Protein AF-A0A1J5WIS2-F1 (afdb_monomer_lite)

pLDDT: mean 81.95, std 16.04, range [29.16, 98.44]

Structure (mmCIF, N/CA/C/O backbone):
data_AF-A0A1J5WIS2-F1
#
_entry.id   AF-A0A1J5WIS2-F1
#
loop_
_atom_site.group_PDB
_atom_site.id
_atom_site.type_symbol
_atom_site.label_atom_id
_atom_site.label_alt_id
_atom_site.label_comp_id
_atom_site.label_asym_id
_atom_site.label_entity_id
_atom_site.label_seq_id
_atom_site.pdbx_PDB_ins_code
_atom_site.Cartn_x
_atom_site.Cartn_y
_atom_site.Cartn_z
_atom_site.occupancy
_atom_site.B_iso_or_equiv
_atom_site.auth_seq_id
_atom_site.auth_comp_id
_atom_site.auth_asym_id
_atom_site.auth_atom_id
_atom_site.pdbx_PDB_model_num
ATOM 1 N N . MET A 1 1 ? 7.721 -0.183 56.022 1.00 29.48 1 MET A N 1
ATOM 2 C CA . MET A 1 1 ? 6.457 0.187 55.360 1.00 29.48 1 MET A CA 1
ATOM 3 C C . MET A 1 1 ? 6.347 -0.665 54.111 1.00 29.48 1 MET A C 1
ATOM 5 O O . MET A 1 1 ? 7.116 -0.440 53.195 1.00 29.48 1 MET A O 1
ATOM 9 N N . ILE A 1 2 ? 5.515 -1.711 54.116 1.00 29.16 2 ILE A N 1
ATOM 10 C CA . ILE A 1 2 ? 5.010 -2.238 52.840 1.00 29.16 2 ILE A CA 1
ATOM 11 C C . ILE A 1 2 ? 3.913 -1.252 52.460 1.00 29.16 2 ILE A C 1
ATOM 13 O O . ILE A 1 2 ? 3.026 -0.987 53.277 1.00 29.16 2 ILE A O 1
ATOM 17 N N . ASP A 1 3 ? 4.124 -0.607 51.326 1.00 42.53 3 ASP A N 1
ATOM 18 C CA . ASP A 1 3 ? 3.413 0.567 50.853 1.00 42.53 3 ASP A CA 1
ATOM 19 C C . ASP A 1 3 ? 2.063 0.120 50.282 1.00 42.53 3 ASP A C 1
ATOM 21 O O . ASP A 1 3 ? 1.996 -0.356 49.159 1.00 42.53 3 ASP A O 1
ATOM 25 N N . LEU A 1 4 ? 0.980 0.179 51.065 1.00 45.56 4 LEU A N 1
ATOM 26 C CA . LEU A 1 4 ? -0.369 -0.177 50.582 1.00 45.56 4 LEU A CA 1
ATOM 27 C C . LEU A 1 4 ? -0.864 0.781 49.480 1.00 45.56 4 LEU A C 1
ATOM 29 O O . LEU A 1 4 ? -1.803 0.446 48.762 1.00 45.56 4 LEU A O 1
ATOM 33 N N . ALA A 1 5 ? -0.180 1.915 49.272 1.00 45.72 5 ALA A N 1
ATOM 34 C CA . ALA A 1 5 ? -0.316 2.719 48.059 1.00 45.72 5 ALA A CA 1
ATOM 35 C C . ALA A 1 5 ? 0.044 1.931 46.778 1.00 45.72 5 ALA A C 1
ATOM 37 O O . ALA A 1 5 ? -0.408 2.298 45.700 1.00 45.72 5 ALA A O 1
ATOM 38 N N . HIS A 1 6 ? 0.811 0.833 46.873 1.00 50.06 6 HIS A N 1
ATOM 39 C CA . HIS A 1 6 ? 1.058 -0.095 45.760 1.00 50.06 6 HIS A CA 1
ATOM 40 C C . HIS A 1 6 ? -0.054 -1.135 45.532 1.00 50.06 6 HIS A C 1
ATOM 42 O O . HIS A 1 6 ? -0.079 -1.727 44.456 1.00 50.06 6 HIS A O 1
ATOM 48 N N . GLU A 1 7 ? -0.961 -1.383 46.487 1.00 63.00 7 GLU A N 1
ATOM 49 C CA . GLU A 1 7 ? -2.067 -2.348 46.303 1.00 63.00 7 GLU A CA 1
ATOM 50 C C . GLU A 1 7 ? -3.343 -1.689 45.752 1.00 63.00 7 GLU A C 1
ATOM 52 O O . GLU A 1 7 ? -4.135 -2.342 45.071 1.00 63.00 7 GLU A O 1
ATOM 57 N N . SER A 1 8 ? -3.542 -0.388 45.988 1.00 77.94 8 SER A N 1
ATOM 58 C CA . SER A 1 8 ? -4.665 0.353 45.407 1.00 77.94 8 SER A CA 1
ATOM 59 C C . SER A 1 8 ? -4.487 0.577 43.910 1.00 77.94 8 SER A C 1
ATOM 61 O O . SER A 1 8 ? -3.434 1.034 43.467 1.00 77.94 8 SER A O 1
ATOM 63 N N . PHE A 1 9 ? -5.540 0.339 43.129 1.00 84.50 9 PHE A N 1
ATOM 64 C CA . PHE A 1 9 ? -5.526 0.624 41.694 1.00 84.50 9 PHE A CA 1
ATOM 65 C C . PHE A 1 9 ? -5.988 2.050 41.368 1.00 84.50 9 PHE A C 1
ATOM 67 O O . PHE A 1 9 ? -5.817 2.489 40.235 1.00 84.50 9 PHE A O 1
ATOM 74 N N . ALA A 1 10 ? -6.613 2.755 42.318 1.00 87.75 10 ALA A N 1
ATOM 75 C CA . ALA A 1 10 ? -6.973 4.163 42.183 1.00 87.75 10 ALA A CA 1
ATOM 76 C C . ALA A 1 10 ? -7.072 4.866 43.544 1.00 87.75 10 ALA A C 1
ATOM 78 O O . ALA A 1 10 ? -7.302 4.226 44.573 1.00 87.75 10 ALA A O 1
ATOM 79 N N . LYS A 1 11 ? -6.926 6.195 43.533 1.00 88.00 11 LYS A N 1
ATOM 80 C CA . LYS A 1 11 ? -6.985 7.065 44.712 1.00 88.00 11 LYS A CA 1
ATOM 81 C C . LYS A 1 11 ? -7.923 8.248 44.458 1.00 88.00 11 LYS A C 1
ATOM 83 O O . LYS A 1 11 ? -8.023 8.724 43.333 1.00 88.00 11 LYS A O 1
ATOM 88 N N . HIS A 1 12 ? -8.629 8.709 45.485 1.00 87.75 12 HIS A N 1
ATOM 89 C CA . HIS A 1 12 ? -9.428 9.938 45.441 1.00 87.75 12 HIS A CA 1
ATOM 90 C C . HIS A 1 12 ? -9.459 10.605 46.818 1.00 87.75 12 HIS A C 1
ATOM 92 O O . HIS A 1 12 ? -10.016 10.040 47.760 1.00 87.75 12 HIS A O 1
ATOM 98 N N . GLY A 1 13 ? -8.835 11.773 46.961 1.00 85.88 13 GLY A N 1
ATOM 99 C CA . GLY A 1 13 ? -8.571 12.401 48.254 1.00 85.88 13 GLY A CA 1
ATOM 100 C C . GLY A 1 13 ? -7.848 11.433 49.196 1.00 85.88 13 GLY A C 1
ATOM 101 O O . GLY A 1 13 ? -6.854 10.805 48.827 1.00 85.88 13 GLY A O 1
ATOM 102 N N . ASP A 1 14 ? -8.404 11.235 50.391 1.00 83.94 14 ASP A N 1
ATOM 103 C CA . ASP A 1 14 ? -7.894 10.282 51.391 1.00 83.94 14 ASP A CA 1
ATOM 104 C C . ASP A 1 14 ? -8.481 8.865 51.222 1.00 83.94 14 ASP A C 1
ATOM 106 O O . ASP A 1 14 ? -8.530 8.084 52.178 1.00 83.94 14 ASP A O 1
ATOM 110 N N . ARG A 1 15 ? -9.011 8.527 50.038 1.00 86.06 15 ARG A N 1
ATOM 111 C CA . ARG A 1 15 ? -9.655 7.235 49.748 1.00 86.06 15 ARG A CA 1
ATOM 112 C C . ARG A 1 15 ? -8.861 6.431 48.738 1.00 86.06 15 ARG A C 1
ATOM 114 O O . ARG A 1 15 ? -8.347 6.970 47.762 1.00 86.06 15 ARG A O 1
ATOM 121 N N . PHE A 1 16 ? -8.844 5.122 48.948 1.00 85.56 16 PHE A N 1
ATOM 122 C CA . PHE A 1 16 ? -8.192 4.157 48.076 1.00 85.56 16 PHE A CA 1
ATOM 123 C C . PHE A 1 16 ? -9.206 3.136 47.568 1.00 85.56 16 PHE A C 1
ATOM 125 O O . PHE A 1 16 ? -10.080 2.689 48.316 1.00 85.56 16 PHE A O 1
ATOM 132 N N . PHE A 1 17 ? -9.066 2.775 46.295 1.00 87.19 17 PHE A N 1
ATOM 133 C CA . PHE A 1 17 ? -9.841 1.737 45.631 1.00 87.19 17 PHE A CA 1
ATOM 134 C C . PHE A 1 17 ? -8.974 0.488 45.478 1.00 87.19 17 PHE A C 1
ATOM 136 O O . PHE A 1 17 ? -7.909 0.530 44.855 1.00 87.19 17 PHE A O 1
ATOM 143 N N . LEU A 1 18 ? -9.444 -0.618 46.045 1.00 86.19 18 LEU A N 1
ATOM 144 C CA . LEU A 1 18 ? -8.786 -1.922 46.029 1.00 86.19 18 LEU A CA 1
ATOM 145 C C . LEU A 1 18 ? -9.623 -2.892 45.194 1.00 86.19 18 LEU A C 1
ATOM 147 O O . LEU A 1 18 ? -10.855 -2.916 45.294 1.00 86.19 18 LEU A O 1
ATOM 151 N N . GLU A 1 19 ? -8.965 -3.664 44.330 1.00 82.19 19 GLU A N 1
ATOM 152 C CA . GLU A 1 19 ? -9.638 -4.682 43.528 1.00 82.19 19 GLU A CA 1
ATOM 153 C C . GLU A 1 19 ? -9.680 -5.991 44.313 1.00 82.19 19 GLU A C 1
ATOM 155 O O . GLU A 1 19 ? -8.651 -6.606 44.572 1.00 82.19 19 GLU A O 1
ATOM 160 N N . GLU A 1 20 ? -10.885 -6.435 44.655 1.00 78.69 20 GLU A N 1
ATOM 161 C CA . GLU A 1 20 ? -11.110 -7.677 45.382 1.00 78.69 20 GLU A CA 1
ATOM 162 C C . GLU A 1 20 ? -11.736 -8.738 44.469 1.00 78.69 20 GLU A C 1
ATOM 164 O O . GLU A 1 20 ? -12.367 -8.455 43.438 1.00 78.69 20 GLU A O 1
ATOM 169 N N . SER A 1 21 ? -11.591 -10.005 44.862 1.00 71.44 21 SER A N 1
ATOM 170 C CA . SER A 1 21 ? -12.146 -11.142 44.108 1.00 71.44 21 SER A CA 1
ATOM 171 C C . SER A 1 21 ? -13.658 -11.005 43.850 1.00 71.44 21 SER A C 1
ATOM 173 O O . SER A 1 21 ? -14.129 -11.361 42.769 1.00 71.44 21 SER A O 1
ATOM 175 N N . GLY A 1 22 ? -14.401 -10.411 44.794 1.00 71.00 22 GLY A N 1
ATOM 176 C CA . GLY A 1 22 ? -15.853 -10.212 44.724 1.00 71.00 22 GLY A CA 1
ATOM 177 C C . GLY A 1 22 ? -16.335 -8.807 44.339 1.00 71.00 22 GLY A C 1
ATOM 178 O O . GLY A 1 22 ? -17.548 -8.606 44.252 1.00 71.00 22 GLY A O 1
ATOM 179 N N . GLY A 1 23 ? -15.446 -7.828 44.126 1.00 83.94 23 GLY A N 1
ATOM 180 C CA . GLY A 1 23 ? -15.881 -6.439 43.965 1.00 83.94 23 GLY A CA 1
ATOM 181 C C . GLY A 1 23 ? -14.774 -5.387 44.001 1.00 83.94 23 GLY A C 1
ATOM 182 O O . GLY A 1 23 ? -13.600 -5.691 43.821 1.00 83.94 23 GLY A O 1
ATOM 183 N N . VAL A 1 24 ? -15.169 -4.139 44.237 1.00 87.00 24 VAL A N 1
ATOM 184 C CA . VAL A 1 24 ? -14.274 -2.997 44.462 1.00 87.00 24 VAL A CA 1
ATOM 185 C C . VAL A 1 24 ? -14.467 -2.508 45.886 1.00 87.00 24 VAL A C 1
ATOM 187 O O . VAL A 1 24 ? -15.575 -2.123 46.259 1.00 87.00 24 VAL A O 1
ATOM 190 N N . LEU A 1 25 ? -13.399 -2.527 46.675 1.00 86.69 25 LEU A N 1
ATOM 191 C CA . LEU A 1 25 ? -13.404 -2.056 48.053 1.00 86.69 25 LEU A CA 1
ATOM 192 C C . LEU A 1 25 ? -12.915 -0.603 48.103 1.00 86.69 25 LEU A C 1
ATOM 194 O O . LEU A 1 25 ? -11.847 -0.282 47.585 1.00 86.69 25 LEU A O 1
ATOM 198 N N . ILE A 1 26 ? -13.701 0.269 48.732 1.00 86.94 26 ILE A N 1
ATOM 199 C CA . ILE A 1 26 ? -13.367 1.675 48.975 1.00 86.94 26 ILE A CA 1
ATOM 200 C C . ILE A 1 26 ? -13.050 1.835 50.458 1.00 86.94 26 ILE A C 1
ATOM 202 O O . ILE A 1 26 ? -13.897 1.540 51.301 1.00 86.94 26 ILE A O 1
ATOM 206 N N . VAL A 1 27 ? -11.854 2.321 50.783 1.00 85.19 27 VAL A N 1
ATOM 207 C CA . VAL A 1 27 ? -11.371 2.481 52.167 1.00 85.19 27 VAL A CA 1
ATOM 208 C C . VAL A 1 27 ? -10.704 3.839 52.373 1.00 85.19 27 VAL A C 1
ATOM 210 O O . VAL A 1 27 ? -10.137 4.406 51.441 1.00 85.19 27 VAL A O 1
ATOM 213 N N . SER A 1 28 ? -10.764 4.382 53.597 1.00 82.19 28 SER A N 1
ATOM 214 C CA . SER A 1 28 ? -9.968 5.568 53.954 1.00 82.19 28 SER A CA 1
ATOM 215 C C . SER A 1 28 ? -8.524 5.217 54.257 1.00 82.19 28 SER A C 1
ATOM 217 O O . SER A 1 28 ? -8.229 4.166 54.826 1.00 82.19 28 SER A O 1
ATOM 219 N N . GLU A 1 29 ? -7.642 6.184 54.022 1.00 76.81 29 GLU A N 1
ATOM 220 C CA . GLU A 1 29 ? -6.270 6.175 54.515 1.00 76.81 29 GLU A CA 1
ATOM 221 C C . GLU A 1 29 ? -6.208 5.959 56.035 1.00 76.81 29 GLU A C 1
ATOM 223 O O . GLU A 1 29 ? -5.346 5.237 56.531 1.00 76.81 29 GLU A O 1
ATOM 228 N N . ALA A 1 30 ? -7.140 6.549 56.791 1.00 71.12 30 ALA A N 1
ATOM 229 C CA . ALA A 1 30 ? -7.210 6.404 58.243 1.00 71.12 30 ALA A CA 1
ATOM 230 C C . ALA A 1 30 ? -7.514 4.958 58.682 1.00 71.12 30 ALA A C 1
ATOM 232 O O . ALA A 1 30 ? -6.881 4.457 59.615 1.00 71.12 30 ALA A O 1
ATOM 233 N N . LEU A 1 31 ? -8.448 4.278 58.003 1.00 67.44 31 LEU A N 1
ATOM 234 C CA . LEU A 1 31 ? -8.755 2.863 58.248 1.00 67.44 31 LEU A CA 1
ATOM 235 C C . LEU A 1 31 ? -7.581 1.961 57.847 1.00 67.44 31 LEU A C 1
ATOM 237 O O . LEU A 1 31 ? -7.176 1.115 58.643 1.00 67.44 31 LEU A O 1
ATOM 241 N N . LEU A 1 32 ? -6.964 2.221 56.690 1.00 64.44 32 LEU A N 1
ATOM 242 C CA . LEU A 1 32 ? -5.770 1.508 56.223 1.00 64.44 32 LEU A CA 1
ATOM 243 C C . LEU A 1 32 ? -4.590 1.640 57.202 1.00 64.44 32 LEU A C 1
ATOM 245 O O . LEU A 1 32 ? -3.933 0.652 57.527 1.00 64.44 32 LEU A O 1
ATOM 249 N N . LYS A 1 33 ? -4.328 2.845 57.730 1.00 60.69 33 LYS A N 1
ATOM 250 C CA . LYS A 1 33 ? -3.269 3.084 58.730 1.00 60.69 33 LYS A CA 1
ATOM 251 C C . LYS A 1 33 ? -3.541 2.357 60.049 1.00 60.69 33 LYS A C 1
ATOM 253 O O . LYS A 1 33 ? -2.600 1.861 60.667 1.00 60.69 33 LYS A O 1
ATOM 258 N N . LYS A 1 34 ? -4.804 2.272 60.483 1.00 57.94 34 LYS A N 1
ATOM 259 C CA . LYS A 1 34 ? -5.200 1.570 61.715 1.00 57.94 34 LYS A CA 1
ATOM 260 C C . LYS A 1 34 ? -4.977 0.058 61.599 1.00 57.94 34 LYS A C 1
ATOM 262 O O . LYS A 1 34 ? -4.377 -0.527 62.499 1.00 57.94 34 LYS A O 1
ATOM 267 N N . GLU A 1 35 ? -5.356 -0.545 60.472 1.00 53.47 35 GLU A N 1
ATOM 268 C CA . GLU A 1 35 ? -5.066 -1.958 60.188 1.00 53.47 35 GLU A CA 1
ATOM 269 C C . GLU A 1 35 ? -3.561 -2.222 60.056 1.00 53.47 35 GLU A C 1
ATOM 271 O O . GLU A 1 35 ? -3.065 -3.221 60.576 1.00 53.47 35 GLU A O 1
ATOM 276 N N . HIS A 1 36 ? -2.792 -1.302 59.456 1.00 47.38 36 HIS A N 1
ATOM 277 C CA . HIS A 1 36 ? -1.331 -1.430 59.352 1.00 47.38 36 HIS A CA 1
ATOM 278 C C . HIS A 1 36 ? -0.647 -1.471 60.722 1.00 47.38 36 HIS A C 1
ATOM 280 O O . HIS A 1 36 ? 0.265 -2.270 60.923 1.00 47.38 36 HIS A O 1
ATOM 286 N N . VAL A 1 37 ? -1.109 -0.670 61.689 1.00 48.62 37 VAL A N 1
ATOM 287 C CA . VAL A 1 37 ? -0.591 -0.677 63.070 1.00 48.62 37 VAL A CA 1
ATOM 288 C C . VAL A 1 37 ? -0.907 -1.995 63.785 1.00 48.62 37 VAL A C 1
ATOM 290 O O . VAL A 1 37 ? -0.034 -2.533 64.472 1.00 48.62 37 VAL A O 1
ATOM 293 N N . ASP A 1 38 ? -2.100 -2.559 63.596 1.00 49.16 38 ASP A N 1
ATOM 294 C CA . ASP A 1 38 ? -2.475 -3.849 64.191 1.00 49.16 38 ASP A CA 1
ATOM 295 C C . ASP A 1 38 ? -1.748 -5.035 63.526 1.00 49.16 38 ASP A C 1
ATOM 297 O O . ASP A 1 38 ? -1.295 -5.959 64.211 1.00 49.16 38 ASP A O 1
ATOM 301 N N . ILE A 1 39 ? -1.522 -4.977 62.209 1.00 48.50 39 ILE A N 1
ATOM 302 C CA . ILE A 1 39 ? -0.749 -5.971 61.447 1.00 48.50 39 ILE A CA 1
ATOM 303 C C . ILE A 1 39 ? 0.751 -5.879 61.774 1.00 48.50 39 ILE A C 1
ATOM 305 O O . ILE A 1 39 ? 1.404 -6.911 61.944 1.00 48.50 39 ILE A O 1
ATOM 309 N N . GLN A 1 40 ? 1.316 -4.674 61.916 1.00 44.59 40 GLN A N 1
ATOM 310 C CA . GLN A 1 40 ? 2.703 -4.457 62.353 1.00 44.59 40 GLN A CA 1
ATOM 311 C C . GLN A 1 40 ? 2.913 -4.930 63.793 1.00 44.59 40 GLN A C 1
ATOM 313 O O . GLN A 1 40 ? 3.919 -5.580 64.058 1.00 44.59 40 GLN A O 1
ATOM 318 N N . LYS A 1 41 ? 1.957 -4.704 64.706 1.00 50.25 41 LYS A N 1
ATOM 319 C CA . LYS A 1 41 ? 1.999 -5.262 66.070 1.00 50.25 41 LYS A CA 1
ATOM 320 C C . LYS A 1 41 ? 1.990 -6.792 66.066 1.00 50.25 41 LYS A C 1
ATOM 322 O O . LYS A 1 41 ? 2.810 -7.396 66.754 1.00 50.25 41 LYS A O 1
ATOM 327 N N . LYS A 1 42 ? 1.134 -7.429 65.253 1.00 47.72 42 LYS A N 1
ATOM 328 C CA . LYS A 1 42 ? 1.113 -8.897 65.085 1.00 47.72 42 LYS A CA 1
ATOM 329 C C . LYS A 1 42 ? 2.403 -9.432 64.442 1.00 47.72 42 LYS A C 1
ATOM 331 O O . LYS A 1 42 ? 2.925 -10.454 64.884 1.00 47.72 42 LYS A O 1
ATOM 336 N N . ARG A 1 43 ? 2.966 -8.734 63.445 1.00 42.69 43 ARG A N 1
ATOM 337 C CA . ARG A 1 43 ? 4.252 -9.084 62.808 1.00 42.69 43 ARG A CA 1
ATOM 338 C C . ARG A 1 43 ? 5.445 -8.898 63.736 1.00 42.69 43 ARG A C 1
ATOM 340 O O . ARG A 1 43 ? 6.317 -9.754 63.738 1.00 42.69 43 ARG A O 1
ATOM 347 N N . TRP A 1 44 ? 5.482 -7.831 64.526 1.00 42.69 44 TRP A N 1
ATOM 348 C CA . TRP A 1 44 ? 6.539 -7.568 65.503 1.00 42.69 44 TRP A CA 1
ATOM 349 C C . TRP A 1 44 ? 6.510 -8.598 66.641 1.00 42.69 44 TRP A C 1
ATOM 351 O O . TRP A 1 44 ? 7.551 -9.113 67.036 1.00 42.69 44 TRP A O 1
ATOM 361 N N . PHE A 1 45 ? 5.312 -9.009 67.073 1.00 49.69 45 PHE A N 1
ATOM 362 C CA . PHE A 1 45 ? 5.120 -10.110 68.022 1.00 49.69 45 PHE A CA 1
ATOM 363 C C . PHE A 1 45 ? 5.617 -11.464 67.478 1.00 49.69 45 PHE A C 1
ATOM 365 O O . PHE A 1 45 ? 6.271 -12.225 68.190 1.00 49.69 45 PHE A O 1
ATOM 372 N N . LEU A 1 46 ? 5.364 -11.755 66.197 1.00 43.28 46 LEU A N 1
ATOM 373 C CA . LEU A 1 46 ? 5.894 -12.940 65.510 1.00 43.28 46 LEU A CA 1
ATOM 374 C C . LEU A 1 46 ? 7.409 -12.853 65.270 1.00 43.28 46 LEU A C 1
ATOM 376 O O . LEU A 1 46 ? 8.096 -13.853 65.433 1.00 43.28 46 LEU A O 1
ATOM 380 N N . PHE A 1 47 ? 7.943 -11.676 64.942 1.00 45.75 47 PHE A N 1
ATOM 381 C CA . PHE A 1 47 ? 9.374 -11.447 64.726 1.00 45.75 47 PHE A CA 1
ATOM 382 C C . PHE A 1 47 ? 10.184 -11.615 66.023 1.00 45.75 47 PHE A C 1
ATOM 384 O O . PHE A 1 47 ? 11.239 -12.244 65.999 1.00 45.75 47 PHE A O 1
ATOM 391 N N . SER A 1 48 ? 9.649 -11.169 67.167 1.00 49.44 48 SER A N 1
ATOM 392 C CA . SER A 1 48 ? 10.231 -11.449 68.489 1.00 49.44 48 SER A CA 1
ATOM 393 C C . SER A 1 48 ? 10.197 -12.937 68.856 1.00 49.44 48 SER A C 1
ATOM 395 O O . SER A 1 48 ? 11.144 -13.418 69.464 1.00 49.44 48 SER A O 1
ATOM 397 N N . ARG A 1 49 ? 9.171 -13.698 68.433 1.00 46.50 49 ARG A N 1
ATOM 398 C CA . ARG A 1 49 ? 9.141 -15.174 68.580 1.00 46.50 49 ARG A CA 1
ATOM 399 C C . ARG A 1 49 ? 10.070 -15.909 67.603 1.00 46.50 49 ARG A C 1
ATOM 401 O O . ARG A 1 49 ? 10.433 -17.049 67.861 1.00 46.50 49 ARG A O 1
ATOM 408 N N . ILE A 1 50 ? 10.443 -15.280 66.487 1.00 46.31 50 ILE A N 1
ATOM 409 C CA . ILE A 1 50 ? 11.334 -15.840 65.453 1.00 46.31 50 ILE A CA 1
ATOM 410 C C . ILE A 1 50 ? 12.819 -15.650 65.812 1.00 46.31 50 ILE A C 1
ATOM 412 O O . ILE A 1 50 ? 13.641 -16.479 65.430 1.00 46.31 50 ILE A O 1
ATOM 416 N N . GLN A 1 51 ? 13.178 -14.618 66.585 1.00 43.38 51 GLN A N 1
ATOM 417 C CA . GLN A 1 51 ? 14.550 -14.422 67.087 1.00 43.38 51 GLN A CA 1
ATOM 418 C C . GLN A 1 51 ? 14.993 -15.481 68.111 1.00 43.38 51 GLN A C 1
ATOM 420 O O . GLN A 1 51 ? 16.184 -15.608 68.375 1.00 43.38 51 GLN A O 1
ATOM 425 N N . GLU A 1 52 ? 14.061 -16.264 68.657 1.00 47.12 52 GLU A N 1
ATOM 426 C CA . GLU A 1 52 ? 14.359 -17.278 69.671 1.00 47.12 52 GLU A CA 1
ATOM 427 C C . GLU A 1 52 ? 14.668 -18.663 69.072 1.00 47.12 52 GLU A C 1
ATOM 429 O O . GLU A 1 52 ? 15.284 -19.495 69.733 1.00 47.12 52 GLU A O 1
ATOM 434 N N . VAL A 1 53 ? 14.304 -18.926 67.808 1.00 49.34 53 VAL A N 1
ATOM 435 C CA . VAL A 1 53 ? 14.558 -20.223 67.156 1.00 49.34 53 VAL A CA 1
ATOM 436 C C . VAL A 1 53 ? 14.809 -20.029 65.661 1.00 49.34 53 VAL A C 1
ATOM 438 O O . VAL A 1 53 ? 13.909 -20.162 64.832 1.00 49.34 53 VAL A O 1
ATOM 441 N N . LEU A 1 54 ? 16.054 -19.727 65.301 1.00 36.75 54 LEU A N 1
ATOM 442 C CA . LEU A 1 54 ? 16.490 -19.694 63.907 1.00 36.75 54 LEU A CA 1
ATOM 443 C C . LEU A 1 54 ? 17.861 -20.355 63.761 1.00 36.75 54 LEU A C 1
ATOM 445 O O . LEU A 1 54 ? 18.871 -19.697 63.567 1.00 36.75 54 LEU A O 1
ATOM 449 N N . GLU A 1 55 ? 17.870 -21.684 63.809 1.00 43.53 55 GLU A N 1
ATOM 450 C CA . GLU A 1 55 ? 18.725 -22.460 62.917 1.00 43.53 55 GLU A CA 1
ATOM 451 C C . GLU A 1 55 ? 17.971 -23.721 62.481 1.00 43.53 55 GLU A C 1
ATOM 453 O O . GLU A 1 55 ? 17.369 -24.415 63.295 1.00 43.53 55 GLU A O 1
ATOM 458 N N . VAL A 1 56 ? 18.015 -24.006 61.179 1.00 49.12 56 VAL A N 1
ATOM 459 C CA . VAL A 1 56 ? 17.382 -25.151 60.493 1.00 49.12 56 VAL A CA 1
ATOM 460 C C . VAL A 1 56 ? 15.851 -25.095 60.288 1.00 49.12 56 VAL A C 1
ATOM 462 O O . VAL A 1 56 ? 15.096 -25.755 60.990 1.00 49.12 56 VAL A O 1
ATOM 465 N N . ALA A 1 57 ? 15.381 -24.418 59.226 1.00 41.41 57 ALA A N 1
ATOM 466 C CA . ALA A 1 57 ? 14.422 -25.002 58.255 1.00 41.41 57 ALA A CA 1
ATOM 467 C C . ALA A 1 57 ? 13.972 -23.990 57.180 1.00 41.41 57 ALA A C 1
ATOM 469 O O . ALA A 1 57 ? 12.913 -23.371 57.270 1.00 41.41 57 ALA A O 1
ATOM 470 N N . LYS A 1 58 ? 14.732 -23.899 56.083 1.00 46.56 58 LYS A N 1
ATOM 471 C CA . LYS A 1 58 ? 14.384 -23.120 54.877 1.00 46.56 58 LYS A CA 1
ATOM 472 C C . LYS A 1 58 ? 13.326 -23.764 53.958 1.00 46.56 58 LYS A C 1
ATOM 474 O O . LYS A 1 58 ? 13.051 -23.210 52.902 1.00 46.56 58 LYS A O 1
ATOM 479 N N . GLN A 1 59 ? 12.683 -24.871 54.349 1.00 45.88 59 GLN A N 1
ATOM 480 C CA . GLN A 1 59 ? 11.734 -25.589 53.476 1.00 45.88 59 GLN A CA 1
ATOM 481 C C . GLN A 1 59 ? 10.251 -25.490 53.892 1.00 45.88 59 GLN A C 1
ATOM 483 O O . GLN A 1 59 ? 9.390 -25.674 53.045 1.00 45.88 59 GLN A O 1
ATOM 488 N N . ARG A 1 60 ? 9.922 -25.136 55.148 1.00 50.00 60 ARG A N 1
ATOM 489 C CA . ARG A 1 60 ? 8.518 -24.948 55.605 1.00 50.00 60 ARG A CA 1
ATOM 490 C C . ARG A 1 60 ? 7.920 -23.578 55.250 1.00 50.00 60 ARG A C 1
ATOM 492 O O . ARG A 1 60 ? 6.726 -23.358 55.397 1.00 50.00 60 ARG A O 1
ATOM 499 N N . VAL A 1 61 ? 8.753 -22.660 54.764 1.00 51.56 61 VAL A N 1
ATOM 500 C CA . VAL A 1 61 ? 8.401 -21.249 54.545 1.00 51.56 61 VAL A CA 1
ATOM 501 C C . VAL A 1 61 ? 7.455 -21.055 53.353 1.00 51.56 61 VAL A C 1
ATOM 503 O O . VAL A 1 61 ? 6.635 -20.147 53.385 1.00 51.56 61 VAL A O 1
ATOM 506 N N . PHE A 1 62 ? 7.515 -21.900 52.320 1.00 43.34 62 PHE A N 1
ATOM 507 C CA . PHE A 1 62 ? 6.654 -21.741 51.139 1.00 43.34 62 PHE A CA 1
ATOM 508 C C . PHE A 1 62 ? 5.220 -22.248 51.349 1.00 43.34 62 PHE A C 1
ATOM 510 O O . PHE A 1 62 ? 4.282 -21.630 50.842 1.00 43.34 62 PHE A O 1
ATOM 517 N N . ASP A 1 63 ? 5.039 -23.309 52.135 1.00 48.00 63 ASP A N 1
ATOM 518 C CA . ASP A 1 63 ? 3.710 -23.856 52.425 1.00 48.00 63 ASP A CA 1
ATOM 519 C C . ASP A 1 63 ? 2.961 -22.994 53.456 1.00 48.00 63 ASP A C 1
ATOM 521 O O . ASP A 1 63 ? 1.781 -22.710 53.266 1.00 48.00 63 ASP A O 1
ATOM 525 N N . ASP A 1 64 ? 3.660 -22.428 54.449 1.00 50.41 64 ASP A N 1
ATOM 526 C CA . ASP A 1 64 ? 3.076 -21.465 55.397 1.00 50.41 64 ASP A CA 1
ATOM 527 C C . ASP A 1 64 ? 2.692 -20.125 54.739 1.00 50.41 64 ASP A C 1
ATOM 529 O O . ASP A 1 64 ? 1.761 -19.466 55.199 1.00 50.41 64 ASP A O 1
ATOM 533 N N . ILE A 1 65 ? 3.373 -19.697 53.664 1.00 50.66 65 ILE A N 1
ATOM 534 C CA . ILE A 1 65 ? 2.997 -18.491 52.898 1.00 50.66 65 ILE A CA 1
ATOM 535 C C . ILE A 1 65 ? 1.702 -18.732 52.112 1.00 50.66 65 ILE A C 1
ATOM 537 O O . ILE A 1 65 ? 0.809 -17.887 52.146 1.00 50.66 65 ILE A O 1
ATOM 541 N N . LYS A 1 66 ? 1.555 -19.900 51.472 1.00 49.53 66 LYS A N 1
ATOM 542 C CA . LYS A 1 66 ? 0.310 -20.291 50.787 1.00 49.53 66 LYS A CA 1
ATOM 543 C C . LYS A 1 66 ? -0.853 -20.484 51.756 1.00 49.53 66 LYS A C 1
ATOM 545 O O . LYS A 1 66 ? -1.971 -20.069 51.464 1.00 49.53 66 LYS A O 1
ATOM 550 N N . GLN A 1 67 ? -0.596 -21.091 52.910 1.00 48.75 67 GLN A N 1
ATOM 551 C CA . GLN A 1 67 ? -1.620 -21.337 53.919 1.00 48.75 67 GLN A CA 1
ATOM 552 C C . GLN A 1 67 ? -2.044 -20.035 54.619 1.00 48.75 67 GLN A C 1
ATOM 554 O O . GLN A 1 67 ? -3.230 -19.844 54.873 1.00 48.75 67 GLN A O 1
ATOM 559 N N . LYS A 1 68 ? -1.127 -19.069 54.788 1.00 52.72 68 LYS A N 1
ATOM 560 C CA . LYS A 1 68 ? -1.449 -17.718 55.278 1.00 52.72 68 LYS A CA 1
ATOM 561 C C . LYS A 1 68 ? -2.111 -16.811 54.245 1.00 52.72 68 LYS A C 1
ATOM 563 O O . LYS A 1 68 ? -2.875 -15.948 54.652 1.00 52.72 68 LYS A O 1
ATOM 568 N N . GLU A 1 69 ? -1.890 -16.981 52.940 1.00 45.94 69 GLU A N 1
ATOM 569 C CA . GLU A 1 69 ? -2.724 -16.322 51.915 1.00 45.94 69 GLU A CA 1
ATOM 570 C C . GLU A 1 69 ? -4.160 -16.860 51.913 1.00 45.94 69 GLU A C 1
ATOM 572 O O . GLU A 1 69 ? -5.107 -16.094 51.724 1.00 45.94 69 GLU A O 1
ATOM 577 N N . LEU A 1 70 ? -4.334 -18.152 52.200 1.00 42.50 70 LEU A N 1
ATOM 578 C CA . LEU A 1 70 ? -5.645 -18.783 52.346 1.00 42.50 70 LEU A CA 1
ATOM 579 C C . LEU A 1 70 ? -6.366 -18.333 53.635 1.00 42.50 70 LEU A C 1
ATOM 581 O O . LEU A 1 70 ? -7.564 -18.057 53.606 1.00 42.50 70 LEU A O 1
ATOM 585 N N . GLU A 1 71 ? -5.636 -18.172 54.746 1.00 44.75 71 GLU A N 1
ATOM 586 C CA . GLU A 1 71 ? -6.152 -17.583 55.995 1.00 44.75 71 GLU A CA 1
ATOM 587 C C . GLU A 1 71 ? -6.409 -16.069 55.869 1.00 44.75 71 GLU A C 1
ATOM 589 O O . GLU A 1 71 ? -7.392 -15.575 56.418 1.00 44.75 71 GLU A O 1
ATOM 594 N N . ARG A 1 72 ? -5.617 -15.336 55.067 1.00 48.00 72 ARG A N 1
ATOM 595 C CA . ARG A 1 72 ? -5.859 -13.921 54.717 1.00 48.00 72 ARG A CA 1
ATOM 596 C C . ARG A 1 72 ? -7.165 -13.760 53.932 1.00 48.00 72 ARG A C 1
ATOM 598 O O . ARG A 1 72 ? -7.929 -12.847 54.221 1.00 48.00 72 ARG A O 1
ATOM 605 N N . HIS A 1 73 ? -7.468 -14.675 53.007 1.00 44.53 73 HIS A N 1
ATOM 606 C CA . HIS A 1 73 ? -8.781 -14.736 52.351 1.00 44.53 73 HIS A CA 1
ATOM 607 C C . HIS A 1 73 ? -9.918 -15.057 53.335 1.00 44.53 73 HIS A C 1
ATOM 609 O O . HIS A 1 73 ? -11.007 -14.510 53.189 1.00 44.53 73 HIS A O 1
ATOM 615 N N . GLY A 1 74 ? -9.676 -15.895 54.349 1.00 39.59 74 GLY A N 1
ATOM 616 C CA . GLY A 1 74 ? -10.656 -16.232 55.388 1.00 39.59 74 GLY A CA 1
ATOM 617 C C . GLY A 1 74 ? -10.981 -15.079 56.349 1.00 39.59 74 GLY A C 1
ATOM 618 O O . GLY A 1 74 ? -12.154 -14.821 56.615 1.00 39.59 74 GLY A O 1
ATOM 619 N N . GLU A 1 75 ? -9.972 -14.345 56.831 1.00 44.38 75 GLU A N 1
ATOM 620 C CA . GLU A 1 75 ? -10.164 -13.188 57.725 1.00 44.38 75 GLU A CA 1
ATOM 621 C C . GLU A 1 75 ? -10.749 -11.973 56.983 1.00 44.38 75 GLU A C 1
ATOM 623 O O . GLU A 1 75 ? -11.663 -11.321 57.495 1.00 44.38 75 GLU A O 1
ATOM 628 N N . VAL A 1 76 ? -10.316 -11.714 55.741 1.00 46.12 76 VAL A N 1
ATOM 629 C CA . VAL A 1 76 ? -10.925 -10.686 54.877 1.00 46.12 76 VAL A CA 1
ATOM 630 C C . VAL A 1 76 ? -12.363 -11.075 54.509 1.00 46.12 76 VAL A C 1
ATOM 632 O O . VAL A 1 76 ? -13.245 -10.226 54.556 1.00 46.12 76 VAL A O 1
ATOM 635 N N . SER A 1 77 ? -12.661 -12.358 54.257 1.00 44.34 77 SER A N 1
ATOM 636 C CA . SER A 1 77 ? -14.036 -12.838 54.029 1.00 44.34 77 SER A CA 1
ATOM 637 C C . SER A 1 77 ? -14.961 -12.637 55.236 1.00 44.34 77 SER A C 1
ATOM 639 O O . SER A 1 77 ? -16.149 -12.389 55.035 1.00 44.34 77 SER A O 1
ATOM 641 N N . ALA A 1 78 ? -14.449 -12.720 56.468 1.00 43.91 78 ALA A N 1
ATOM 642 C CA . ALA A 1 78 ? -15.227 -12.473 57.686 1.00 43.91 78 ALA A CA 1
ATOM 643 C C . ALA A 1 78 ? -15.494 -10.971 57.931 1.00 43.91 78 ALA A C 1
ATOM 645 O O . ALA A 1 78 ? -16.548 -10.601 58.459 1.00 43.91 78 ALA A O 1
ATOM 646 N N . LEU A 1 79 ? -14.582 -10.092 57.502 1.00 48.03 79 LEU A N 1
ATOM 647 C CA . LEU A 1 79 ? -14.781 -8.636 57.501 1.00 48.03 79 LEU A CA 1
ATOM 648 C C . LEU A 1 79 ? -15.691 -8.178 56.348 1.00 48.03 79 LEU A C 1
ATOM 650 O O . LEU A 1 79 ? -16.534 -7.306 56.547 1.00 48.03 79 LEU A O 1
ATOM 654 N N . LEU A 1 80 ? -15.611 -8.822 55.177 1.00 48.72 80 LEU A N 1
ATOM 655 C CA . LEU A 1 80 ? -16.496 -8.583 54.026 1.00 48.72 80 LEU A CA 1
ATOM 656 C C . LEU A 1 80 ? -17.975 -8.821 54.361 1.00 48.72 80 LEU A C 1
ATOM 658 O O . LEU A 1 80 ? -18.829 -8.103 53.850 1.00 48.72 80 LEU A O 1
ATOM 662 N N . THR A 1 81 ? -18.291 -9.750 55.272 1.00 48.53 81 THR A N 1
ATOM 663 C CA . THR A 1 81 ? -19.661 -9.948 55.786 1.00 48.53 81 THR A CA 1
ATOM 664 C C . THR A 1 81 ? -20.186 -8.809 56.670 1.00 48.53 81 THR A C 1
ATOM 666 O O . THR A 1 81 ? -21.391 -8.751 56.904 1.00 48.53 81 THR A O 1
ATOM 669 N N . GLN A 1 82 ? -19.325 -7.904 57.153 1.00 55.22 82 GLN A N 1
ATOM 670 C CA . GLN A 1 82 ? -19.709 -6.727 57.952 1.00 55.22 82 GLN A CA 1
ATOM 671 C C . GLN A 1 82 ? -19.701 -5.415 57.149 1.00 55.22 82 GLN A C 1
ATOM 673 O O . GLN A 1 82 ? -20.156 -4.389 57.653 1.00 55.22 82 GLN A O 1
ATOM 678 N N . LEU A 1 83 ? -19.191 -5.427 55.913 1.00 65.00 83 LEU A N 1
ATOM 679 C CA . LEU A 1 83 ? -19.100 -4.239 55.068 1.00 65.00 83 LEU A CA 1
ATOM 680 C C . LEU A 1 83 ? -20.444 -3.910 54.410 1.00 65.00 83 LEU A C 1
ATOM 682 O O . LEU A 1 83 ? -21.166 -4.789 53.932 1.00 65.00 83 LEU A O 1
ATOM 686 N N . GLN A 1 84 ? -20.770 -2.617 54.341 1.00 70.50 84 GLN A N 1
ATOM 687 C CA . GLN A 1 84 ? -21.950 -2.165 53.614 1.00 70.50 84 GLN A CA 1
ATOM 688 C C . GLN A 1 84 ? -21.773 -2.454 52.118 1.00 70.50 84 GLN A C 1
ATOM 690 O O . GLN A 1 84 ? -20.828 -1.988 51.477 1.00 70.50 84 GLN A O 1
ATOM 695 N N . THR A 1 85 ? -22.715 -3.219 51.566 1.00 78.88 85 THR A N 1
ATOM 696 C CA . THR A 1 85 ? -22.832 -3.519 50.135 1.00 78.88 85 THR A CA 1
ATOM 697 C C . THR A 1 85 ? -24.058 -2.789 49.586 1.00 78.88 85 THR A C 1
ATOM 699 O O . THR A 1 85 ? -25.165 -3.332 49.564 1.00 78.88 85 THR A O 1
ATOM 702 N N . PRO A 1 86 ? -23.919 -1.512 49.196 1.00 84.31 86 PRO A N 1
ATOM 703 C CA . PRO A 1 86 ? -25.063 -0.721 48.779 1.00 84.31 86 PRO A CA 1
ATOM 704 C C . PRO A 1 86 ? -25.658 -1.274 47.480 1.00 84.31 86 PRO A C 1
ATOM 706 O O . PRO A 1 86 ? -24.944 -1.690 46.563 1.00 84.31 86 PRO A O 1
ATOM 709 N N . ALA A 1 87 ? -26.988 -1.227 47.370 1.00 85.06 87 ALA A N 1
ATOM 710 C CA . ALA A 1 87 ? -27.686 -1.573 46.131 1.00 85.06 87 ALA A CA 1
ATOM 711 C C . ALA A 1 87 ? -27.434 -0.536 45.019 1.00 85.06 87 ALA A C 1
ATOM 713 O O . ALA A 1 87 ? -27.408 -0.874 43.834 1.00 85.06 87 ALA A O 1
ATOM 714 N N . ARG A 1 88 ? -27.236 0.732 45.401 1.00 88.56 88 ARG A N 1
ATOM 715 C CA . ARG A 1 88 ? -26.970 1.865 44.507 1.00 88.56 88 ARG A CA 1
ATOM 716 C C . ARG A 1 88 ? -25.800 2.687 45.022 1.00 88.56 88 ARG A C 1
ATOM 718 O O . ARG A 1 88 ? -25.730 2.960 46.215 1.00 88.56 88 ARG A O 1
ATOM 725 N N . PHE A 1 89 ? -24.931 3.107 44.116 1.00 90.00 89 PHE A N 1
ATOM 726 C CA . PHE A 1 89 ? -23.780 3.944 44.418 1.00 90.00 89 PHE A CA 1
ATOM 727 C C . PHE A 1 89 ? -23.612 5.001 43.325 1.00 90.00 89 PHE A C 1
ATOM 729 O O . PHE A 1 89 ? -23.754 4.697 42.142 1.00 90.00 89 PHE A O 1
ATOM 736 N N . SER A 1 90 ? -23.302 6.232 43.707 1.00 87.56 90 SER A N 1
ATOM 737 C CA . SER A 1 90 ? -22.973 7.309 42.773 1.00 87.56 90 SER A CA 1
ATOM 738 C C . SER A 1 90 ? -21.619 7.865 43.195 1.00 87.56 90 SER A C 1
ATOM 740 O O . SER A 1 90 ? -21.522 8.354 44.320 1.00 87.56 90 SER A O 1
ATOM 742 N N . PRO A 1 91 ? -20.568 7.764 42.364 1.00 82.19 91 PRO A N 1
ATOM 743 C CA . PRO A 1 91 ? -19.291 8.376 42.687 1.00 82.19 91 PRO A CA 1
ATOM 744 C C . PRO A 1 91 ? -19.463 9.896 42.657 1.00 82.19 91 PRO A C 1
ATOM 746 O O . PRO A 1 91 ? -19.900 10.452 41.653 1.00 82.19 91 PRO A O 1
ATOM 749 N N . THR A 1 92 ? -19.134 10.553 43.759 1.00 81.44 92 THR A N 1
ATOM 750 C CA . THR A 1 92 ? -19.142 12.013 43.913 1.00 81.44 92 THR A CA 1
ATOM 751 C C . THR A 1 92 ? -17.761 12.489 44.345 1.00 81.44 92 THR A C 1
ATOM 753 O O . THR A 1 92 ? -16.917 11.669 44.712 1.00 81.44 92 THR A O 1
ATOM 756 N N . HIS A 1 93 ? -17.531 13.807 44.327 1.00 70.12 93 HIS A N 1
ATOM 757 C CA . HIS A 1 93 ? -16.324 14.394 44.919 1.00 70.12 93 HIS A CA 1
ATOM 758 C C . HIS A 1 93 ? -16.127 13.897 46.362 1.00 70.12 93 HIS A C 1
ATOM 760 O O . HIS A 1 93 ? -15.030 13.492 46.738 1.00 70.12 93 HIS A O 1
ATOM 766 N N . ASP A 1 94 ? -17.202 13.850 47.147 1.00 77.75 94 ASP A N 1
ATOM 767 C CA . ASP A 1 94 ? -17.147 13.384 48.528 1.00 77.75 94 ASP A CA 1
ATOM 768 C C . ASP A 1 94 ? -17.578 11.920 48.608 1.00 77.75 94 ASP A C 1
ATOM 770 O O . ASP A 1 94 ? -18.742 11.581 48.393 1.00 77.75 94 ASP A O 1
ATOM 774 N N . LEU A 1 95 ? -16.619 11.039 48.884 1.00 82.50 95 LEU A N 1
ATOM 775 C CA . LEU A 1 95 ? -16.854 9.607 49.064 1.00 82.50 95 LEU A CA 1
ATOM 776 C C . LEU A 1 95 ? -17.222 9.277 50.526 1.00 82.50 95 LEU A C 1
ATOM 778 O O . LEU A 1 95 ? -16.813 10.001 51.439 1.00 82.50 95 LEU A O 1
ATOM 782 N N . PRO A 1 96 ? -17.944 8.165 50.781 1.00 77.38 96 PRO A N 1
ATOM 783 C CA . PRO A 1 96 ? -18.351 7.765 52.128 1.00 77.38 96 PRO A CA 1
ATOM 784 C C . PRO A 1 96 ? -17.179 7.638 53.106 1.00 77.38 96 PRO A C 1
ATOM 786 O O . PRO A 1 96 ? -16.082 7.210 52.737 1.00 77.38 96 PRO A O 1
ATOM 789 N N . SER A 1 97 ? -17.424 7.975 54.377 1.00 72.06 97 SER A N 1
ATOM 790 C CA . SER A 1 97 ? -16.418 7.883 55.439 1.00 72.06 97 SER A CA 1
ATOM 791 C C . SER A 1 97 ? -16.107 6.443 55.859 1.00 72.06 97 SER A C 1
ATOM 793 O O . SER A 1 97 ? -14.959 6.146 56.208 1.00 72.06 97 SER A O 1
ATOM 795 N N . GLU A 1 98 ? -17.101 5.565 55.772 1.00 78.88 98 GLU A N 1
ATOM 796 C CA . GLU A 1 98 ? -17.026 4.135 56.069 1.00 78.88 98 GLU A CA 1
ATOM 797 C C . GLU A 1 98 ? -16.473 3.332 54.882 1.00 78.88 98 GLU A C 1
ATOM 799 O O . GLU A 1 98 ? -16.474 3.796 53.741 1.00 78.88 98 GLU A O 1
ATOM 804 N N . ALA A 1 99 ? -15.974 2.125 55.156 1.00 80.75 99 ALA A N 1
ATOM 805 C CA . ALA A 1 99 ? -15.523 1.217 54.111 1.00 80.75 99 ALA A CA 1
ATOM 806 C C . ALA A 1 99 ? -16.726 0.605 53.374 1.00 80.75 99 ALA A C 1
ATOM 808 O O . ALA A 1 99 ? -17.670 0.124 54.003 1.00 80.75 99 ALA A O 1
ATOM 809 N N . VAL A 1 100 ? -16.687 0.618 52.040 1.00 85.31 100 VAL A N 1
ATOM 810 C CA . VAL A 1 100 ? -17.799 0.180 51.181 1.00 85.31 100 VAL A CA 1
ATOM 811 C C . VAL A 1 100 ? -17.304 -0.848 50.177 1.00 85.31 100 VAL A C 1
ATOM 813 O O . VAL A 1 100 ? -16.302 -0.619 49.502 1.00 85.31 100 VAL A O 1
ATOM 816 N N . LEU A 1 101 ? -18.034 -1.956 50.038 1.00 87.06 101 LEU A N 1
ATOM 817 C CA . LEU A 1 101 ? -17.764 -2.970 49.022 1.00 87.06 1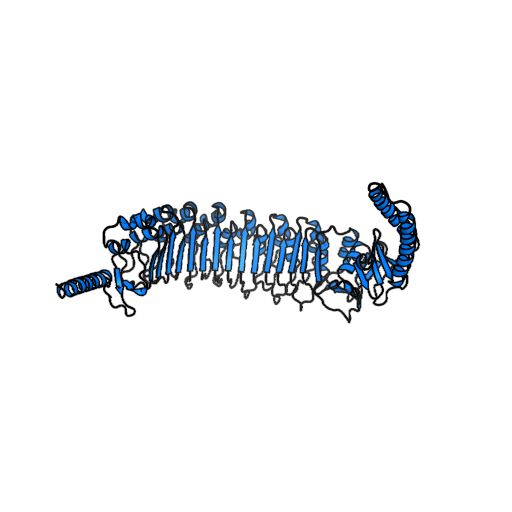01 LEU A CA 1
ATOM 818 C C . LEU A 1 101 ? -18.792 -2.866 47.890 1.00 87.06 101 LEU A C 1
ATOM 820 O O . LEU A 1 101 ? -19.980 -3.129 48.079 1.00 87.06 101 LEU A O 1
ATOM 824 N N . LEU A 1 102 ? -18.332 -2.522 46.691 1.00 89.88 102 LEU A N 1
ATOM 825 C CA . LEU A 1 102 ? -19.151 -2.520 45.482 1.00 89.88 102 LEU A CA 1
ATOM 826 C C . LEU A 1 102 ? -19.060 -3.885 44.805 1.00 89.88 102 LEU A C 1
ATOM 828 O O . LEU A 1 102 ? -17.970 -4.333 44.465 1.00 89.88 102 LEU A O 1
ATOM 832 N N . THR A 1 103 ? -20.195 -4.537 44.579 1.00 89.81 103 THR A N 1
ATOM 833 C CA . THR A 1 103 ? -20.248 -5.898 44.016 1.00 89.81 103 THR A CA 1
ATOM 834 C C . THR A 1 103 ? -20.996 -5.920 42.685 1.00 89.81 103 THR A C 1
ATOM 836 O O . THR A 1 103 ? -21.550 -4.908 42.249 1.00 89.81 103 THR A O 1
ATOM 839 N N . ASN A 1 104 ? -21.113 -7.098 42.067 1.00 87.62 104 ASN A N 1
ATOM 840 C CA . ASN A 1 104 ? -21.909 -7.285 40.850 1.00 87.62 104 ASN A CA 1
ATOM 841 C C . ASN A 1 104 ? -23.420 -7.036 41.043 1.00 87.62 104 ASN A C 1
ATOM 843 O O . ASN A 1 104 ? -24.158 -6.966 40.060 1.00 87.62 104 ASN A O 1
ATOM 847 N N . GLN A 1 105 ? -23.896 -6.899 42.286 1.00 89.44 105 GLN A N 1
ATOM 848 C CA . GLN A 1 105 ? -25.270 -6.492 42.588 1.00 89.44 105 GLN A CA 1
ATOM 849 C C . GLN A 1 105 ? -25.419 -4.981 42.756 1.00 89.44 105 GLN A C 1
ATOM 851 O O . GLN A 1 105 ? -26.525 -4.463 42.589 1.00 89.44 105 GLN A O 1
ATOM 856 N N . THR A 1 106 ? -24.324 -4.274 43.030 1.00 92.12 106 THR A N 1
ATOM 857 C CA . THR A 1 106 ? -24.316 -2.823 43.188 1.00 92.12 106 THR A CA 1
ATOM 858 C C . THR A 1 106 ? -24.470 -2.143 41.833 1.00 92.12 106 THR A C 1
ATOM 860 O O . THR A 1 106 ? -23.722 -2.420 40.895 1.00 92.12 106 THR A O 1
ATOM 863 N N . THR A 1 107 ? -25.439 -1.232 41.731 1.00 94.38 107 THR A N 1
ATOM 864 C CA . THR A 1 107 ? -25.624 -0.377 40.553 1.00 94.38 107 THR A CA 1
ATOM 865 C C . THR A 1 107 ? -24.900 0.947 40.754 1.00 94.38 107 THR A C 1
ATOM 867 O O . THR A 1 107 ? -25.304 1.748 41.597 1.00 94.38 107 THR A O 1
ATOM 870 N N . VAL A 1 108 ? -23.846 1.180 39.978 1.00 94.44 108 VAL A N 1
ATOM 871 C CA . VAL A 1 108 ? -23.077 2.423 39.962 1.00 94.44 108 VAL A CA 1
ATOM 872 C C . VAL A 1 108 ? -23.640 3.364 38.898 1.00 94.44 108 VAL A C 1
ATOM 874 O O . VAL A 1 108 ? -23.699 3.009 37.722 1.00 94.44 108 VAL A O 1
ATOM 877 N N . THR A 1 109 ? -24.055 4.564 39.305 1.00 94.06 109 THR A N 1
ATOM 878 C CA . THR A 1 109 ? -24.572 5.598 38.395 1.00 94.06 109 THR A CA 1
ATOM 879 C C . THR A 1 109 ? -23.487 6.631 38.118 1.00 94.06 109 THR A C 1
ATOM 881 O O . THR A 1 109 ? -23.039 7.315 39.034 1.00 94.06 109 THR A O 1
ATOM 884 N N . LEU A 1 110 ? -23.060 6.737 36.860 1.00 93.69 110 LEU A N 1
ATOM 885 C CA . LEU A 1 110 ? -22.009 7.650 36.410 1.00 93.69 110 LEU A CA 1
ATOM 886 C C . LEU A 1 110 ? -22.653 8.844 35.701 1.00 93.69 110 LEU A C 1
ATOM 888 O O . LEU A 1 110 ? -23.098 8.709 34.564 1.00 93.69 110 LEU A O 1
ATOM 892 N N . SER A 1 111 ? -22.752 9.994 36.369 1.00 92.00 111 SER A N 1
ATOM 893 C CA . SER A 1 111 ? -23.375 11.204 35.814 1.00 92.00 111 SER A CA 1
ATOM 894 C C . SER A 1 111 ? -22.718 12.461 36.373 1.00 92.00 111 SER A C 1
ATOM 896 O O . SER A 1 111 ? -22.457 12.522 37.569 1.00 92.00 111 SER A O 1
ATOM 898 N N . ASN A 1 112 ? -22.494 13.462 35.518 1.00 90.50 112 ASN A N 1
ATOM 899 C CA . ASN A 1 112 ? -21.885 14.755 35.841 1.00 90.50 112 ASN A CA 1
ATOM 900 C C . ASN A 1 112 ? -20.487 14.640 36.473 1.00 90.50 112 ASN A C 1
ATOM 902 O O . ASN A 1 112 ? -20.082 15.486 37.272 1.00 90.50 112 ASN A O 1
ATOM 906 N N . ILE A 1 113 ? -19.739 13.605 36.082 1.00 91.25 113 ILE A N 1
ATOM 907 C CA . ILE A 1 113 ? -18.403 13.301 36.597 1.00 91.25 113 ILE A CA 1
ATOM 908 C C . ILE A 1 113 ? -17.438 12.932 35.468 1.00 91.25 113 ILE A C 1
ATOM 910 O O . ILE A 1 113 ? -17.829 12.329 34.466 1.00 91.25 113 ILE A O 1
ATOM 914 N N . GLU A 1 114 ? -16.165 13.245 35.677 1.00 90.56 114 GLU A N 1
ATOM 915 C CA . GLU A 1 114 ? -15.027 12.679 34.955 1.00 90.56 114 GLU A CA 1
ATOM 916 C C . GLU A 1 114 ? -14.343 11.660 35.875 1.00 90.56 114 GLU A C 1
ATOM 918 O O . GLU A 1 114 ? -14.029 11.989 37.019 1.00 90.56 114 GLU A O 1
ATOM 923 N N . ILE A 1 115 ? -14.102 10.431 35.410 1.00 92.00 115 ILE A N 1
ATOM 924 C CA . ILE A 1 115 ? -13.329 9.439 36.179 1.00 92.00 115 ILE A CA 1
ATOM 925 C C . ILE A 1 115 ? -12.140 8.912 35.382 1.00 92.00 115 ILE A C 1
ATOM 927 O O . ILE A 1 115 ? -12.169 8.899 34.154 1.00 92.00 115 ILE A O 1
ATOM 931 N N . SER A 1 116 ? -11.099 8.425 36.059 1.00 90.69 116 SER A N 1
ATOM 932 C CA . SER A 1 116 ? -10.006 7.743 35.353 1.00 90.69 116 SER A CA 1
ATOM 933 C C . SER A 1 116 ? -10.529 6.498 34.624 1.00 90.69 116 SER A C 1
ATOM 935 O O . SER A 1 116 ? -11.320 5.728 35.179 1.00 90.69 116 SER A O 1
ATOM 937 N N . GLU A 1 117 ? -10.068 6.273 33.401 1.00 88.81 117 GLU A N 1
ATOM 938 C CA . GLU A 1 117 ? -10.262 5.050 32.623 1.00 88.81 117 GLU A CA 1
ATOM 939 C C . GLU A 1 117 ? -9.953 3.780 33.434 1.00 88.81 117 GLU A C 1
ATOM 941 O O . GLU A 1 117 ? -10.722 2.820 33.365 1.00 88.81 117 GLU A O 1
ATOM 946 N N . ARG A 1 118 ? -8.895 3.764 34.263 1.00 89.06 118 ARG A N 1
ATOM 947 C CA . ARG A 1 118 ? -8.576 2.602 35.117 1.00 89.06 118 ARG A CA 1
ATOM 948 C C . ARG A 1 118 ? -9.708 2.292 36.096 1.00 89.06 118 ARG A C 1
ATOM 950 O O . ARG A 1 118 ? -10.147 1.143 36.163 1.00 89.06 118 ARG A O 1
ATOM 957 N N . LEU A 1 119 ? -10.228 3.309 36.790 1.00 91.38 119 LEU A N 1
ATOM 958 C CA . LEU A 1 119 ? -11.386 3.156 37.675 1.00 91.38 119 LEU A CA 1
ATOM 959 C C . LEU A 1 119 ? -12.631 2.712 36.903 1.00 91.38 119 LEU A C 1
ATOM 961 O O . LEU A 1 119 ? -13.312 1.778 37.327 1.00 91.38 119 LEU A O 1
ATOM 965 N N . PHE A 1 120 ? -12.900 3.332 35.752 1.00 92.50 120 PHE A N 1
ATOM 966 C CA . PHE A 1 120 ? -14.040 2.981 34.912 1.00 92.50 120 PHE A CA 1
ATOM 967 C C . PHE A 1 120 ? -14.041 1.499 34.529 1.00 92.50 120 PHE A C 1
ATOM 969 O O . PHE A 1 120 ? -15.053 0.831 34.715 1.00 92.50 120 PHE A O 1
ATOM 976 N N . PHE A 1 121 ? -12.923 0.957 34.037 1.00 89.50 121 PHE A N 1
ATOM 977 C CA . PHE A 1 121 ? -12.881 -0.433 33.574 1.00 89.50 121 PHE A CA 1
ATOM 978 C C . PHE A 1 121 ? -12.968 -1.461 34.706 1.00 89.50 121 PHE A C 1
ATOM 980 O O . PHE A 1 121 ? -13.563 -2.521 34.503 1.00 89.50 121 PHE A O 1
ATOM 987 N N . VAL A 1 122 ? -12.419 -1.169 35.891 1.00 90.06 122 VAL A N 1
ATOM 988 C CA . VAL A 1 122 ? -12.594 -2.059 37.051 1.00 90.06 122 VAL A CA 1
ATOM 989 C C . VAL A 1 122 ? -14.064 -2.073 37.479 1.00 90.06 122 VAL A C 1
ATOM 991 O O . VAL A 1 122 ? -14.642 -3.147 37.647 1.00 90.06 122 VAL A O 1
ATOM 994 N N . LEU A 1 123 ? -14.710 -0.903 37.566 1.00 92.38 123 LEU A N 1
ATOM 995 C CA . LEU A 1 123 ? -16.145 -0.815 37.856 1.00 92.38 123 LEU A CA 1
ATOM 996 C C . LEU A 1 123 ? -16.978 -1.532 36.785 1.00 92.38 123 LEU A C 1
ATOM 998 O O . LEU A 1 123 ? -17.825 -2.353 37.122 1.00 92.38 123 LEU A O 1
ATOM 1002 N N . LEU A 1 124 ? -16.675 -1.310 35.504 1.00 92.38 124 LEU A N 1
ATOM 1003 C CA . LEU A 1 124 ? -17.339 -1.960 34.374 1.00 92.38 124 LEU A CA 1
ATOM 1004 C C . LEU A 1 124 ? -17.325 -3.488 34.501 1.00 92.38 124 LEU A C 1
ATOM 1006 O O . LEU A 1 124 ? -18.317 -4.135 34.175 1.00 92.38 124 LEU A O 1
ATOM 1010 N N . GLY A 1 125 ? -16.216 -4.059 34.980 1.00 90.00 125 GLY A N 1
ATOM 1011 C CA . GLY A 1 125 ? -16.045 -5.500 35.145 1.00 90.00 125 GLY A CA 1
ATOM 1012 C C . GLY A 1 125 ? -16.669 -6.096 36.406 1.00 90.00 125 GLY A C 1
ATOM 1013 O O . GLY A 1 125 ? -16.946 -7.300 36.413 1.00 90.00 125 GLY A O 1
ATOM 1014 N N . LYS A 1 126 ? -16.874 -5.287 37.454 1.00 90.81 126 LYS A N 1
ATOM 1015 C CA . LYS A 1 126 ? -17.193 -5.748 38.817 1.00 90.81 126 LYS A CA 1
ATOM 1016 C C . LYS A 1 126 ? -18.565 -5.302 39.327 1.00 90.81 126 LYS A C 1
ATOM 1018 O O . LYS A 1 126 ? -19.048 -5.899 40.284 1.00 90.81 126 LYS A O 1
ATOM 1023 N N . THR A 1 127 ? -19.200 -4.300 38.719 1.00 93.00 127 THR A N 1
ATOM 1024 C CA . THR A 1 127 ? -20.484 -3.726 39.163 1.00 93.00 127 THR A CA 1
ATOM 1025 C C . THR A 1 127 ? -21.466 -3.570 37.997 1.00 93.00 127 THR A C 1
ATOM 1027 O O . THR A 1 127 ? -21.099 -3.751 36.838 1.00 93.00 127 THR A O 1
ATOM 1030 N N . LYS A 1 128 ? -22.743 -3.276 38.271 1.00 94.44 128 LYS A N 1
ATOM 1031 C CA . LYS A 1 128 ? -23.709 -2.880 37.227 1.00 94.44 128 LYS A CA 1
ATOM 1032 C C . LYS A 1 128 ? -23.543 -1.388 36.952 1.00 94.44 128 LYS A C 1
ATOM 1034 O O . LYS A 1 128 ? -23.572 -0.611 37.900 1.00 94.44 128 LYS A O 1
ATOM 1039 N N . ILE A 1 129 ? -23.418 -0.977 35.692 1.00 94.69 129 ILE A N 1
ATOM 1040 C CA . ILE A 1 129 ? -23.209 0.435 35.331 1.00 94.69 129 ILE A CA 1
ATOM 1041 C C . ILE A 1 129 ? -24.463 1.041 34.702 1.00 94.69 129 ILE A C 1
ATOM 1043 O O . ILE A 1 129 ? -25.041 0.477 33.774 1.00 94.69 129 ILE A O 1
ATOM 1047 N N . THR A 1 130 ? -24.820 2.239 35.164 1.00 93.62 130 THR A N 1
ATOM 1048 C CA . THR A 1 130 ? -25.781 3.136 34.514 1.00 93.62 130 THR A CA 1
ATOM 1049 C C . THR A 1 130 ? -25.065 4.433 34.152 1.00 93.62 130 THR A C 1
ATOM 1051 O O . THR A 1 130 ? -24.508 5.090 35.031 1.00 93.62 130 THR A O 1
ATOM 1054 N N . VAL A 1 131 ? -25.078 4.817 32.874 1.00 92.50 131 VAL A N 1
ATOM 1055 C CA . VAL A 1 131 ? -24.486 6.082 32.407 1.00 92.50 131 VAL A CA 1
ATOM 1056 C C . VAL A 1 131 ? -25.578 7.147 32.318 1.00 92.50 131 VAL A C 1
ATOM 1058 O O . VAL A 1 131 ? -26.584 6.942 31.643 1.00 92.50 131 VAL A O 1
ATOM 1061 N N . GLY A 1 132 ? -25.385 8.254 33.032 1.00 89.31 132 GLY A N 1
ATOM 1062 C CA . GLY A 1 132 ? -26.229 9.446 33.001 1.00 89.31 132 GLY A CA 1
ATOM 1063 C C . GLY A 1 132 ? -25.630 10.562 32.140 1.00 89.31 132 GLY A C 1
ATOM 1064 O O . GLY A 1 132 ? -24.764 10.332 31.297 1.00 89.31 132 GLY A O 1
ATOM 1065 N N . GLU A 1 133 ? -26.094 11.791 32.350 1.00 89.44 133 GLU A N 1
ATOM 1066 C CA . GLU A 1 133 ? -25.629 12.963 31.599 1.00 89.44 133 GLU A CA 1
ATOM 1067 C C . GLU A 1 133 ? -24.191 13.341 31.973 1.00 89.44 133 GLU A C 1
ATOM 1069 O O . GLU A 1 133 ? -23.766 13.111 33.104 1.00 89.44 133 GLU A O 1
ATOM 1074 N N . ASN A 1 134 ? -23.458 13.943 31.029 1.00 88.19 134 ASN A N 1
ATOM 1075 C CA . ASN A 1 134 ? -22.127 14.536 31.232 1.00 88.19 134 ASN A CA 1
ATOM 1076 C C . ASN A 1 134 ? -21.100 13.623 31.925 1.00 88.19 134 ASN A C 1
ATOM 1078 O O . ASN A 1 134 ? -20.314 14.070 32.759 1.00 88.19 134 ASN A O 1
ATOM 1082 N N . PHE A 1 135 ? -21.109 12.334 31.587 1.00 91.88 135 PHE A N 1
ATOM 1083 C CA . PHE A 1 135 ? -20.075 11.399 32.010 1.00 91.88 135 PHE A CA 1
ATOM 1084 C C . PHE A 1 135 ? -18.875 11.445 31.055 1.00 91.88 135 PHE A C 1
ATOM 1086 O O . PHE A 1 135 ? -19.057 11.405 29.835 1.00 91.88 135 PHE A O 1
ATOM 1093 N N . SER A 1 136 ? -17.656 11.490 31.593 1.00 90.69 136 SER A N 1
ATOM 1094 C CA . SER A 1 136 ? -16.424 11.369 30.811 1.00 90.69 136 SER A CA 1
ATOM 1095 C C . SER A 1 136 ? -15.361 10.496 31.477 1.00 90.69 136 SER A C 1
ATOM 1097 O O . SER A 1 136 ? -15.373 10.270 32.688 1.00 90.69 136 SER A O 1
ATOM 1099 N N . ILE A 1 137 ? -14.430 10.000 30.662 1.00 90.38 137 ILE A N 1
ATOM 1100 C CA . ILE A 1 137 ? -13.230 9.296 31.113 1.00 90.38 137 ILE A CA 1
ATOM 1101 C C . ILE A 1 137 ? -11.964 10.065 30.732 1.00 90.38 137 ILE A C 1
ATOM 1103 O O . ILE A 1 137 ? -11.911 10.705 29.680 1.00 90.38 137 ILE A O 1
ATOM 1107 N N . THR A 1 138 ? -10.950 9.968 31.585 1.00 88.75 138 THR A N 1
ATOM 1108 C CA . THR A 1 138 ? -9.643 10.624 31.433 1.00 88.75 138 THR A CA 1
ATOM 1109 C C . THR A 1 138 ? -8.510 9.650 31.746 1.00 88.75 138 THR A C 1
ATOM 1111 O O . THR A 1 138 ? -8.772 8.544 32.213 1.00 88.75 138 THR A O 1
ATOM 1114 N N . GLU A 1 139 ? -7.270 10.040 31.468 1.00 87.44 139 GLU A N 1
ATOM 1115 C CA . GLU A 1 139 ? -6.075 9.250 31.781 1.00 87.44 139 GLU A CA 1
ATOM 1116 C C . GLU A 1 139 ? -5.909 9.028 33.293 1.00 87.44 139 GLU A C 1
ATOM 1118 O O . GLU A 1 139 ? -6.149 9.923 34.112 1.00 87.44 139 GLU A O 1
ATOM 1123 N N . HIS A 1 140 ? -5.469 7.828 33.661 1.00 86.69 140 HIS A N 1
ATOM 1124 C CA . HIS A 1 140 ? -5.142 7.472 35.026 1.00 86.69 140 HIS A CA 1
ATOM 1125 C C . HIS A 1 140 ? -3.736 7.950 35.343 1.00 86.69 140 HIS A C 1
ATOM 1127 O O . HIS A 1 140 ? -2.767 7.531 34.713 1.00 86.69 140 HIS A O 1
ATOM 1133 N N . ILE A 1 141 ? -3.627 8.778 36.375 1.00 84.94 141 ILE A N 1
ATOM 1134 C CA . ILE A 1 141 ? -2.345 9.225 36.901 1.00 84.94 141 ILE A CA 1
ATOM 1135 C C . ILE A 1 141 ? -2.230 8.688 38.320 1.00 84.94 141 ILE A C 1
ATOM 1137 O O . ILE A 1 141 ? -3.078 8.971 39.172 1.00 84.94 141 ILE A O 1
ATOM 1141 N N . ASP A 1 142 ? -1.191 7.891 38.562 1.00 80.88 142 ASP A N 1
ATOM 1142 C CA . ASP A 1 142 ? -0.955 7.298 39.872 1.00 80.88 142 ASP A CA 1
ATOM 1143 C C . ASP A 1 142 ? -0.849 8.395 40.942 1.00 80.88 142 ASP A C 1
ATOM 1145 O O . ASP A 1 142 ? -0.157 9.399 40.770 1.00 80.88 142 ASP A O 1
ATOM 1149 N N . ASN A 1 143 ? -1.502 8.167 42.082 1.00 79.75 143 ASN A N 1
ATOM 1150 C CA . ASN A 1 143 ? -1.571 9.073 43.237 1.00 79.75 143 ASN A CA 1
ATOM 1151 C C . ASN A 1 143 ? -2.372 10.370 43.051 1.00 79.75 143 ASN A C 1
ATOM 1153 O O . ASN A 1 143 ? -2.448 11.153 44.002 1.00 79.75 143 ASN A O 1
ATOM 1157 N N . GLU A 1 144 ? -3.000 10.585 41.897 1.00 85.94 144 GLU A N 1
ATOM 1158 C CA . GLU A 1 144 ? -3.928 11.695 41.691 1.00 85.94 144 GLU A CA 1
ATOM 1159 C C . GLU A 1 144 ? -5.389 11.280 41.874 1.00 8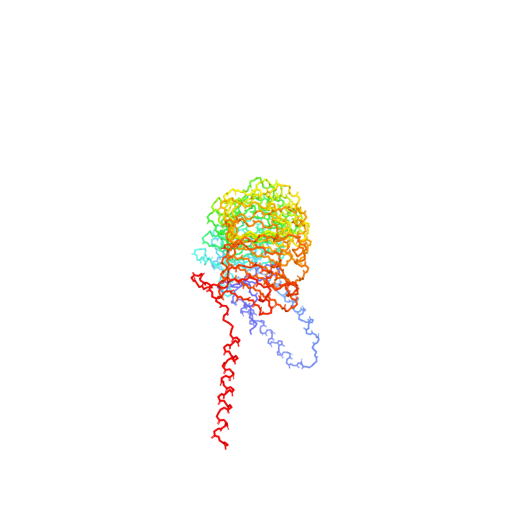5.94 144 GLU A C 1
ATOM 1161 O O . GLU A 1 144 ? -5.738 10.100 41.814 1.00 85.94 144 GLU A O 1
ATOM 1166 N N . ASP A 1 145 ? -6.255 12.277 42.068 1.00 87.12 145 ASP A N 1
ATOM 1167 C CA . ASP A 1 145 ? -7.693 12.063 42.196 1.00 87.12 145 ASP A CA 1
ATOM 1168 C C . ASP A 1 145 ? -8.279 11.449 40.924 1.00 87.12 145 ASP A C 1
ATOM 1170 O O . ASP A 1 145 ? -8.180 11.996 39.819 1.00 87.12 145 ASP A O 1
ATOM 1174 N N . CYS A 1 146 ? -8.901 10.286 41.087 1.00 88.75 146 CYS A N 1
ATOM 1175 C CA . CYS A 1 146 ? -9.496 9.523 40.000 1.00 88.75 146 CYS A CA 1
ATOM 1176 C C . CYS A 1 146 ? -10.953 9.896 39.696 1.00 88.75 146 CYS A C 1
ATOM 1178 O O . CYS A 1 146 ? -11.510 9.319 38.762 1.00 88.75 146 CYS A O 1
ATOM 1180 N N . ILE A 1 147 ? -11.564 10.824 40.447 1.00 90.19 147 ILE A N 1
ATOM 1181 C CA . ILE A 1 147 ? -12.923 11.347 40.233 1.00 90.19 147 ILE A CA 1
ATOM 1182 C C . ILE A 1 147 ? -12.864 12.880 40.242 1.00 90.19 147 ILE A C 1
ATOM 1184 O O . ILE A 1 147 ? -12.242 13.484 41.110 1.00 90.19 147 ILE A O 1
ATOM 1188 N N . ARG A 1 148 ? -13.527 13.530 39.286 1.00 86.88 148 ARG A N 1
ATOM 1189 C CA . ARG A 1 148 ? -13.694 14.989 39.223 1.00 86.88 148 ARG A CA 1
ATOM 1190 C C . ARG A 1 148 ? -15.124 15.335 38.845 1.00 86.88 148 ARG A C 1
ATOM 1192 O O . ARG A 1 148 ? -15.800 14.567 38.163 1.00 86.88 148 ARG A O 1
ATOM 1199 N N . GLU A 1 149 ? -15.575 16.515 39.249 1.00 83.06 149 GLU A N 1
ATOM 1200 C CA . GLU A 1 149 ? -16.799 17.087 38.691 1.00 83.06 149 GLU A CA 1
ATOM 1201 C C . GLU A 1 149 ? -16.600 17.403 37.207 1.00 83.06 149 GLU A C 1
ATOM 1203 O O . GLU A 1 149 ? -15.521 17.833 36.796 1.00 83.06 149 GLU A O 1
ATOM 1208 N N . HIS A 1 150 ? -17.644 17.221 36.395 1.00 75.94 150 HIS A N 1
ATOM 1209 C CA . HIS A 1 150 ? -17.556 17.446 34.949 1.00 75.94 150 HIS A CA 1
ATOM 1210 C C . HIS A 1 150 ? -17.120 18.876 34.574 1.00 75.94 150 HIS A C 1
ATOM 1212 O O . HIS A 1 150 ? -16.403 19.075 33.597 1.00 75.94 150 HIS A O 1
ATOM 1218 N N . SER A 1 151 ? -17.505 19.874 35.373 1.00 72.38 151 SER A N 1
ATOM 1219 C CA . SER A 1 151 ? -17.093 21.278 35.219 1.00 72.38 151 SER A CA 1
ATOM 1220 C C . SER A 1 151 ? -15.576 21.490 35.330 1.00 72.38 151 SER A C 1
ATOM 1222 O O . SER A 1 151 ? -15.069 22.505 34.857 1.00 72.38 151 SER A O 1
ATOM 1224 N N . MET A 1 152 ? -14.855 20.540 35.929 1.00 69.38 152 MET A N 1
ATOM 1225 C CA . MET A 1 152 ? -13.405 20.562 36.138 1.00 69.38 152 MET A CA 1
ATOM 1226 C C . MET A 1 152 ? -12.669 19.513 35.286 1.00 69.38 152 MET A C 1
ATOM 1228 O O . MET A 1 152 ? -11.551 19.118 35.625 1.00 69.38 152 MET A O 1
ATOM 1232 N N . ALA A 1 153 ? -13.297 19.029 34.207 1.00 68.75 153 ALA A N 1
ATOM 1233 C CA . ALA A 1 153 ? -12.733 17.996 33.345 1.00 68.75 153 ALA A CA 1
ATOM 1234 C C . ALA A 1 153 ? -11.400 18.437 32.723 1.00 68.75 153 ALA A C 1
ATOM 1236 O O . ALA A 1 153 ? -11.278 19.529 32.160 1.00 68.75 153 ALA A O 1
ATOM 1237 N N . ARG A 1 154 ? -10.394 17.562 32.802 1.00 67.81 154 ARG A N 1
ATOM 1238 C CA . ARG A 1 154 ? -9.044 17.858 32.296 1.00 67.81 154 ARG A CA 1
ATOM 1239 C C . ARG A 1 154 ? -8.928 17.734 30.788 1.00 67.81 154 ARG A C 1
ATOM 1241 O O . ARG A 1 154 ? -8.033 18.340 30.206 1.00 67.81 154 ARG A O 1
ATOM 1248 N N . ASN A 1 155 ? -9.807 16.945 30.168 1.00 68.31 155 ASN A N 1
ATOM 1249 C CA . ASN A 1 155 ? -9.728 16.613 28.746 1.00 68.31 155 ASN A CA 1
ATOM 1250 C C . ASN A 1 155 ? -8.374 15.973 28.360 1.00 68.31 155 ASN A C 1
ATOM 1252 O O . ASN A 1 155 ? -7.906 16.131 27.231 1.00 68.31 155 ASN A O 1
ATOM 1256 N N . SER A 1 156 ? -7.734 15.252 29.292 1.00 75.12 156 SER A N 1
ATOM 1257 C CA . SER A 1 156 ? -6.486 14.534 29.015 1.00 75.12 156 SER A CA 1
ATOM 1258 C C . SER A 1 156 ? -6.741 13.353 28.066 1.00 75.12 156 SER A C 1
ATOM 1260 O O . SER 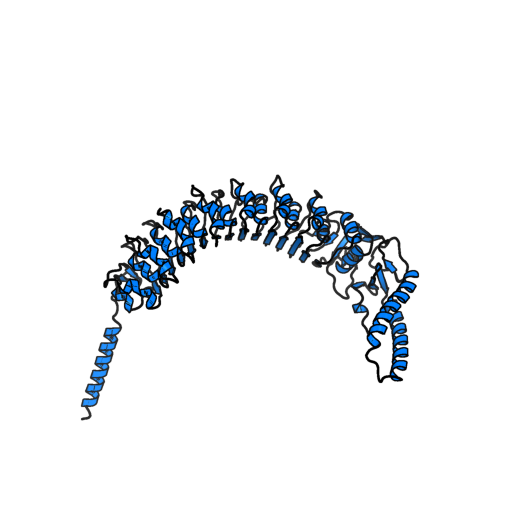A 1 156 ? -7.740 12.645 28.237 1.00 75.12 156 SER A O 1
ATOM 1262 N N . PRO A 1 157 ? -5.864 13.106 27.073 1.00 76.62 157 PRO A N 1
ATOM 1263 C CA . PRO A 1 157 ? -6.034 11.998 26.141 1.00 76.62 157 PRO A CA 1
ATOM 1264 C C . PRO A 1 157 ? -5.982 10.630 26.829 1.00 76.62 157 PRO A C 1
ATOM 1266 O O . PRO A 1 157 ? -5.039 10.320 27.546 1.00 76.62 157 PRO A O 1
ATOM 1269 N N . VAL A 1 158 ? -6.965 9.776 26.550 1.00 76.50 158 VAL A N 1
ATOM 1270 C CA . VAL A 1 158 ? -7.044 8.418 27.100 1.00 76.50 158 VAL A CA 1
ATOM 1271 C C . VAL A 1 158 ? -6.219 7.438 26.265 1.00 76.50 158 VAL A C 1
ATOM 1273 O O . VAL A 1 158 ? -6.330 7.398 25.031 1.00 76.50 158 VAL A O 1
ATOM 1276 N N . TRP A 1 159 ? -5.450 6.593 26.954 1.00 77.62 159 TRP A N 1
ATOM 1277 C CA . TRP A 1 159 ? -4.710 5.472 26.380 1.00 77.62 159 TRP A CA 1
ATOM 1278 C C . TRP A 1 159 ? -5.396 4.161 26.762 1.00 77.62 159 TRP A C 1
ATOM 1280 O O . TRP A 1 159 ? -5.376 3.744 27.916 1.00 77.62 159 TRP A O 1
ATOM 1290 N N . LEU A 1 160 ? -6.004 3.487 25.788 1.00 74.75 160 LEU A N 1
ATOM 1291 C CA . LEU A 1 160 ? -6.651 2.198 25.999 1.00 74.75 160 LEU A CA 1
ATOM 1292 C C . LEU A 1 160 ? -5.912 1.098 25.242 1.00 74.75 160 LEU A C 1
ATOM 1294 O O . LEU A 1 160 ? -6.103 0.927 24.041 1.00 74.75 160 LEU A O 1
ATOM 1298 N N . GLY A 1 161 ? -5.091 0.327 25.952 1.00 71.06 161 GLY A N 1
ATOM 1299 C CA . GLY A 1 161 ? -4.472 -0.898 25.446 1.00 71.06 161 GLY A CA 1
ATOM 1300 C C . GLY A 1 161 ? -4.895 -2.092 26.290 1.00 71.06 161 GLY A C 1
ATOM 1301 O O . GLY A 1 161 ? -4.474 -2.195 27.438 1.00 71.06 161 GLY A O 1
ATOM 1302 N N . ARG A 1 162 ? -5.730 -2.988 25.753 1.00 70.88 162 ARG A N 1
ATOM 1303 C CA . ARG A 1 162 ? -6.145 -4.210 26.462 1.00 70.88 162 ARG A CA 1
ATOM 1304 C C . ARG A 1 162 ? -6.209 -5.405 25.516 1.00 70.88 162 ARG A C 1
ATOM 1306 O O . ARG A 1 162 ? -6.809 -5.323 24.447 1.00 70.88 162 ARG A O 1
ATOM 1313 N N . ASN A 1 163 ? -5.634 -6.516 25.979 1.00 60.09 163 ASN A N 1
ATOM 1314 C CA . ASN A 1 163 ? -5.632 -7.822 25.308 1.00 60.09 163 ASN A CA 1
ATOM 1315 C C . ASN A 1 163 ? -6.319 -8.910 26.163 1.00 60.09 163 ASN A C 1
ATOM 1317 O O . ASN A 1 163 ? -6.206 -10.096 25.867 1.00 60.09 163 ASN A O 1
ATOM 1321 N N . GLU A 1 164 ? -6.971 -8.520 27.261 1.00 65.50 164 GLU A N 1
ATOM 1322 C CA . GLU A 1 164 ? -7.553 -9.438 28.242 1.00 65.50 164 GLU A CA 1
ATOM 1323 C C . GLU A 1 164 ? -9.026 -9.741 27.941 1.00 65.50 164 GLU A C 1
ATOM 1325 O O . GLU A 1 164 ? -9.737 -8.950 27.306 1.00 65.50 164 GLU A O 1
ATOM 1330 N N . ALA A 1 165 ? -9.483 -10.902 28.417 1.00 66.69 165 ALA A N 1
ATOM 1331 C CA . ALA A 1 165 ? -10.880 -11.300 28.337 1.00 66.69 165 ALA A CA 1
ATOM 1332 C C . ALA A 1 165 ? -11.749 -10.355 29.179 1.00 66.69 165 ALA A C 1
ATOM 1334 O O . ALA A 1 165 ? -11.457 -10.081 30.343 1.00 66.69 165 ALA A O 1
ATOM 1335 N N . VAL A 1 166 ? -12.833 -9.865 28.585 1.00 80.31 166 VAL A N 1
ATOM 1336 C CA . VAL A 1 166 ? -13.789 -8.984 29.260 1.00 80.31 166 VAL A CA 1
ATOM 1337 C C . VAL A 1 166 ? -14.747 -9.839 30.088 1.00 80.31 166 VAL A C 1
ATOM 1339 O O . VAL A 1 166 ? -15.214 -10.880 29.624 1.00 80.31 166 VAL A O 1
ATOM 1342 N N . SER A 1 167 ? -15.050 -9.430 31.325 1.00 85.62 167 SER A N 1
ATOM 1343 C CA . SER A 1 167 ? -16.034 -10.155 32.134 1.00 85.62 167 SER A CA 1
ATOM 1344 C C . SER A 1 167 ? -17.415 -10.091 31.470 1.00 85.62 167 SER A C 1
ATOM 1346 O O . SER A 1 167 ? -17.773 -9.096 30.840 1.00 85.62 167 SER A O 1
ATOM 1348 N N . ARG A 1 168 ? -18.237 -11.133 31.645 1.00 88.25 168 ARG A N 1
ATOM 1349 C CA . ARG A 1 168 ? -19.617 -11.142 31.127 1.00 88.25 168 ARG A CA 1
ATOM 1350 C C . ARG A 1 168 ? -20.412 -9.913 31.586 1.00 88.25 168 ARG A C 1
ATOM 1352 O O . ARG A 1 168 ? -21.166 -9.344 30.806 1.00 88.25 168 ARG A O 1
ATOM 1359 N N . LEU A 1 169 ? -20.202 -9.484 32.832 1.00 90.94 169 LEU A N 1
ATOM 1360 C CA . LEU A 1 169 ? -20.842 -8.296 33.395 1.00 90.94 169 LEU A CA 1
ATOM 1361 C C . LEU A 1 169 ? -20.437 -7.016 32.651 1.00 90.94 169 LEU A C 1
ATOM 1363 O O . LEU A 1 169 ? -21.296 -6.188 32.366 1.00 90.94 169 LEU A O 1
ATOM 1367 N N . ALA A 1 170 ? -19.160 -6.877 32.286 1.00 90.88 170 ALA A N 1
ATOM 1368 C CA . ALA A 1 170 ? -18.708 -5.747 31.483 1.00 90.88 170 ALA A CA 1
ATOM 1369 C C . ALA A 1 170 ? -19.371 -5.720 30.103 1.00 90.88 170 ALA A C 1
ATOM 1371 O O . ALA A 1 170 ? -19.776 -4.649 29.664 1.00 90.88 170 ALA A O 1
ATOM 1372 N N . LEU A 1 171 ? -19.561 -6.868 29.450 1.00 89.62 171 LEU A N 1
ATOM 1373 C CA . LEU A 1 171 ? -20.279 -6.927 28.171 1.00 89.62 171 LEU A CA 1
ATOM 1374 C C . LEU A 1 171 ? -21.743 -6.521 28.309 1.00 89.62 171 LEU A C 1
ATOM 1376 O O . LEU A 1 171 ? -22.200 -5.649 27.575 1.00 89.62 171 LEU A O 1
ATOM 1380 N N . GLU A 1 172 ? -22.442 -7.066 29.306 1.00 91.69 172 GLU A N 1
ATOM 1381 C CA . GLU A 1 172 ? -23.827 -6.685 29.602 1.00 91.69 172 GLU A CA 1
ATOM 1382 C C . GLU A 1 172 ? -23.951 -5.184 29.915 1.00 91.69 172 GLU A C 1
ATOM 1384 O O . GLU A 1 172 ? -24.931 -4.543 29.531 1.00 91.69 172 GLU A O 1
ATOM 1389 N N . ASN A 1 173 ? -22.956 -4.601 30.591 1.00 94.62 173 ASN A N 1
ATOM 1390 C CA . ASN A 1 173 ? -22.899 -3.164 30.836 1.00 94.62 173 ASN A CA 1
ATOM 1391 C C . ASN A 1 173 ? -22.701 -2.372 29.534 1.00 94.62 173 ASN A C 1
ATOM 1393 O O . ASN A 1 173 ? -23.452 -1.431 29.293 1.00 94.62 173 ASN A O 1
ATOM 1397 N N . ILE A 1 174 ? -21.739 -2.749 28.682 1.00 92.12 174 ILE A N 1
ATOM 1398 C CA . ILE A 1 174 ? -21.472 -2.076 27.396 1.00 92.12 174 ILE A CA 1
ATOM 1399 C C . ILE A 1 174 ? -22.706 -2.123 26.488 1.00 92.12 174 ILE A C 1
ATOM 1401 O O . ILE A 1 174 ? -23.063 -1.112 25.886 1.00 92.12 174 ILE A O 1
ATOM 1405 N N . GLU A 1 175 ? -23.386 -3.267 26.408 1.00 90.06 175 GLU A N 1
ATOM 1406 C CA . GLU A 1 175 ? -24.599 -3.433 25.599 1.00 90.06 175 GLU A CA 1
ATOM 1407 C C . GLU A 1 175 ? -25.716 -2.469 26.020 1.00 90.06 175 GLU A C 1
ATOM 1409 O O . GLU A 1 175 ? -26.395 -1.902 25.163 1.00 90.06 175 GLU A O 1
ATOM 1414 N N . ARG A 1 176 ? -25.878 -2.236 27.328 1.00 90.81 176 ARG A N 1
ATOM 1415 C CA . ARG A 1 176 ? -26.904 -1.336 27.883 1.00 90.81 176 ARG A CA 1
ATOM 1416 C C . ARG A 1 176 ? -26.569 0.146 27.742 1.00 90.81 176 ARG A C 1
ATOM 1418 O O . ARG A 1 176 ? -27.469 0.975 27.866 1.00 90.81 176 ARG A O 1
ATOM 1425 N N . MET A 1 177 ? -25.302 0.499 27.526 1.00 92.00 177 MET A N 1
ATOM 1426 C CA . MET A 1 177 ? -24.890 1.899 27.424 1.00 92.00 177 MET A CA 1
ATOM 1427 C C . MET A 1 177 ? -25.458 2.549 26.158 1.00 92.00 177 MET A C 1
ATOM 1429 O O . MET A 1 177 ? -25.360 1.963 25.071 1.00 92.00 177 MET A O 1
ATOM 1433 N N . PRO A 1 178 ? -25.992 3.779 26.248 1.00 90.50 178 PRO A N 1
ATOM 1434 C CA . PRO A 1 178 ? -26.339 4.535 25.060 1.00 90.50 178 PRO A CA 1
ATOM 1435 C C . PRO A 1 178 ? -25.088 4.833 24.211 1.00 90.50 178 PRO A C 1
ATOM 1437 O O . PRO A 1 178 ? -23.984 4.983 24.736 1.00 90.50 178 PRO A O 1
ATOM 1440 N N . PRO A 1 179 ? -25.221 4.907 22.885 1.00 89.19 179 PRO A N 1
ATOM 1441 C CA . PRO A 1 179 ? -24.136 5.350 22.017 1.00 89.19 179 PRO A CA 1
ATOM 1442 C C . PRO A 1 179 ? -23.758 6.806 22.313 1.00 89.19 179 PRO A C 1
ATOM 1444 O O . PRO A 1 179 ? -24.603 7.616 22.692 1.00 89.19 179 PRO A O 1
ATOM 1447 N N . SER A 1 180 ? -22.473 7.135 22.155 1.00 87.50 180 SER A N 1
ATOM 1448 C CA . SER A 1 180 ? -21.921 8.466 22.465 1.00 87.50 180 SER A CA 1
ATOM 1449 C C . SER A 1 180 ? -22.268 9.001 23.871 1.00 87.50 180 SER A C 1
ATOM 1451 O O . SER A 1 180 ? -22.398 10.214 24.069 1.00 87.50 180 SER A O 1
ATOM 1453 N N . SER A 1 181 ? -22.405 8.114 24.862 1.00 91.00 181 SER A N 1
ATOM 1454 C CA . SER A 1 181 ? -22.713 8.482 26.249 1.00 91.00 181 SER A CA 1
ATOM 1455 C C . SER A 1 181 ? -21.476 8.791 27.096 1.00 91.00 181 SER A C 1
ATOM 1457 O O . SER A 1 181 ? -21.607 9.397 28.153 1.00 91.00 181 SER A O 1
ATOM 1459 N N . ILE A 1 182 ? -20.286 8.364 26.663 1.00 89.94 182 ILE A N 1
ATOM 1460 C CA . ILE A 1 182 ? -19.036 8.507 27.421 1.00 89.94 182 ILE A CA 1
ATOM 1461 C C . ILE A 1 182 ? -18.150 9.547 26.739 1.00 89.94 182 ILE A C 1
ATOM 1463 O O . ILE A 1 182 ? -17.555 9.261 25.705 1.00 89.94 182 ILE A O 1
ATOM 1467 N N . GLY A 1 183 ? -18.025 10.745 27.302 1.00 87.94 183 GLY A N 1
ATOM 1468 C CA . GLY A 1 183 ? -17.065 11.738 26.817 1.00 87.94 183 GLY A CA 1
ATOM 1469 C C . GLY A 1 183 ? -15.623 11.258 26.983 1.00 87.94 183 GLY A C 1
ATOM 1470 O O . GLY A 1 183 ? -15.253 10.770 28.047 1.00 87.94 183 GLY A O 1
ATOM 1471 N N . CYS A 1 184 ? -14.790 11.406 25.959 1.00 83.00 184 CYS A N 1
ATOM 1472 C CA . CYS A 1 184 ? -13.347 11.228 26.106 1.00 83.00 184 CYS A CA 1
ATOM 1473 C C . CYS A 1 184 ? -12.575 12.049 25.070 1.00 83.00 184 CYS A C 1
ATOM 1475 O O . CYS A 1 184 ? -13.062 12.318 23.967 1.00 83.00 184 CYS A O 1
ATOM 1477 N N . VAL A 1 185 ? -11.346 12.424 25.423 1.00 77.38 185 VAL A N 1
ATOM 1478 C CA . VAL A 1 185 ? -10.337 12.846 24.449 1.00 77.38 185 VAL A CA 1
ATOM 1479 C C . VAL A 1 185 ? -9.524 11.613 24.103 1.00 77.38 185 VAL A C 1
ATOM 1481 O O . VAL A 1 185 ? -9.003 10.940 24.989 1.00 77.38 185 VAL A O 1
ATOM 1484 N N . LEU A 1 186 ? -9.465 11.255 22.824 1.00 68.94 186 LEU A N 1
ATOM 1485 C CA . LEU A 1 186 ? -8.874 9.983 22.428 1.00 68.94 186 LEU A CA 1
ATOM 1486 C C . LEU A 1 186 ? -7.382 10.158 22.124 1.00 68.94 186 LEU A C 1
ATOM 1488 O O . LEU A 1 186 ? -7.019 10.812 21.151 1.00 68.94 186 LEU A O 1
ATOM 1492 N N . GLY A 1 187 ? -6.522 9.549 22.945 1.00 76.56 187 GLY A N 1
ATOM 1493 C CA . GLY A 1 187 ? -5.079 9.487 22.703 1.00 76.56 187 GLY A CA 1
ATOM 1494 C C . GLY A 1 187 ? -4.729 8.327 21.775 1.00 76.56 187 GLY A C 1
ATOM 1495 O O . GLY A 1 187 ? -4.490 8.511 20.581 1.00 76.56 187 GLY A O 1
ATOM 1496 N N . ARG A 1 188 ? -4.748 7.103 22.313 1.00 81.31 188 ARG A N 1
ATOM 1497 C CA . ARG A 1 188 ? -4.451 5.865 21.572 1.00 81.31 188 ARG A CA 1
ATOM 1498 C C . ARG A 1 188 ? -5.335 4.730 22.041 1.00 81.31 188 ARG A C 1
ATOM 1500 O O . ARG A 1 188 ? -5.318 4.370 23.212 1.00 81.31 188 ARG A O 1
ATOM 1507 N N . PHE A 1 189 ? -6.050 4.119 21.113 1.00 85.75 189 PHE A N 1
ATOM 1508 C CA . PHE A 1 189 ? -6.864 2.937 21.343 1.00 85.75 189 PHE A CA 1
ATOM 1509 C C . PHE A 1 189 ? -6.259 1.765 20.581 1.00 85.75 189 PHE A C 1
ATOM 1511 O O . PHE A 1 189 ? -6.037 1.846 19.379 1.00 85.75 189 PHE A O 1
ATOM 1518 N N . SER A 1 190 ? -5.958 0.688 21.294 1.00 88.94 190 SER A N 1
ATOM 1519 C CA . SER A 1 190 ? -5.315 -0.515 20.783 1.00 88.94 190 SER A CA 1
ATOM 1520 C C . SER A 1 190 ? -6.006 -1.735 21.387 1.00 88.94 190 SER A C 1
ATOM 1522 O O . SER A 1 190 ? -5.637 -2.196 22.467 1.00 88.94 190 SER A O 1
ATOM 1524 N N . LEU A 1 191 ? -7.029 -2.241 20.700 1.00 90.94 191 LEU A N 1
ATOM 1525 C CA . LEU A 1 191 ? -7.839 -3.372 21.150 1.00 90.94 191 LEU A CA 1
ATOM 1526 C C . LEU A 1 191 ? -7.581 -4.591 20.258 1.00 90.94 191 LEU A C 1
ATOM 1528 O O . LEU A 1 191 ? -7.849 -4.559 19.055 1.00 90.94 191 LEU A O 1
ATOM 1532 N N . TYR A 1 192 ? -7.061 -5.663 20.860 1.00 91.62 192 TYR A N 1
ATOM 1533 C CA . TYR A 1 192 ? -6.720 -6.908 20.172 1.00 91.62 192 TYR A CA 1
ATOM 1534 C C . TYR A 1 192 ? -7.604 -8.056 20.647 1.00 91.62 192 TYR A C 1
ATOM 1536 O O . TYR A 1 192 ? -7.594 -8.379 21.831 1.00 91.62 192 TYR A O 1
ATOM 1544 N N . ASN A 1 193 ? -8.303 -8.712 19.719 1.00 91.50 193 ASN A N 1
ATOM 1545 C CA . ASN A 1 193 ? -9.058 -9.945 19.953 1.00 91.50 193 ASN A CA 1
ATOM 1546 C C . ASN A 1 193 ? -9.881 -9.903 21.253 1.00 91.50 193 ASN A C 1
ATOM 1548 O O . ASN A 1 193 ? -9.808 -10.815 22.074 1.00 91.50 193 ASN A O 1
ATOM 1552 N N . THR A 1 194 ? -10.664 -8.839 21.432 1.00 90.44 194 THR A N 1
ATOM 1553 C CA . THR A 1 194 ? -11.443 -8.619 22.651 1.00 90.44 194 THR A CA 1
ATOM 1554 C C . THR A 1 194 ? -12.822 -8.051 22.337 1.00 90.44 194 THR A C 1
ATOM 1556 O O . THR A 1 194 ? -12.967 -7.177 21.481 1.00 90.44 194 THR A O 1
ATOM 1559 N N . ASP A 1 195 ? -13.835 -8.499 23.076 1.00 89.12 195 ASP A N 1
ATOM 1560 C CA . ASP A 1 195 ? -15.193 -7.951 23.023 1.00 89.12 195 ASP A CA 1
ATOM 1561 C C . ASP A 1 195 ? -15.270 -6.481 23.467 1.00 89.12 195 ASP A C 1
ATOM 1563 O O . ASP A 1 195 ? -16.256 -5.794 23.180 1.00 89.12 195 ASP A O 1
ATOM 1567 N N . LEU A 1 196 ? -14.213 -5.970 24.118 1.00 89.88 196 LEU A N 1
ATOM 1568 C CA . LEU A 1 196 ? -14.108 -4.567 24.513 1.00 89.88 196 LEU A CA 1
ATOM 1569 C C . LEU A 1 196 ? -14.214 -3.620 23.317 1.00 89.88 196 LEU A C 1
ATOM 1571 O O . LEU A 1 196 ? -14.558 -2.462 23.506 1.00 89.88 196 LEU A O 1
ATOM 1575 N N . ILE A 1 197 ? -13.973 -4.098 22.091 1.00 91.75 197 ILE A N 1
ATOM 1576 C CA . ILE A 1 197 ? -14.164 -3.321 20.860 1.00 91.75 197 ILE A CA 1
ATOM 1577 C C . ILE A 1 197 ? -15.574 -2.700 20.804 1.00 91.75 197 ILE A C 1
ATOM 1579 O O . ILE A 1 197 ? -15.711 -1.558 20.366 1.00 91.75 197 ILE A O 1
ATOM 1583 N N . ASN A 1 198 ? -16.602 -3.363 21.350 1.00 91.00 198 ASN A N 1
ATOM 1584 C CA . ASN A 1 198 ? -17.972 -2.836 21.410 1.00 91.00 198 ASN A CA 1
ATOM 1585 C C . ASN A 1 198 ? -18.136 -1.570 22.280 1.00 91.00 198 ASN A C 1
ATOM 1587 O O . ASN A 1 198 ? -19.196 -0.947 22.233 1.00 91.00 198 ASN A O 1
ATOM 1591 N N . ILE A 1 199 ? -17.116 -1.147 23.042 1.00 90.06 199 ILE A N 1
ATOM 1592 C CA . ILE A 1 199 ? -17.134 0.146 23.743 1.00 90.06 199 ILE A CA 1
ATOM 1593 C C . ILE A 1 199 ? -16.986 1.325 22.781 1.00 90.06 199 ILE A C 1
ATOM 1595 O O . ILE A 1 199 ? -17.453 2.416 23.092 1.00 90.06 199 ILE A O 1
ATOM 1599 N N . VAL A 1 200 ? -16.364 1.127 21.612 1.00 89.56 200 VAL A N 1
ATOM 1600 C CA . VAL A 1 200 ? -15.987 2.219 20.702 1.00 89.56 200 VAL A CA 1
ATOM 1601 C C . VAL A 1 200 ? -17.194 3.089 20.298 1.00 89.56 200 VAL A C 1
ATOM 1603 O O . VAL A 1 200 ? -17.092 4.306 20.447 1.00 89.56 200 VAL A O 1
ATOM 1606 N N . PRO A 1 201 ? -18.366 2.542 19.905 1.00 90.06 201 PRO A N 1
ATOM 1607 C CA . PRO A 1 201 ? -19.542 3.365 19.590 1.00 90.06 201 PRO A CA 1
ATOM 1608 C C . PRO A 1 201 ? -20.154 4.101 20.795 1.00 90.06 201 PRO A C 1
ATOM 1610 O O . PRO A 1 201 ? -20.952 5.024 20.626 1.00 90.06 201 PRO A O 1
ATOM 1613 N N . LYS A 1 202 ? -19.815 3.697 22.025 1.00 90.19 202 LYS A N 1
ATOM 1614 C CA . LYS A 1 202 ? -20.302 4.323 23.268 1.00 90.19 202 LYS A CA 1
ATOM 1615 C C . LYS A 1 202 ? -19.514 5.584 23.621 1.00 90.19 202 LYS A C 1
ATOM 1617 O O . LYS A 1 202 ? -19.966 6.388 24.436 1.00 90.19 202 LYS A O 1
ATOM 1622 N N . LEU A 1 203 ? -18.365 5.784 22.979 1.00 87.19 203 LEU A N 1
ATOM 1623 C CA . LEU A 1 203 ? -17.513 6.943 23.183 1.00 87.19 203 LEU A CA 1
ATOM 1624 C C . LEU A 1 203 ? -18.015 8.144 22.377 1.00 87.19 203 LEU A C 1
ATOM 1626 O O . LEU A 1 203 ? -18.381 8.048 21.205 1.00 87.19 203 LEU A O 1
ATOM 1630 N N . ARG A 1 204 ? -18.006 9.303 23.024 1.00 85.56 204 ARG A N 1
ATOM 1631 C CA . ARG A 1 204 ? -18.194 10.624 22.440 1.00 85.56 204 ARG A CA 1
ATOM 1632 C C . ARG A 1 204 ? -16.828 11.291 22.364 1.00 85.56 204 ARG A C 1
ATOM 1634 O O . ARG A 1 204 ? -16.396 11.957 23.304 1.00 85.56 204 ARG A O 1
ATOM 1641 N N . ILE A 1 205 ? -16.156 11.064 21.240 1.00 76.50 205 ILE A N 1
ATOM 1642 C CA . ILE A 1 205 ? -14.832 11.613 20.946 1.00 76.50 205 ILE A CA 1
ATOM 1643 C C . ILE A 1 205 ? -15.015 13.061 20.492 1.00 76.50 205 ILE A C 1
ATOM 1645 O O . ILE A 1 205 ? -15.705 13.318 19.505 1.00 76.50 205 ILE A O 1
ATOM 1649 N N . HIS A 1 206 ? -14.437 14.009 21.229 1.00 65.81 206 HIS A N 1
ATOM 1650 C CA . HIS A 1 206 ? -14.582 15.430 20.912 1.00 65.81 206 HIS A CA 1
ATOM 1651 C C . HIS A 1 206 ? -13.904 15.777 19.575 1.00 65.81 206 HIS A C 1
ATOM 1653 O O . HIS A 1 206 ? -12.710 15.556 19.405 1.00 65.81 206 HIS A O 1
ATOM 1659 N N . GLU A 1 207 ? -14.660 16.368 18.642 1.00 55.31 207 GLU A N 1
ATOM 1660 C CA . GLU A 1 207 ? -14.228 16.620 17.251 1.00 55.31 207 GLU A CA 1
ATOM 1661 C C . GLU A 1 207 ? -12.994 17.532 17.129 1.00 55.31 207 GLU A C 1
ATOM 1663 O O . GLU A 1 207 ? -12.245 17.428 16.160 1.00 55.31 207 GLU A O 1
ATOM 1668 N N . ALA A 1 208 ? -12.772 18.414 18.110 1.00 54.03 208 ALA A N 1
ATOM 1669 C CA . ALA A 1 208 ? -11.683 19.394 18.113 1.00 54.03 208 ALA A CA 1
ATOM 1670 C C . ALA A 1 208 ? -10.309 18.801 18.475 1.00 54.03 208 ALA A C 1
ATOM 1672 O O . ALA A 1 208 ? -9.287 19.461 18.287 1.00 54.03 208 ALA A O 1
ATOM 1673 N N . HIS A 1 209 ? -10.275 17.574 19.001 1.00 56.06 209 HIS A N 1
ATOM 1674 C CA . HIS A 1 209 ? -9.045 16.911 19.410 1.00 56.06 209 HIS A CA 1
ATOM 1675 C C . HIS A 1 209 ? -8.857 15.670 18.553 1.00 56.06 209 HIS A C 1
ATOM 1677 O O . HIS A 1 209 ? -9.580 14.684 18.687 1.00 56.06 209 HIS A O 1
ATOM 1683 N N . GLY A 1 210 ? -7.907 15.761 17.623 1.00 54.69 210 GLY A N 1
ATOM 1684 C CA . GLY A 1 210 ? -7.604 14.662 16.728 1.00 54.69 210 GLY A CA 1
ATOM 1685 C C . GLY A 1 210 ? -7.201 13.411 17.511 1.00 54.69 210 GLY A C 1
ATOM 1686 O O . GLY A 1 210 ? -6.373 13.479 18.415 1.00 54.69 210 GLY A O 1
ATOM 1687 N N . VAL A 1 211 ? -7.790 12.272 17.166 1.00 61.09 211 VAL A N 1
ATOM 1688 C CA . VAL A 1 211 ? -7.383 10.949 17.632 1.00 61.09 211 VAL A CA 1
ATOM 1689 C C . VAL A 1 211 ? -5.930 10.699 17.229 1.00 61.09 211 VAL A C 1
ATOM 1691 O O . VAL A 1 211 ? -5.605 10.760 16.045 1.00 61.09 211 VAL A O 1
ATOM 1694 N N . GLY A 1 212 ? -5.057 10.342 18.172 1.00 73.75 212 GLY A N 1
ATOM 1695 C CA . GLY A 1 212 ? -3.688 9.940 17.832 1.00 73.75 212 GLY A CA 1
ATOM 1696 C C . GLY A 1 212 ? -3.639 8.580 17.124 1.00 73.75 212 GLY A C 1
ATOM 1697 O O . GLY A 1 212 ? -2.923 8.390 16.147 1.00 73.75 212 GLY A O 1
ATOM 1698 N N . PHE A 1 213 ? -4.418 7.591 17.575 1.00 84.81 213 PHE A N 1
ATOM 1699 C CA . PHE A 1 213 ? -4.331 6.238 17.009 1.00 84.81 213 PHE A CA 1
ATOM 1700 C C . PHE A 1 213 ? -5.554 5.374 17.352 1.00 84.81 213 PHE A C 1
ATOM 1702 O O . PHE A 1 213 ? -5.835 5.158 18.529 1.00 84.81 213 PHE A O 1
ATOM 1709 N N . LEU A 1 214 ? -6.247 4.822 16.353 1.00 89.06 214 LEU A N 1
ATOM 1710 C CA . LEU A 1 214 ? -7.285 3.800 16.519 1.00 89.06 214 LEU A CA 1
ATOM 1711 C C . LEU A 1 214 ? -6.812 2.494 15.881 1.00 89.06 214 LEU A C 1
ATOM 1713 O O . LEU A 1 214 ? -6.722 2.399 14.663 1.00 89.06 214 LEU A O 1
ATOM 1717 N N . TRP A 1 215 ? -6.538 1.483 16.695 1.00 92.88 215 TRP A N 1
ATOM 1718 C CA . TRP A 1 215 ? -6.082 0.168 16.263 1.00 92.88 215 TRP A CA 1
ATOM 1719 C C . TRP A 1 215 ? -7.001 -0.908 16.812 1.00 92.88 215 TRP A C 1
ATOM 1721 O O . TRP A 1 215 ? -7.080 -1.120 18.023 1.00 92.88 215 TRP A O 1
ATOM 1731 N N . LEU A 1 216 ? -7.720 -1.566 15.907 1.00 94.69 216 LEU A N 1
ATOM 1732 C CA . LEU A 1 216 ? -8.662 -2.625 16.234 1.00 94.69 216 LEU A CA 1
ATOM 1733 C C . LEU A 1 216 ? -8.296 -3.871 15.435 1.00 94.69 216 LEU A C 1
ATOM 1735 O O . LEU A 1 216 ? -8.197 -3.832 14.208 1.00 94.69 216 LEU A O 1
ATOM 1739 N N . TYR A 1 217 ? -8.136 -4.992 16.122 1.00 94.94 217 TYR A N 1
ATOM 1740 C CA . TYR A 1 217 ? -7.923 -6.283 15.486 1.00 94.94 217 TYR A CA 1
ATOM 1741 C C . TYR A 1 217 ? -8.831 -7.325 16.106 1.00 94.94 217 TYR A C 1
ATOM 1743 O O . TYR A 1 217 ? -8.869 -7.453 17.329 1.00 94.94 217 TYR A O 1
ATOM 1751 N N . THR A 1 218 ? -9.506 -8.126 15.288 1.00 95.00 218 THR A N 1
ATOM 1752 C CA . THR A 1 218 ? -10.139 -9.343 15.794 1.00 95.00 218 THR A CA 1
ATOM 1753 C C . THR A 1 218 ? -10.328 -10.398 14.711 1.00 95.00 218 THR A C 1
ATOM 1755 O O . THR A 1 218 ? -10.799 -10.094 13.623 1.00 95.00 218 THR A O 1
ATOM 1758 N N . GLU A 1 219 ? -10.023 -11.652 15.029 1.00 95.19 219 GLU A N 1
ATOM 1759 C CA . GLU A 1 219 ? -10.325 -12.834 14.197 1.00 95.19 219 GLU A CA 1
ATOM 1760 C C . GLU A 1 219 ? -11.694 -13.447 14.535 1.00 95.19 219 GLU A C 1
ATOM 1762 O O . GLU A 1 219 ? -12.161 -14.385 13.898 1.00 95.19 219 GLU A O 1
ATOM 1767 N N . ARG A 1 220 ? -12.361 -12.915 15.561 1.00 93.94 220 ARG A N 1
ATOM 1768 C CA . ARG A 1 220 ? -13.654 -13.385 16.055 1.00 93.94 220 ARG A CA 1
ATOM 1769 C C . ARG A 1 220 ? -14.754 -12.399 15.698 1.00 93.94 220 ARG A C 1
ATOM 1771 O O . ARG A 1 220 ? -14.652 -11.210 16.018 1.00 93.94 220 ARG A O 1
ATOM 1778 N N . LYS A 1 221 ? -15.804 -12.895 15.040 1.00 93.81 221 LYS A N 1
ATOM 1779 C CA . LYS A 1 221 ? -16.944 -12.094 14.568 1.00 93.81 221 LYS A CA 1
ATOM 1780 C C . LYS A 1 221 ? -17.741 -11.514 15.733 1.00 93.81 221 LYS A C 1
ATOM 1782 O O . LYS A 1 221 ? -18.219 -10.386 15.651 1.00 93.81 221 LYS A O 1
ATOM 1787 N N . GLU A 1 222 ? -17.878 -12.280 16.809 1.00 91.62 222 GLU A N 1
ATOM 1788 C CA . GLU A 1 222 ? -18.586 -11.916 18.035 1.00 91.62 222 GLU A CA 1
ATOM 1789 C C . GLU A 1 222 ? -18.069 -10.605 18.642 1.00 91.62 222 GLU A C 1
ATOM 1791 O O . GLU A 1 222 ? -18.878 -9.754 19.006 1.00 91.62 222 GLU A O 1
ATOM 1796 N N . HIS A 1 223 ? -16.754 -10.362 18.590 1.00 92.56 223 HIS A N 1
ATOM 1797 C CA . HIS A 1 223 ? -16.129 -9.170 19.170 1.00 92.56 223 HIS A CA 1
ATOM 1798 C C . HIS A 1 223 ? -16.561 -7.849 18.507 1.00 92.56 223 HIS A C 1
ATOM 1800 O O . HIS A 1 223 ? -16.394 -6.786 19.097 1.00 92.56 223 HIS A O 1
ATOM 1806 N N . VAL A 1 224 ? -17.106 -7.887 17.286 1.00 93.81 224 VAL A N 1
ATOM 1807 C CA . VAL A 1 224 ? -17.625 -6.702 16.570 1.00 93.81 224 VAL A CA 1
ATOM 1808 C C . VAL A 1 224 ? -19.109 -6.820 16.233 1.00 93.81 224 VAL A C 1
ATOM 1810 O O . VAL A 1 224 ? -19.681 -5.917 15.624 1.00 93.81 224 VAL A O 1
ATOM 1813 N N . ALA A 1 225 ? -19.761 -7.921 16.611 1.00 91.25 225 ALA A N 1
ATOM 1814 C CA . ALA A 1 225 ? -21.136 -8.197 16.213 1.00 91.25 225 ALA A CA 1
ATOM 1815 C C . ALA A 1 225 ? -22.121 -7.144 16.738 1.00 91.25 225 ALA A C 1
ATOM 1817 O O . ALA A 1 225 ? -23.077 -6.828 16.032 1.00 91.25 225 ALA A O 1
ATOM 1818 N N . GLY A 1 226 ? -21.885 -6.590 17.933 1.00 88.06 226 GLY A N 1
ATOM 1819 C CA . GLY A 1 226 ? -22.692 -5.498 18.481 1.00 88.06 226 GLY A CA 1
ATOM 1820 C C . GLY A 1 226 ? -22.620 -4.245 17.608 1.00 88.06 226 GLY A C 1
ATOM 1821 O O . GLY A 1 226 ? -23.652 -3.702 17.233 1.00 88.06 226 GLY A O 1
ATOM 1822 N N . ILE A 1 227 ? -21.410 -3.860 17.191 1.00 92.00 227 ILE A N 1
ATOM 1823 C CA . ILE A 1 227 ? -21.179 -2.700 16.314 1.00 92.00 227 ILE A CA 1
ATOM 1824 C C . ILE A 1 227 ? -21.839 -2.887 14.947 1.00 92.00 227 ILE A C 1
ATOM 1826 O O . ILE A 1 227 ? -22.464 -1.973 14.424 1.00 92.00 227 ILE A O 1
ATOM 1830 N N . LEU A 1 228 ? -21.685 -4.065 14.340 1.00 90.50 228 LEU A N 1
ATOM 1831 C CA . LEU A 1 228 ? -22.134 -4.293 12.964 1.00 90.50 228 LEU A CA 1
ATOM 1832 C C . LEU A 1 228 ? -23.653 -4.490 12.846 1.00 90.50 228 LEU A C 1
ATOM 1834 O O . LEU A 1 228 ? -24.193 -4.269 11.763 1.00 90.50 228 LEU A O 1
ATOM 1838 N N . LYS A 1 229 ? -24.328 -4.906 13.928 1.00 87.25 229 LYS A N 1
ATOM 1839 C CA . LYS A 1 229 ? -25.795 -5.031 13.998 1.00 87.25 229 LYS A CA 1
ATOM 1840 C C . LYS A 1 229 ? -26.502 -3.694 14.198 1.00 87.25 229 LYS A C 1
ATOM 1842 O O . LYS A 1 229 ? -27.657 -3.578 13.807 1.00 87.25 229 LYS A O 1
ATOM 1847 N N . ASP A 1 230 ? -25.842 -2.740 14.842 1.00 77.81 230 ASP A N 1
ATOM 1848 C CA . ASP A 1 230 ? -26.399 -1.416 15.084 1.00 77.81 230 ASP A CA 1
ATOM 1849 C C . ASP A 1 230 ? -26.333 -0.579 13.795 1.00 77.81 230 ASP A C 1
ATOM 1851 O O . ASP A 1 230 ? -25.323 -0.574 13.084 1.00 77.81 230 ASP A O 1
ATOM 1855 N N . ASP A 1 231 ? -27.413 0.121 13.461 1.00 75.94 231 ASP A N 1
ATOM 1856 C CA . ASP A 1 231 ? -27.443 1.054 12.328 1.00 75.94 231 ASP A CA 1
ATOM 1857 C C . ASP A 1 231 ? -26.872 2.424 12.696 1.00 75.94 231 ASP A C 1
ATOM 1859 O O . ASP A 1 231 ? -26.606 3.254 11.821 1.00 75.94 231 ASP A O 1
ATOM 1863 N N . GLN A 1 232 ? -26.613 2.656 13.982 1.00 81.12 232 GLN A N 1
ATOM 1864 C CA . GLN A 1 232 ? -26.012 3.886 14.440 1.00 81.12 232 GLN A CA 1
ATOM 1865 C C . GLN A 1 232 ? -24.525 3.968 14.080 1.00 81.12 232 GLN A C 1
ATOM 1867 O O . GLN A 1 232 ? -23.690 3.178 14.522 1.00 81.12 232 GLN A O 1
ATOM 1872 N N . MET A 1 233 ? -24.180 4.996 13.306 1.00 84.00 233 MET A N 1
ATOM 1873 C CA . MET A 1 233 ? -22.787 5.352 13.060 1.00 84.00 233 MET A CA 1
ATOM 1874 C C . MET A 1 233 ? -22.195 6.073 14.274 1.00 84.00 233 MET A C 1
ATOM 1876 O O . MET A 1 233 ? -22.873 6.872 14.924 1.00 84.00 233 MET A O 1
ATOM 1880 N N . PHE A 1 234 ? -20.906 5.864 14.529 1.00 82.06 234 PHE A N 1
ATOM 1881 C CA . PHE A 1 234 ? -20.164 6.599 15.554 1.00 82.06 234 PHE A CA 1
ATOM 1882 C C . PHE A 1 234 ? -19.067 7.457 14.930 1.00 82.06 234 PHE A C 1
ATOM 1884 O O . PHE A 1 234 ? -18.508 7.119 13.888 1.00 82.06 234 PHE A O 1
ATOM 1891 N N . CYS A 1 235 ? -18.771 8.592 15.560 1.00 77.81 235 CYS A N 1
ATOM 1892 C CA . CYS A 1 235 ? -17.776 9.525 15.047 1.00 77.81 235 CYS A CA 1
ATOM 1893 C C . CYS A 1 235 ? -16.398 9.197 15.596 1.00 77.81 235 CYS A C 1
ATOM 1895 O O . CYS A 1 235 ? -16.208 9.134 16.808 1.00 77.81 235 CYS A O 1
ATOM 1897 N N . VAL A 1 236 ? -15.439 9.065 14.691 1.00 72.94 236 VAL A N 1
ATOM 1898 C CA . VAL A 1 236 ? -14.016 9.160 15.002 1.00 72.94 236 VAL A CA 1
ATOM 1899 C C . VAL A 1 236 ? -13.621 10.504 14.393 1.00 72.94 236 VAL A C 1
ATOM 1901 O O . VAL A 1 236 ? -13.838 10.693 13.199 1.00 72.94 236 VAL A O 1
ATOM 1904 N N . GLY A 1 237 ? -13.212 11.485 15.205 1.00 68.31 237 GLY A N 1
ATOM 1905 C CA . GLY A 1 237 ? -12.857 12.829 14.718 1.00 68.31 237 GLY A CA 1
ATOM 1906 C C . GLY A 1 237 ? -11.668 12.813 13.741 1.00 68.31 237 GLY A C 1
ATOM 1907 O O . GLY A 1 237 ? -11.301 11.766 13.201 1.00 68.31 237 GLY A O 1
ATOM 1908 N N . GLY A 1 238 ? -11.002 13.956 13.535 1.00 68.38 238 GLY A N 1
ATOM 1909 C CA . GLY A 1 238 ? -9.700 13.952 12.842 1.00 68.38 238 GLY A CA 1
ATOM 1910 C C . GLY A 1 238 ? -8.780 12.904 13.477 1.00 68.38 238 GLY A C 1
ATOM 1911 O O . GLY A 1 238 ? -8.806 12.752 14.691 1.00 68.38 238 GLY A O 1
ATOM 1912 N N . THR A 1 239 ? -8.055 12.104 12.697 1.00 73.38 239 THR A N 1
ATOM 1913 C CA . THR A 1 239 ? -7.308 10.954 13.242 1.00 73.38 239 THR A CA 1
ATOM 1914 C C . THR A 1 239 ? -5.944 10.821 12.584 1.00 73.38 239 THR A C 1
ATOM 1916 O O . THR A 1 239 ? -5.856 10.755 11.365 1.00 73.38 239 THR A O 1
ATOM 1919 N N . GLU A 1 240 ? -4.861 10.697 13.348 1.00 83.88 240 GLU A N 1
ATOM 1920 C CA . GLU A 1 240 ? -3.553 10.453 12.737 1.00 83.88 240 GLU A CA 1
ATOM 1921 C C . GLU A 1 240 ? -3.503 9.049 12.105 1.00 83.88 240 GLU A C 1
ATOM 1923 O O . GLU A 1 240 ? -3.114 8.895 10.952 1.00 83.88 240 GLU A O 1
ATOM 1928 N N . THR A 1 241 ? -3.910 7.986 12.801 1.00 88.88 241 THR A N 1
ATOM 1929 C CA . THR A 1 241 ? -3.909 6.639 12.198 1.00 88.88 241 THR A CA 1
ATOM 1930 C C . THR A 1 241 ? -5.121 5.807 12.588 1.00 88.88 241 THR A C 1
ATOM 1932 O O . THR A 1 241 ? -5.397 5.619 13.770 1.00 88.88 241 THR A O 1
ATOM 1935 N N . ILE A 1 242 ? -5.791 5.242 11.584 1.00 91.94 242 ILE A N 1
ATOM 1936 C CA . ILE A 1 242 ? -6.792 4.184 11.728 1.00 91.94 242 ILE A CA 1
ATOM 1937 C C . ILE A 1 242 ? -6.182 2.894 11.187 1.00 91.94 242 ILE A C 1
ATOM 1939 O O . ILE A 1 242 ? -5.808 2.817 10.018 1.00 91.94 242 ILE A O 1
ATOM 1943 N N . TRP A 1 243 ? -6.089 1.875 12.030 1.00 95.44 243 TRP A N 1
ATOM 1944 C CA . TRP A 1 243 ? -5.631 0.541 11.682 1.00 95.44 243 TRP A CA 1
ATOM 1945 C C . TRP A 1 243 ? -6.717 -0.467 12.044 1.00 95.44 243 TRP A C 1
ATOM 1947 O O . TRP A 1 243 ? -7.105 -0.569 13.208 1.00 95.44 243 TRP A O 1
ATOM 1957 N N . LEU A 1 244 ? -7.207 -1.219 11.062 1.00 97.19 244 LEU A N 1
ATOM 1958 C CA . LEU A 1 244 ? -8.226 -2.245 11.275 1.00 97.19 244 LEU A CA 1
ATOM 1959 C C . LEU A 1 244 ? -7.767 -3.571 10.676 1.00 97.19 244 LEU A C 1
ATOM 1961 O O . LEU A 1 244 ? -7.320 -3.619 9.526 1.00 97.19 244 LEU A O 1
ATOM 1965 N N . GLY A 1 245 ? -7.925 -4.659 11.429 1.00 97.81 245 GLY A N 1
ATOM 1966 C CA . GLY A 1 245 ? -7.614 -5.989 10.927 1.00 97.81 245 GLY A CA 1
ATOM 1967 C C . GLY A 1 245 ? -8.564 -7.096 11.368 1.00 97.81 245 GLY A C 1
ATOM 1968 O O . GLY A 1 245 ? -9.233 -7.011 12.400 1.00 97.81 245 GLY A O 1
ATOM 1969 N N . GLY A 1 246 ? -8.642 -8.133 10.540 1.00 97.69 246 GLY A N 1
ATOM 1970 C CA . GLY A 1 246 ? -9.636 -9.195 10.690 1.00 97.69 246 GLY A CA 1
ATOM 1971 C C . GLY A 1 246 ? -11.071 -8.662 10.545 1.00 97.69 246 GLY A C 1
ATOM 1972 O O . GLY A 1 246 ? -11.309 -7.720 9.785 1.00 97.69 246 GLY A O 1
ATOM 1973 N N . TYR A 1 247 ? -12.030 -9.189 11.312 1.00 96.88 247 TYR A N 1
ATOM 1974 C CA . TYR A 1 247 ? -13.418 -8.697 11.348 1.00 96.88 247 TYR A CA 1
ATOM 1975 C C . TYR A 1 247 ? -13.538 -7.215 11.746 1.00 96.88 247 TYR A C 1
ATOM 1977 O O . TYR A 1 247 ? -14.548 -6.584 11.426 1.00 96.88 247 TYR A O 1
ATOM 1985 N N . ALA A 1 248 ? -12.519 -6.624 12.386 1.00 96.81 248 ALA A N 1
ATOM 1986 C CA . ALA A 1 248 ? -12.518 -5.195 12.695 1.00 96.81 248 ALA A CA 1
ATOM 1987 C C . ALA A 1 248 ? -12.516 -4.315 11.437 1.00 96.81 248 ALA A C 1
ATOM 1989 O O . ALA A 1 248 ? -12.964 -3.175 11.505 1.00 96.81 248 ALA A O 1
ATOM 1990 N N . VAL A 1 249 ? -12.093 -4.830 10.274 1.00 97.06 249 VAL A N 1
ATOM 1991 C CA . VAL A 1 249 ? -12.207 -4.102 8.998 1.00 97.06 249 VAL A CA 1
ATOM 1992 C C . VAL A 1 249 ? -13.661 -3.722 8.713 1.00 97.06 249 VAL A C 1
ATOM 1994 O O . VAL A 1 249 ? -13.913 -2.614 8.254 1.00 97.06 249 VAL A O 1
ATOM 1997 N N . GLY A 1 250 ? -14.632 -4.574 9.062 1.00 94.88 250 GLY A N 1
ATOM 1998 C CA . GLY A 1 250 ? -16.058 -4.277 8.900 1.00 94.88 250 GLY A CA 1
ATOM 1999 C C . GLY A 1 250 ? -16.531 -3.044 9.677 1.00 94.88 250 GLY A C 1
ATOM 2000 O O . GLY A 1 250 ? -17.467 -2.373 9.239 1.00 94.88 250 GLY A O 1
ATOM 2001 N N . VAL A 1 251 ? -15.865 -2.700 10.787 1.00 93.44 251 VAL A N 1
ATOM 2002 C CA . VAL A 1 251 ? -16.214 -1.548 11.639 1.00 93.44 251 VAL A CA 1
ATOM 2003 C C . VAL A 1 251 ? -16.113 -0.229 10.869 1.00 93.44 251 VAL A C 1
ATOM 2005 O O . VAL A 1 251 ? -16.862 0.697 11.174 1.00 93.44 251 VAL A O 1
ATOM 2008 N N . ILE A 1 252 ? -15.287 -0.160 9.814 1.00 91.38 252 ILE A N 1
ATOM 2009 C CA . ILE A 1 252 ? -15.167 1.040 8.970 1.00 91.38 252 ILE A CA 1
ATOM 2010 C C . ILE A 1 252 ? -16.507 1.462 8.334 1.00 91.38 252 ILE A C 1
ATOM 2012 O O . ILE A 1 252 ? -16.737 2.636 8.062 1.00 91.38 252 ILE A O 1
ATOM 2016 N N . THR A 1 253 ? -17.435 0.521 8.129 1.00 90.56 253 THR A N 1
ATOM 2017 C CA . THR A 1 253 ? -18.776 0.820 7.586 1.00 90.56 253 THR A CA 1
ATOM 2018 C C . THR A 1 253 ? -19.678 1.556 8.576 1.00 90.56 253 THR A C 1
ATOM 2020 O O . THR A 1 253 ? -20.679 2.149 8.182 1.00 90.56 253 THR A O 1
ATOM 2023 N N . LYS A 1 254 ? -19.328 1.523 9.865 1.00 90.00 254 LYS A N 1
ATOM 2024 C CA . LYS A 1 254 ? -20.069 2.143 10.969 1.00 90.00 254 LYS A CA 1
ATOM 2025 C C . LYS A 1 254 ? -19.345 3.368 11.536 1.00 90.00 254 LYS A C 1
ATOM 2027 O O . LYS A 1 254 ? -19.887 4.056 12.399 1.00 90.00 254 LYS A O 1
ATOM 2032 N N . THR A 1 255 ? -18.151 3.684 11.035 1.00 85.19 255 THR A N 1
ATOM 2033 C CA . THR A 1 255 ? -17.434 4.917 11.374 1.00 85.19 255 THR A CA 1
ATOM 2034 C C . THR A 1 255 ? -17.894 6.074 10.494 1.00 85.19 255 THR A C 1
ATOM 2036 O O . THR A 1 255 ? -17.831 5.993 9.269 1.00 85.19 255 THR A O 1
ATOM 2039 N N . ARG A 1 256 ? -18.309 7.182 11.113 1.00 78.62 256 ARG A N 1
ATOM 2040 C CA . ARG A 1 256 ? -18.542 8.468 10.451 1.00 78.62 256 ARG A CA 1
ATOM 2041 C C . ARG A 1 256 ? -17.312 9.352 10.632 1.00 78.62 256 ARG A C 1
ATOM 2043 O O . ARG A 1 256 ? -17.036 9.801 11.741 1.00 78.62 256 ARG A O 1
ATOM 2050 N N . ILE A 1 257 ? -16.615 9.631 9.537 1.00 74.88 257 ILE A N 1
ATOM 2051 C CA . ILE A 1 257 ? -15.546 10.633 9.467 1.00 74.88 257 ILE A CA 1
ATOM 2052 C C . ILE A 1 257 ? -16.102 11.779 8.621 1.00 74.88 257 ILE A C 1
ATOM 2054 O O . ILE A 1 257 ? -16.548 11.540 7.496 1.00 74.88 257 ILE A O 1
ATOM 2058 N N . ARG A 1 258 ? -16.170 13.001 9.167 1.00 69.75 258 ARG A N 1
ATOM 2059 C CA . ARG A 1 258 ? -16.680 14.144 8.394 1.00 69.75 258 ARG A CA 1
ATOM 2060 C C . ARG A 1 258 ? -15.760 14.420 7.201 1.00 69.75 258 ARG A C 1
ATOM 2062 O O . ARG A 1 258 ? -14.567 14.133 7.243 1.00 69.75 258 ARG A O 1
ATOM 2069 N N . GLU A 1 259 ? -16.312 14.995 6.137 1.00 68.38 259 GLU A N 1
ATOM 2070 C CA . GLU A 1 259 ? -15.564 15.287 4.902 1.00 68.38 259 GLU A CA 1
ATOM 2071 C C . GLU A 1 259 ? -14.433 16.316 5.099 1.00 68.38 259 GLU A C 1
ATOM 2073 O O . GLU A 1 259 ? -13.492 16.361 4.308 1.00 68.38 259 GLU A O 1
ATOM 2078 N N . ASP A 1 260 ? -14.508 17.133 6.152 1.00 70.19 260 ASP A N 1
ATOM 2079 C CA . ASP A 1 260 ? -13.489 18.099 6.569 1.00 70.19 260 ASP A CA 1
ATOM 2080 C C . ASP A 1 260 ? -12.449 17.519 7.544 1.00 70.19 260 ASP A C 1
ATOM 2082 O O . ASP A 1 260 ? -11.438 18.168 7.804 1.00 70.19 260 ASP A O 1
ATOM 2086 N N . CYS A 1 261 ? -12.646 16.299 8.055 1.00 75.81 261 CYS A N 1
ATOM 2087 C CA . CYS A 1 261 ? -11.669 15.648 8.922 1.00 75.81 261 CYS A CA 1
ATOM 2088 C C . CYS A 1 261 ? -10.510 15.059 8.110 1.00 75.81 261 CYS A C 1
ATOM 2090 O O . CYS A 1 261 ? -10.709 14.303 7.152 1.00 75.81 261 CYS A O 1
ATOM 2092 N N . GLU A 1 262 ? -9.287 15.362 8.542 1.00 79.25 262 GLU A N 1
ATOM 2093 C CA . GLU A 1 262 ? -8.074 14.754 8.003 1.00 79.25 262 GLU A CA 1
ATOM 2094 C C . GLU A 1 262 ? -7.777 13.417 8.689 1.00 79.25 262 GLU A C 1
ATOM 2096 O O . GLU A 1 262 ? -7.867 13.287 9.916 1.00 79.25 262 GLU A O 1
ATOM 2101 N N . VAL A 1 263 ? -7.394 12.430 7.877 1.00 84.62 263 VAL A N 1
ATOM 2102 C CA . VAL A 1 263 ? -6.851 11.150 8.332 1.00 84.62 263 VAL A CA 1
ATOM 2103 C C . VAL A 1 263 ? -5.446 10.991 7.769 1.00 84.62 263 VAL A C 1
ATOM 2105 O O . VAL A 1 263 ? -5.262 10.903 6.556 1.00 84.62 263 VAL A O 1
ATOM 2108 N N . GLU A 1 264 ? -4.428 10.936 8.621 1.00 89.12 264 GLU A N 1
ATOM 2109 C CA . GLU A 1 264 ? -3.047 10.847 8.126 1.00 89.12 264 GLU A CA 1
ATOM 2110 C C . GLU A 1 264 ? -2.761 9.452 7.531 1.00 89.12 264 GLU A C 1
ATOM 2112 O O . GLU A 1 264 ? -2.195 9.357 6.439 1.00 89.12 264 GLU A O 1
ATOM 2117 N N . LYS A 1 265 ? -3.211 8.363 8.176 1.00 92.12 265 LYS A N 1
ATOM 2118 C CA . LYS A 1 265 ? -3.055 6.977 7.688 1.00 92.12 265 LYS A CA 1
ATOM 2119 C C . LYS A 1 265 ? -4.312 6.126 7.898 1.00 92.12 265 LYS A C 1
ATOM 2121 O O . LYS A 1 265 ? -4.797 6.004 9.019 1.00 92.12 265 LYS A O 1
ATOM 2126 N N . LEU A 1 266 ? -4.762 5.438 6.848 1.00 93.38 266 LEU A N 1
ATOM 2127 C CA . LEU A 1 266 ? -5.760 4.365 6.909 1.00 93.38 266 LEU A CA 1
ATOM 2128 C C . LEU A 1 266 ? -5.116 3.036 6.498 1.00 93.38 266 LEU A C 1
ATOM 2130 O O . LEU A 1 266 ? -4.706 2.860 5.350 1.00 93.38 266 LEU A O 1
ATOM 2134 N N . ILE A 1 267 ? -5.025 2.096 7.434 1.00 96.75 267 ILE A N 1
ATOM 2135 C CA . ILE A 1 267 ? -4.358 0.807 7.255 1.00 96.75 267 ILE A CA 1
ATOM 2136 C C . ILE A 1 267 ? -5.376 -0.309 7.470 1.00 96.75 267 ILE A C 1
ATOM 2138 O O . ILE A 1 267 ? -5.945 -0.427 8.552 1.00 96.75 267 ILE A O 1
ATOM 2142 N N . LEU A 1 268 ? -5.589 -1.145 6.455 1.00 98.06 268 LEU A N 1
ATOM 2143 C CA . LEU A 1 268 ? -6.544 -2.251 6.513 1.00 98.06 268 LEU A CA 1
ATOM 2144 C C . LEU A 1 268 ? -5.854 -3.571 6.163 1.00 98.06 268 LEU A C 1
ATOM 2146 O O . LEU A 1 268 ? -5.143 -3.667 5.160 1.00 98.06 268 LEU A O 1
ATOM 2150 N N . TYR A 1 269 ? -6.082 -4.601 6.977 1.00 97.69 269 TYR A N 1
ATOM 2151 C CA . TYR A 1 269 ? -5.442 -5.901 6.792 1.00 97.69 269 TYR A CA 1
ATOM 2152 C C . TYR A 1 269 ? -6.365 -7.080 7.093 1.00 97.69 269 TYR A C 1
ATOM 2154 O O . TYR A 1 269 ? -6.848 -7.234 8.212 1.00 97.69 269 TYR A O 1
ATOM 2162 N N . THR A 1 270 ? -6.559 -7.979 6.128 1.00 97.38 270 THR A N 1
ATOM 2163 C CA . THR A 1 270 ? -7.275 -9.233 6.398 1.00 97.38 270 THR A CA 1
ATOM 2164 C C . THR A 1 270 ? -6.988 -10.316 5.368 1.00 97.38 270 THR A C 1
ATOM 2166 O O . THR A 1 270 ? -7.067 -10.068 4.169 1.00 97.38 270 THR A O 1
ATOM 2169 N N . LYS A 1 271 ? -6.723 -11.535 5.852 1.00 96.12 271 LYS A N 1
ATOM 2170 C CA . LYS A 1 271 ? -6.482 -12.729 5.029 1.00 96.12 271 LYS A CA 1
ATOM 2171 C C . LYS A 1 271 ? -7.742 -13.502 4.643 1.00 96.12 271 LYS A C 1
ATOM 2173 O O . LYS A 1 271 ? -7.663 -14.308 3.724 1.00 96.12 271 LYS A O 1
ATOM 2178 N N . GLU A 1 272 ? -8.864 -13.260 5.320 1.00 96.69 272 GLU A N 1
ATOM 2179 C CA . GLU A 1 272 ? -10.118 -13.994 5.107 1.00 96.69 272 GLU A CA 1
ATOM 2180 C C . GLU A 1 272 ? -11.174 -13.103 4.449 1.00 96.69 272 GLU A C 1
ATOM 2182 O O . GLU A 1 272 ? -11.279 -11.902 4.742 1.00 96.69 272 GLU A O 1
ATOM 2187 N N . LYS A 1 273 ? -11.969 -13.700 3.556 1.00 95.81 273 LYS A N 1
ATOM 2188 C CA . LYS A 1 273 ? -13.004 -13.011 2.770 1.00 95.81 273 LYS A CA 1
ATOM 2189 C C . LYS A 1 273 ? -14.159 -12.551 3.655 1.00 95.81 273 LYS A C 1
ATOM 2191 O O . LYS A 1 273 ? -14.728 -11.477 3.462 1.00 95.81 273 LYS A O 1
ATOM 2196 N N . GLU A 1 274 ? -14.493 -13.355 4.655 1.00 96.31 274 GLU A N 1
ATOM 2197 C CA . GLU A 1 274 ? -15.599 -13.160 5.586 1.00 96.31 274 GLU A CA 1
ATOM 2198 C C . GLU A 1 274 ? -15.443 -11.857 6.380 1.00 96.31 274 GLU A C 1
ATOM 2200 O O . GLU A 1 274 ? -16.436 -11.211 6.715 1.00 96.31 274 GLU A O 1
ATOM 2205 N N . HIS A 1 275 ? -14.202 -11.431 6.629 1.00 96.81 275 HIS A N 1
ATOM 2206 C CA . HIS A 1 275 ? -13.880 -10.203 7.355 1.00 96.81 275 HIS A CA 1
ATOM 2207 C C . HIS A 1 275 ? -14.296 -8.925 6.616 1.00 96.81 275 HIS A C 1
ATOM 2209 O O . HIS A 1 275 ? -14.594 -7.917 7.256 1.00 96.81 275 HIS A O 1
ATOM 2215 N N . VAL A 1 276 ? -14.350 -8.959 5.280 1.00 96.44 276 VAL A N 1
ATOM 2216 C CA . VAL A 1 276 ? -14.781 -7.820 4.448 1.00 96.44 276 VAL A CA 1
ATOM 2217 C C . VAL A 1 276 ? -16.203 -7.973 3.920 1.00 96.44 276 VAL A C 1
ATOM 2219 O O . VAL A 1 276 ? -16.697 -7.063 3.259 1.00 96.44 276 VAL A O 1
ATOM 2222 N N . ALA A 1 277 ? -16.898 -9.073 4.226 1.00 95.00 277 ALA A N 1
ATOM 2223 C CA . ALA A 1 277 ? -18.229 -9.354 3.686 1.00 95.00 277 ALA A CA 1
ATOM 2224 C C . ALA A 1 277 ? -19.236 -8.220 3.956 1.00 95.00 277 ALA A C 1
ATOM 2226 O O . ALA A 1 277 ? -19.972 -7.823 3.057 1.00 95.00 277 ALA A O 1
ATOM 2227 N N . VAL A 1 278 ? -19.216 -7.640 5.163 1.00 93.88 278 VAL A N 1
ATOM 2228 C CA . VAL A 1 278 ? -20.085 -6.501 5.527 1.00 93.88 278 VAL A CA 1
ATOM 2229 C C . VAL A 1 278 ? -19.740 -5.235 4.739 1.00 93.88 278 VAL A C 1
ATOM 2231 O O . VAL A 1 278 ? -20.633 -4.460 4.404 1.00 93.88 278 VAL A O 1
ATOM 2234 N N . VAL A 1 279 ? -18.459 -5.037 4.413 1.00 94.88 279 VAL A N 1
ATOM 2235 C CA . VAL A 1 279 ? -17.994 -3.903 3.606 1.00 94.88 279 VAL A CA 1
ATOM 2236 C C . VAL A 1 279 ? -18.442 -4.065 2.158 1.00 94.88 279 VAL A C 1
ATOM 2238 O O . VAL A 1 279 ? -19.036 -3.157 1.587 1.00 94.88 279 VAL A O 1
ATOM 2241 N N . LEU A 1 280 ? -18.208 -5.237 1.566 1.00 92.94 280 LEU A N 1
ATOM 2242 C CA . LEU A 1 280 ? -18.564 -5.510 0.173 1.00 92.94 280 LEU A CA 1
ATOM 2243 C C . LEU A 1 280 ? -20.080 -5.569 -0.049 1.00 92.94 280 LEU A C 1
ATOM 2245 O O . LEU A 1 280 ? -20.544 -5.218 -1.133 1.00 92.94 280 LEU A O 1
ATOM 2249 N N . GLY A 1 281 ? -20.842 -5.934 0.985 1.00 92.00 281 GLY A N 1
ATOM 2250 C CA . GLY A 1 281 ? -22.303 -5.887 0.990 1.00 92.00 281 GLY A CA 1
ATOM 2251 C C . GLY A 1 281 ? -22.904 -4.478 1.048 1.00 92.00 281 GLY A C 1
ATOM 2252 O O . GLY A 1 281 ? -24.115 -4.349 0.907 1.00 92.00 281 GLY A O 1
ATOM 2253 N N . GLN A 1 282 ? -22.105 -3.418 1.235 1.00 88.75 282 GLN A N 1
ATOM 2254 C CA . GLN A 1 282 ? -22.618 -2.046 1.187 1.00 88.75 282 GLN A CA 1
ATOM 2255 C C . GLN A 1 282 ? -23.094 -1.693 -0.229 1.00 88.75 282 GLN A C 1
ATOM 2257 O O . GLN A 1 282 ? -22.324 -1.784 -1.191 1.00 88.75 282 GLN A O 1
ATOM 2262 N N . GLU A 1 283 ? -24.345 -1.244 -0.359 1.00 85.69 283 GLU A N 1
ATOM 2263 C CA . GLU A 1 283 ? -24.897 -0.776 -1.640 1.00 85.69 283 GLU A CA 1
ATOM 2264 C C . GLU A 1 283 ? -24.251 0.536 -2.094 1.00 85.69 283 GLU A C 1
ATOM 2266 O O . GLU A 1 283 ? -23.947 0.715 -3.272 1.00 85.69 283 GLU A O 1
ATOM 2271 N N . LYS A 1 284 ? -24.022 1.455 -1.150 1.00 84.50 284 LYS A N 1
ATOM 2272 C CA . LYS A 1 284 ? -23.460 2.782 -1.414 1.00 84.50 284 LYS A CA 1
ATOM 2273 C C . LYS A 1 284 ? -22.030 2.870 -0.880 1.00 84.50 284 LYS A C 1
ATOM 2275 O O . LYS A 1 284 ? -21.778 2.400 0.229 1.00 84.50 284 LYS A O 1
ATOM 2280 N N . PRO A 1 285 ? -21.106 3.507 -1.618 1.00 85.38 285 PRO A N 1
ATOM 2281 C CA . PRO A 1 285 ? -19.788 3.821 -1.090 1.00 85.38 285 PRO A CA 1
ATOM 2282 C C . PRO A 1 285 ? -19.867 4.705 0.164 1.00 85.38 285 PRO A C 1
ATOM 2284 O O . PRO A 1 285 ? -20.702 5.611 0.232 1.00 85.38 285 PRO A O 1
ATOM 2287 N N . PHE A 1 286 ? -18.980 4.479 1.133 1.00 83.25 286 PHE A N 1
ATOM 2288 C CA . PHE A 1 286 ? -18.889 5.263 2.368 1.00 83.25 286 PHE A CA 1
ATOM 2289 C C . PHE A 1 286 ? -17.692 6.223 2.344 1.00 83.25 286 PHE A C 1
ATOM 2291 O O . PHE A 1 286 ? -16.706 6.007 1.638 1.00 83.25 286 PHE A O 1
ATOM 2298 N N . CYS A 1 287 ? -17.791 7.316 3.101 1.00 80.12 287 CYS A N 1
ATOM 2299 C CA . CYS A 1 287 ? -16.745 8.332 3.200 1.00 80.12 287 CYS A CA 1
ATOM 2300 C C . CYS A 1 287 ? -15.766 7.994 4.331 1.00 80.12 287 CYS A C 1
ATOM 2302 O O . CYS A 1 287 ? -16.184 7.612 5.422 1.00 80.12 287 CYS A O 1
ATOM 2304 N N . VAL A 1 288 ? -14.472 8.181 4.077 1.00 80.50 288 VAL A N 1
ATOM 2305 C CA . VAL A 1 288 ? -13.387 8.004 5.059 1.00 80.50 288 VAL A CA 1
ATOM 2306 C C . VAL A 1 288 ? -12.663 9.322 5.380 1.00 80.50 288 VAL A C 1
ATOM 2308 O O . VAL A 1 288 ? -11.554 9.307 5.905 1.00 80.50 288 VAL A O 1
ATOM 2311 N N . GLY A 1 289 ? -13.283 10.465 5.064 1.00 79.19 289 GLY A N 1
ATOM 2312 C CA . GLY A 1 289 ? -12.680 11.795 5.202 1.00 79.19 289 GLY A CA 1
ATOM 2313 C C . GLY A 1 289 ? -11.564 12.064 4.184 1.00 79.19 289 GLY A C 1
ATOM 2314 O O . GLY A 1 289 ? -11.463 11.398 3.149 1.00 79.19 289 GLY A O 1
ATOM 2315 N N . ARG A 1 290 ? -10.709 13.051 4.478 1.00 81.75 290 ARG A N 1
ATOM 2316 C CA . ARG A 1 290 ? -9.522 13.387 3.672 1.00 81.75 290 ARG A CA 1
ATOM 2317 C C . ARG A 1 290 ? -8.333 12.555 4.134 1.00 81.75 290 ARG A C 1
ATOM 2319 O O . ARG A 1 290 ? -7.608 12.948 5.045 1.00 81.75 290 ARG A O 1
ATOM 2326 N N . VAL A 1 291 ? -8.148 11.389 3.521 1.00 86.06 291 VAL A N 1
ATOM 2327 C CA . VAL A 1 291 ? -7.045 10.486 3.874 1.00 86.06 291 VAL A CA 1
ATOM 2328 C C . VAL A 1 291 ? -5.790 10.835 3.083 1.00 86.06 291 VAL A C 1
ATOM 2330 O O . VAL A 1 291 ? -5.821 10.822 1.857 1.00 86.06 291 VAL A O 1
ATOM 2333 N N . LYS A 1 292 ? -4.664 11.068 3.760 1.00 89.06 292 LYS A N 1
ATOM 2334 C CA . LYS A 1 292 ? -3.374 11.298 3.090 1.00 89.06 292 LYS A CA 1
ATOM 2335 C C . LYS A 1 292 ? -2.732 10.001 2.608 1.00 89.06 292 LYS A C 1
ATOM 2337 O O . LYS A 1 292 ? -2.243 9.945 1.480 1.00 89.06 292 LYS A O 1
ATOM 2342 N N . LYS A 1 293 ? -2.718 8.955 3.446 1.00 92.31 293 LYS A N 1
ATOM 2343 C CA . LYS A 1 293 ? -2.048 7.679 3.143 1.00 92.31 293 LYS A CA 1
ATOM 2344 C C . LYS A 1 293 ? -2.959 6.468 3.366 1.00 92.31 293 LYS A C 1
ATOM 2346 O O . LYS A 1 293 ? -3.492 6.289 4.457 1.00 92.31 293 LYS A O 1
ATOM 2351 N N . MET A 1 294 ? -3.087 5.594 2.369 1.00 93.88 294 MET A N 1
ATOM 2352 C CA . MET A 1 294 ? -3.850 4.340 2.452 1.00 93.88 294 MET A CA 1
ATOM 2353 C C . MET A 1 294 ? -2.948 3.120 2.241 1.00 93.88 294 MET A C 1
ATOM 2355 O O . MET A 1 294 ? -2.179 3.084 1.282 1.00 93.88 294 MET A O 1
ATOM 2359 N N . PHE A 1 295 ? -3.070 2.109 3.106 1.00 96.94 295 PHE A N 1
ATOM 2360 C CA . PHE A 1 295 ? -2.307 0.857 3.036 1.00 96.94 295 PHE A CA 1
ATOM 2361 C C . PHE A 1 295 ? -3.230 -0.349 3.213 1.00 96.94 295 PHE A C 1
ATOM 2363 O O . PHE A 1 295 ? -3.585 -0.688 4.345 1.00 96.94 295 PHE A O 1
ATOM 2370 N N . PHE A 1 296 ? -3.627 -1.004 2.120 1.00 97.62 296 PHE A N 1
ATOM 2371 C CA . PHE A 1 296 ? -4.516 -2.169 2.177 1.00 97.62 296 PHE A CA 1
ATOM 2372 C C . PHE A 1 296 ? -3.785 -3.436 1.759 1.00 97.62 296 PHE A C 1
ATOM 2374 O O . PHE A 1 296 ? -3.087 -3.463 0.744 1.00 97.62 296 PHE A O 1
ATOM 2381 N N . ARG A 1 297 ? -3.968 -4.503 2.539 1.00 98.25 297 ARG A N 1
ATOM 2382 C CA . ARG A 1 297 ? -3.330 -5.789 2.270 1.00 98.25 297 ARG A CA 1
ATOM 2383 C C . ARG A 1 297 ? -4.295 -6.966 2.339 1.00 98.25 297 ARG A C 1
ATOM 2385 O O . ARG A 1 297 ? -5.128 -7.052 3.242 1.00 98.25 297 ARG A O 1
ATOM 2392 N N . ASP A 1 298 ? -4.105 -7.890 1.404 1.00 98.00 298 ASP A N 1
ATOM 2393 C CA . ASP A 1 298 ? -4.918 -9.083 1.183 1.00 98.00 298 ASP A CA 1
ATOM 2394 C C . ASP A 1 298 ? -6.381 -8.711 0.863 1.00 98.00 298 ASP A C 1
ATOM 2396 O O . ASP A 1 298 ? -6.589 -7.771 0.097 1.00 98.00 298 ASP A O 1
ATOM 2400 N N . TYR A 1 299 ? -7.406 -9.386 1.396 1.00 97.56 299 TYR A N 1
ATOM 2401 C CA . TYR A 1 299 ? -8.816 -9.076 1.082 1.00 97.56 299 TYR A CA 1
ATOM 2402 C C . TYR A 1 299 ? -9.226 -7.637 1.427 1.00 97.56 299 TYR A C 1
ATOM 2404 O O . TYR A 1 299 ? -10.226 -7.140 0.904 1.00 97.56 299 TYR A O 1
ATOM 2412 N N . ALA A 1 300 ? -8.453 -6.934 2.264 1.00 97.38 300 ALA A N 1
ATOM 2413 C CA . ALA A 1 300 ? -8.668 -5.514 2.513 1.00 97.38 300 ALA A CA 1
ATOM 2414 C C . ALA A 1 300 ? -8.536 -4.662 1.240 1.00 97.38 300 ALA A C 1
ATOM 2416 O O . ALA A 1 300 ? -9.135 -3.592 1.173 1.00 97.38 300 ALA A O 1
ATOM 2417 N N . VAL A 1 301 ? -7.805 -5.124 0.218 1.00 96.06 301 VAL A N 1
ATOM 2418 C CA . VAL A 1 301 ? -7.715 -4.433 -1.076 1.00 96.06 301 VAL A CA 1
ATOM 2419 C C . VAL A 1 301 ? -9.107 -4.224 -1.679 1.00 96.06 301 VAL A C 1
ATOM 2421 O O . VAL A 1 301 ? -9.386 -3.138 -2.173 1.00 96.06 301 VAL A O 1
ATOM 2424 N N . CYS A 1 302 ? -10.029 -5.183 -1.540 1.00 94.31 302 CYS A N 1
ATOM 2425 C CA . CYS A 1 302 ? -11.401 -5.058 -2.042 1.00 94.31 302 CYS A CA 1
ATOM 2426 C C . CYS A 1 302 ? -12.211 -3.926 -1.383 1.00 94.31 302 CYS A C 1
ATOM 2428 O O . CYS A 1 302 ? -13.153 -3.426 -1.998 1.00 94.31 302 CYS A O 1
ATOM 2430 N N . VAL A 1 303 ? -11.849 -3.478 -0.173 1.00 93.81 303 VAL A N 1
ATOM 2431 C CA . VAL A 1 303 ? -12.535 -2.370 0.527 1.00 93.81 303 VAL A CA 1
ATOM 2432 C C . VAL A 1 303 ? -12.489 -1.083 -0.290 1.00 93.81 303 VAL A C 1
ATOM 2434 O O . VAL A 1 303 ? -13.420 -0.281 -0.243 1.00 93.81 303 VAL A O 1
ATOM 2437 N N . ILE A 1 304 ? -11.446 -0.915 -1.100 1.00 90.31 304 ILE A N 1
ATOM 2438 C CA . ILE A 1 304 ? -11.249 0.268 -1.926 1.00 90.31 304 ILE A CA 1
ATOM 2439 C C . ILE A 1 304 ? -12.396 0.508 -2.924 1.00 90.31 304 ILE A C 1
ATOM 2441 O O . ILE A 1 304 ? -12.698 1.649 -3.251 1.00 90.31 304 ILE A O 1
ATOM 2445 N N . THR A 1 305 ? -13.099 -0.554 -3.335 1.00 90.00 305 THR A N 1
ATOM 2446 C CA . THR A 1 305 ? -14.270 -0.485 -4.233 1.00 90.00 305 THR A CA 1
ATOM 2447 C C . THR A 1 305 ? -15.500 0.149 -3.579 1.00 90.00 305 THR A C 1
ATOM 2449 O O . THR A 1 305 ? -16.463 0.495 -4.258 1.00 90.00 305 THR A O 1
ATOM 2452 N N . LYS A 1 306 ? -15.485 0.294 -2.250 1.00 90.50 306 LYS A N 1
ATOM 2453 C CA . LYS A 1 306 ? -16.594 0.812 -1.442 1.00 90.50 306 LYS A CA 1
ATOM 2454 C C . LYS A 1 306 ? -16.260 2.134 -0.762 1.00 90.50 306 LYS A C 1
ATOM 2456 O O . LYS A 1 306 ? -17.088 2.652 -0.019 1.00 90.50 306 LYS A O 1
ATOM 2461 N N . ILE A 1 307 ? -15.087 2.702 -1.025 1.00 85.62 307 ILE A N 1
ATOM 2462 C CA . ILE A 1 307 ? -14.703 4.008 -0.498 1.00 85.62 307 ILE A CA 1
ATOM 2463 C C . ILE A 1 307 ? -15.079 5.093 -1.506 1.00 85.62 307 ILE A C 1
ATOM 2465 O O . ILE A 1 307 ? -14.708 5.036 -2.676 1.00 85.62 307 ILE A O 1
ATOM 2469 N N . ARG A 1 308 ? -15.792 6.121 -1.040 1.00 77.06 308 ARG A N 1
ATOM 2470 C CA . ARG A 1 308 ? -16.030 7.348 -1.801 1.00 77.06 308 ARG A CA 1
ATOM 2471 C C . ARG A 1 308 ? -14.845 8.293 -1.614 1.00 77.06 308 ARG A C 1
ATOM 2473 O O . ARG A 1 308 ? -14.717 8.907 -0.558 1.00 77.06 308 ARG A O 1
ATOM 2480 N N . ALA A 1 309 ? -14.011 8.443 -2.641 1.00 65.06 309 ALA A N 1
ATOM 2481 C CA . ALA A 1 309 ? -13.040 9.534 -2.696 1.00 65.06 309 ALA A CA 1
ATOM 2482 C C . ALA A 1 309 ? -13.751 10.850 -3.067 1.00 65.06 309 ALA A C 1
ATOM 2484 O O . ALA A 1 309 ? -14.605 10.875 -3.958 1.00 65.06 309 ALA A O 1
ATOM 2485 N N . HIS A 1 310 ? -13.425 11.945 -2.376 1.00 62.75 310 HIS A N 1
ATOM 2486 C CA . HIS A 1 310 ? -13.869 13.280 -2.781 1.00 62.75 310 HIS A CA 1
ATOM 2487 C C . HIS A 1 310 ? -13.153 13.676 -4.082 1.00 62.75 310 HIS A C 1
ATOM 2489 O O . HIS A 1 310 ? -12.002 13.300 -4.282 1.00 62.75 310 HIS A O 1
ATOM 2495 N N . LYS A 1 311 ? -13.801 14.449 -4.964 1.00 61.00 311 LYS A N 1
ATOM 2496 C CA . LYS A 1 311 ? -13.192 14.874 -6.246 1.00 61.00 311 LYS A CA 1
ATOM 2497 C C . LYS A 1 311 ? -11.919 15.711 -6.057 1.00 61.00 311 LYS A C 1
ATOM 2499 O O . LYS A 1 311 ? -11.048 15.695 -6.917 1.00 61.00 311 LYS A O 1
ATOM 2504 N N . ASP A 1 312 ? -11.821 16.377 -4.910 1.00 62.59 312 ASP A N 1
ATOM 2505 C CA . ASP A 1 312 ? -10.665 17.183 -4.498 1.00 62.59 312 ASP A CA 1
ATOM 2506 C C . ASP A 1 312 ? -9.729 16.427 -3.533 1.00 62.59 312 ASP A C 1
ATOM 2508 O O . ASP A 1 312 ? -8.922 17.043 -2.840 1.00 62.59 312 ASP A O 1
ATOM 2512 N N . CYS A 1 313 ? -9.858 15.098 -3.413 1.00 66.00 313 CYS A N 1
ATOM 2513 C CA . CYS A 1 313 ? -8.920 14.315 -2.611 1.00 66.00 313 CYS A CA 1
ATOM 2514 C C . CYS A 1 313 ? -7.557 14.257 -3.309 1.00 66.00 313 CYS A C 1
ATOM 2516 O O . CYS A 1 313 ? -7.403 13.640 -4.367 1.00 66.00 313 CYS A O 1
ATOM 2518 N N . GLU A 1 314 ? -6.557 14.851 -2.666 1.00 75.44 314 GLU A N 1
ATOM 2519 C CA . GLU A 1 314 ? -5.150 14.636 -2.980 1.00 75.44 314 GLU A CA 1
ATOM 2520 C C . GLU A 1 314 ? -4.574 13.606 -2.003 1.00 75.44 314 GLU A C 1
ATOM 2522 O O . GLU A 1 314 ? -4.482 13.850 -0.800 1.00 75.44 314 GLU A O 1
ATOM 2527 N N . PHE A 1 315 ? -4.204 12.433 -2.516 1.00 82.94 315 PHE A N 1
ATOM 2528 C CA . PHE A 1 315 ? -3.557 11.389 -1.727 1.00 82.94 315 PHE A CA 1
ATOM 2529 C C . PHE A 1 315 ? -2.046 11.566 -1.791 1.00 82.94 315 PHE A C 1
ATOM 2531 O O . PHE A 1 315 ? -1.475 11.636 -2.876 1.00 82.94 315 PHE A O 1
ATOM 2538 N N . GLU A 1 316 ? -1.362 11.540 -0.654 1.00 91.00 316 GLU A N 1
ATOM 2539 C CA . GLU A 1 316 ? 0.097 11.440 -0.641 1.00 91.00 316 GLU A CA 1
ATOM 2540 C C . GLU A 1 316 ? 0.549 10.041 -1.078 1.00 91.00 316 GLU A C 1
ATOM 2542 O O . GLU A 1 316 ? 1.498 9.907 -1.852 1.00 91.00 316 GLU A O 1
ATOM 2547 N N . SER A 1 317 ? -0.125 8.988 -0.592 1.00 92.88 317 SER A N 1
ATOM 2548 C CA . SER A 1 317 ? 0.263 7.601 -0.870 1.00 92.88 317 SER A CA 1
ATOM 2549 C C . SER A 1 317 ? -0.913 6.622 -0.873 1.00 92.88 317 SER A C 1
ATOM 2551 O O . SER A 1 317 ? -1.714 6.596 0.056 1.00 92.88 317 SER A O 1
ATOM 2553 N N . LEU A 1 318 ? -0.942 5.726 -1.856 1.00 93.38 318 LEU A N 1
ATOM 2554 C CA . LEU A 1 318 ? -1.839 4.576 -1.944 1.00 93.38 318 LEU A CA 1
ATOM 2555 C C . LEU A 1 318 ? -1.010 3.310 -2.164 1.00 93.38 318 LEU A C 1
ATOM 2557 O O . LEU A 1 318 ? -0.336 3.182 -3.182 1.00 93.38 318 LEU A O 1
ATOM 2561 N N . TRP A 1 319 ? -1.061 2.377 -1.218 1.00 96.88 319 TRP A N 1
ATOM 2562 C CA . TRP A 1 319 ? -0.336 1.111 -1.274 1.00 96.88 319 TRP A CA 1
ATOM 2563 C C . TRP A 1 319 ? -1.312 -0.061 -1.164 1.00 96.88 319 TRP A C 1
ATOM 2565 O O . TRP A 1 319 ? -2.027 -0.185 -0.166 1.00 96.88 319 TRP A O 1
ATOM 2575 N N . LEU A 1 320 ? -1.341 -0.914 -2.188 1.00 97.19 320 LEU A N 1
ATOM 2576 C CA . LEU A 1 320 ? -2.186 -2.104 -2.256 1.00 97.19 320 LEU A CA 1
ATOM 2577 C C . LEU A 1 320 ? -1.313 -3.343 -2.473 1.00 97.19 320 LEU A C 1
ATOM 2579 O O . LEU A 1 320 ? -0.512 -3.381 -3.407 1.00 97.19 320 LEU A O 1
ATOM 2583 N N . ALA A 1 321 ? -1.493 -4.374 -1.649 1.00 98.12 321 ALA A N 1
ATOM 2584 C CA . ALA A 1 321 ? -0.788 -5.647 -1.796 1.00 98.12 321 ALA A CA 1
ATOM 2585 C C . ALA A 1 321 ? -1.742 -6.829 -1.642 1.00 98.12 321 ALA A C 1
ATOM 2587 O O . ALA A 1 321 ? -2.485 -6.902 -0.667 1.00 98.12 321 ALA A O 1
ATOM 2588 N N . ALA A 1 322 ? -1.708 -7.774 -2.576 1.00 97.62 322 ALA A N 1
ATOM 2589 C CA . ALA A 1 322 ? -2.613 -8.918 -2.568 1.00 97.62 322 ALA A CA 1
ATOM 2590 C C . ALA A 1 322 ? -1.872 -10.224 -2.859 1.00 97.62 322 ALA A C 1
ATOM 2592 O O . ALA A 1 322 ? -1.482 -10.487 -3.994 1.00 97.62 322 ALA A O 1
ATOM 2593 N N . SER A 1 323 ? -1.744 -11.073 -1.838 1.00 96.56 323 SER A N 1
ATOM 2594 C CA . SER A 1 323 ? -0.988 -12.327 -1.954 1.00 96.56 323 SER A CA 1
ATOM 2595 C C . SER A 1 323 ? -1.693 -13.450 -2.721 1.00 96.56 323 SER A C 1
ATOM 2597 O O . SER A 1 323 ? -1.052 -14.437 -3.074 1.00 96.56 323 SER A O 1
ATOM 2599 N N . LYS A 1 324 ? -2.997 -13.315 -2.997 1.00 95.50 324 LYS A N 1
ATOM 2600 C CA . LYS A 1 324 ? -3.807 -14.262 -3.777 1.00 95.50 324 LYS A CA 1
ATOM 2601 C C . LYS A 1 324 ? -4.693 -13.513 -4.767 1.00 95.50 324 LYS A C 1
ATOM 2603 O O . LYS A 1 324 ? -5.067 -12.372 -4.509 1.00 95.50 324 LYS A O 1
ATOM 2608 N N . GLU A 1 325 ? -5.070 -14.171 -5.857 1.00 93.06 325 GLU A N 1
ATOM 2609 C CA . GLU A 1 325 ? -5.970 -13.612 -6.873 1.00 93.06 325 GLU A CA 1
ATOM 2610 C C . GLU A 1 325 ? -7.342 -13.239 -6.289 1.00 93.06 325 GLU A C 1
ATOM 2612 O O . GLU A 1 325 ? -7.840 -12.138 -6.522 1.00 93.06 325 GLU A O 1
ATOM 2617 N N . ASP A 1 326 ? -7.898 -14.085 -5.417 1.00 94.75 326 ASP A N 1
ATOM 2618 C CA . ASP A 1 326 ? -9.187 -13.835 -4.758 1.00 94.75 326 ASP A CA 1
ATOM 2619 C C . ASP A 1 326 ? -9.222 -12.517 -3.963 1.00 94.75 326 ASP A C 1
ATOM 2621 O O . ASP A 1 326 ? -10.280 -11.903 -3.810 1.00 94.75 326 ASP A O 1
ATOM 2625 N N . HIS A 1 327 ? -8.066 -12.038 -3.483 1.00 96.38 327 HIS A N 1
ATOM 2626 C CA . HIS A 1 327 ? -7.953 -10.792 -2.717 1.00 96.38 327 HIS A CA 1
ATOM 2627 C C . HIS A 1 327 ? -8.238 -9.537 -3.556 1.00 96.38 327 HIS A C 1
ATOM 2629 O O . HIS A 1 327 ? -8.418 -8.463 -2.985 1.00 96.38 327 HIS A O 1
ATOM 2635 N N . VAL A 1 328 ? -8.263 -9.650 -4.889 1.00 94.12 328 VAL A N 1
ATOM 2636 C CA . VAL A 1 328 ? -8.571 -8.543 -5.810 1.00 94.12 328 VAL A CA 1
ATOM 2637 C C . VAL A 1 328 ? -9.833 -8.781 -6.633 1.00 94.12 328 VAL A C 1
ATOM 2639 O O . VAL A 1 328 ? -10.180 -7.924 -7.441 1.00 94.12 328 VAL A O 1
ATOM 2642 N N . ALA A 1 329 ? -10.551 -9.889 -6.421 1.00 92.88 329 ALA A N 1
ATOM 2643 C CA . ALA A 1 329 ? -11.705 -10.270 -7.238 1.00 92.88 329 ALA A CA 1
ATOM 2644 C C . ALA A 1 329 ? -12.735 -9.131 -7.377 1.00 92.88 329 ALA A C 1
ATOM 2646 O O . ALA A 1 329 ? -13.078 -8.745 -8.490 1.00 92.88 329 ALA A O 1
ATOM 2647 N N . ALA A 1 330 ? -13.124 -8.491 -6.266 1.00 91.56 330 ALA A N 1
ATOM 2648 C CA . ALA A 1 330 ? -14.099 -7.395 -6.298 1.00 91.56 330 ALA A CA 1
ATOM 2649 C C . ALA A 1 330 ? -13.578 -6.142 -7.028 1.00 91.56 330 ALA A C 1
ATOM 2651 O O . ALA A 1 330 ? -14.361 -5.399 -7.616 1.00 91.56 330 ALA A O 1
ATOM 2652 N N . VAL A 1 331 ? -12.261 -5.893 -7.005 1.00 90.81 331 VAL A N 1
ATOM 2653 C CA . VAL A 1 331 ? -11.633 -4.807 -7.780 1.00 90.81 331 VAL A CA 1
ATOM 2654 C C . VAL A 1 331 ? -11.675 -5.138 -9.268 1.00 90.81 331 VAL A C 1
ATOM 2656 O O . VAL A 1 331 ? -11.950 -4.267 -10.090 1.00 90.81 331 VAL A O 1
ATOM 2659 N N . LEU A 1 332 ? -11.439 -6.403 -9.621 1.00 88.81 332 LEU A N 1
ATOM 2660 C CA . LEU A 1 332 ? -11.483 -6.882 -10.998 1.00 88.81 332 LEU A CA 1
ATOM 2661 C C . LEU A 1 332 ? -12.903 -6.948 -11.580 1.00 88.81 332 LEU A C 1
ATOM 2663 O O . LEU A 1 332 ? -13.047 -6.952 -12.799 1.00 88.81 332 LEU A O 1
ATOM 2667 N N . GLU A 1 333 ? -13.940 -6.921 -10.751 1.00 88.94 333 GLU A N 1
ATOM 2668 C CA . GLU A 1 333 ? -15.336 -6.799 -11.190 1.00 88.94 333 GLU A CA 1
ATOM 2669 C C . GLU A 1 333 ? -15.736 -5.355 -11.544 1.00 88.94 333 GLU A C 1
ATOM 2671 O O . GLU A 1 333 ? -16.716 -5.153 -12.257 1.00 88.94 333 GLU A O 1
ATOM 2676 N N . GLN A 1 334 ? -14.984 -4.341 -11.096 1.00 82.12 334 GLN A N 1
ATOM 2677 C CA . GLN A 1 334 ? -15.274 -2.941 -11.430 1.00 82.12 334 GLN A CA 1
ATOM 2678 C C . GLN A 1 334 ? -14.886 -2.612 -12.881 1.00 82.12 334 GLN A C 1
ATOM 2680 O O . GLN A 1 334 ? -13.890 -3.125 -13.403 1.00 82.12 334 GLN A O 1
ATOM 2685 N N . GLU A 1 335 ? -15.640 -1.724 -13.535 1.00 77.56 335 GLU A N 1
ATOM 2686 C CA . GLU A 1 335 ? -15.284 -1.188 -14.861 1.00 77.56 335 GLU A CA 1
ATOM 2687 C C . GLU A 1 335 ? -14.259 -0.050 -14.759 1.00 77.56 335 GLU A C 1
ATOM 2689 O O . GLU A 1 335 ? -13.265 -0.010 -15.492 1.00 77.56 335 GLU A O 1
ATOM 2694 N N . GLU A 1 336 ? -14.492 0.867 -13.823 1.00 74.06 336 GLU A N 1
ATOM 2695 C CA . GLU A 1 336 ? -13.661 2.041 -13.601 1.00 74.06 336 GLU A CA 1
ATOM 2696 C C . GLU A 1 336 ? -12.762 1.872 -12.384 1.00 74.06 336 GLU A C 1
ATOM 2698 O O . GLU A 1 336 ? -13.016 1.108 -11.450 1.00 74.06 336 GLU A O 1
ATOM 2703 N N . MET A 1 337 ? -11.674 2.620 -12.409 1.00 68.88 337 MET A N 1
ATOM 2704 C CA . MET A 1 337 ? -10.762 2.725 -11.293 1.00 68.88 337 MET A CA 1
ATOM 2705 C C . MET A 1 337 ? -11.370 3.601 -10.195 1.00 68.88 337 MET A C 1
ATOM 2707 O O . MET A 1 337 ? -11.931 4.659 -10.464 1.00 68.88 337 MET A O 1
ATOM 2711 N N . PHE A 1 338 ? -11.223 3.187 -8.940 1.00 66.19 338 PHE A N 1
ATOM 2712 C CA . PHE A 1 338 ? -11.863 3.826 -7.782 1.00 66.19 338 PHE A CA 1
ATOM 2713 C C . PHE A 1 338 ? -11.325 5.230 -7.435 1.00 66.19 338 PHE A C 1
ATOM 2715 O O . PHE A 1 338 ? -11.843 5.873 -6.523 1.00 66.19 338 PHE A O 1
ATOM 2722 N N . PHE A 1 339 ? -10.277 5.716 -8.109 1.00 66.69 339 PHE A N 1
ATOM 2723 C CA . PHE A 1 339 ? -9.647 7.001 -7.805 1.00 66.69 339 PHE A CA 1
ATOM 2724 C C . PHE A 1 339 ? -9.977 8.095 -8.821 1.00 66.69 339 PHE A C 1
ATOM 2726 O O . PHE A 1 339 ? -9.691 7.993 -10.013 1.00 66.69 339 PHE A O 1
ATOM 2733 N N . VAL A 1 340 ? -10.499 9.202 -8.292 1.00 55.38 340 VAL A N 1
ATOM 2734 C CA . VAL A 1 340 ? -10.795 10.441 -9.014 1.00 55.38 340 VAL A CA 1
ATOM 2735 C C . VAL A 1 340 ? -10.027 11.556 -8.305 1.00 55.38 340 VAL A C 1
ATOM 2737 O O . VAL A 1 340 ? -10.498 12.072 -7.299 1.00 55.38 340 VAL A O 1
ATOM 2740 N N . GLY A 1 341 ? -8.806 11.859 -8.755 1.00 74.50 341 GLY A N 1
ATOM 2741 C CA . GLY A 1 341 ? -7.980 12.902 -8.138 1.00 74.50 341 GLY A CA 1
ATOM 2742 C C . GLY A 1 341 ? -6.482 12.787 -8.425 1.00 74.50 341 GLY A C 1
ATOM 2743 O O . GLY A 1 341 ? -6.054 12.158 -9.402 1.00 74.50 341 GLY A O 1
ATOM 2744 N N . ARG A 1 342 ? -5.690 13.414 -7.547 1.00 83.38 342 ARG A N 1
ATOM 2745 C CA . ARG A 1 342 ? -4.222 13.454 -7.586 1.00 83.38 342 ARG A CA 1
ATOM 2746 C C . ARG A 1 342 ? -3.646 12.488 -6.553 1.00 83.38 342 ARG A C 1
ATOM 2748 O O . ARG A 1 342 ? -4.055 12.503 -5.398 1.00 83.38 342 ARG A O 1
ATOM 2755 N N . VAL A 1 343 ? -2.684 11.665 -6.957 1.00 88.38 343 VAL A N 1
ATOM 2756 C CA . VAL A 1 343 ? -1.966 10.738 -6.075 1.00 88.38 343 VAL A CA 1
ATOM 2757 C C . VAL A 1 343 ? -0.472 11.027 -6.172 1.00 88.38 343 VAL A C 1
ATOM 2759 O O . VAL A 1 343 ? 0.091 11.003 -7.262 1.00 88.38 343 VAL A O 1
ATOM 2762 N N . GLY A 1 344 ? 0.190 11.274 -5.044 1.00 92.81 344 GLY A N 1
ATOM 2763 C CA . GLY A 1 344 ? 1.645 11.374 -4.964 1.00 92.81 344 GLY A CA 1
ATOM 2764 C C . GLY A 1 344 ? 2.282 10.048 -5.370 1.00 92.81 344 GLY A C 1
ATOM 2765 O O . GLY A 1 344 ? 2.821 9.909 -6.464 1.00 92.81 344 GLY A O 1
ATOM 2766 N N . ARG A 1 345 ? 2.168 9.024 -4.521 1.00 94.69 345 ARG A N 1
ATOM 2767 C CA . ARG A 1 345 ? 2.697 7.680 -4.796 1.00 94.69 345 ARG A CA 1
ATOM 2768 C C . ARG A 1 345 ? 1.596 6.625 -4.822 1.00 94.69 345 ARG A C 1
ATOM 2770 O O . ARG A 1 345 ? 0.880 6.456 -3.845 1.00 94.69 345 ARG A O 1
ATOM 2777 N N . MET A 1 346 ? 1.514 5.862 -5.902 1.00 94.75 346 MET A N 1
ATOM 2778 C CA . MET A 1 346 ? 0.670 4.679 -6.026 1.00 94.75 346 MET A CA 1
ATOM 2779 C C . MET A 1 346 ? 1.551 3.445 -6.175 1.00 94.75 346 MET A C 1
ATOM 2781 O O . MET A 1 346 ? 2.348 3.363 -7.105 1.00 94.75 346 MET A O 1
ATOM 2785 N N . GLU A 1 347 ? 1.417 2.487 -5.267 1.00 96.69 347 GLU A N 1
ATOM 2786 C CA . GLU A 1 347 ? 2.208 1.262 -5.262 1.00 96.69 347 GLU A CA 1
ATOM 2787 C C . GLU A 1 347 ? 1.298 0.034 -5.215 1.00 96.69 347 GLU A C 1
ATOM 2789 O O . GLU A 1 347 ? 0.535 -0.159 -4.268 1.00 96.69 347 GLU A O 1
ATOM 2794 N N . LEU A 1 348 ? 1.388 -0.791 -6.257 1.00 96.81 348 LEU A N 1
ATOM 2795 C CA . LEU A 1 348 ? 0.637 -2.033 -6.401 1.00 96.81 348 LEU A CA 1
ATOM 2796 C C . LEU A 1 348 ? 1.612 -3.211 -6.357 1.00 96.81 348 LEU A C 1
ATOM 2798 O O . LEU A 1 348 ? 2.519 -3.315 -7.188 1.00 96.81 348 LEU A O 1
ATOM 2802 N N . GLN A 1 349 ? 1.429 -4.099 -5.383 1.00 97.75 349 GLN A N 1
ATOM 2803 C CA . GLN A 1 349 ? 2.270 -5.275 -5.186 1.00 97.75 349 GLN A CA 1
ATOM 2804 C C . GLN A 1 349 ? 1.485 -6.575 -5.362 1.00 97.75 349 GLN A C 1
ATOM 2806 O O . GLN A 1 349 ? 0.323 -6.691 -4.966 1.00 97.75 349 GLN A O 1
ATOM 2811 N N . GLU A 1 350 ? 2.163 -7.592 -5.888 1.00 97.12 350 GLU A N 1
ATOM 2812 C CA . GLU A 1 350 ? 1.602 -8.937 -6.048 1.00 97.12 350 GLU A CA 1
ATOM 2813 C C . GLU A 1 350 ? 0.348 -8.917 -6.947 1.00 97.12 350 GLU A C 1
ATOM 2815 O O . GLU A 1 350 ? 0.349 -8.202 -7.951 1.00 97.12 350 GLU A O 1
ATOM 2820 N N . HIS A 1 351 ? -0.725 -9.658 -6.638 1.00 96.00 351 HIS A N 1
ATOM 2821 C CA . HIS A 1 351 ? -1.947 -9.643 -7.459 1.00 96.00 351 HIS A CA 1
ATOM 2822 C C . HIS A 1 351 ? -2.618 -8.260 -7.531 1.00 96.00 351 HIS A C 1
ATOM 2824 O O . HIS A 1 351 ? -3.404 -8.019 -8.448 1.00 96.00 351 HIS A O 1
ATOM 2830 N N . ALA A 1 352 ? -2.283 -7.314 -6.640 1.00 95.69 352 ALA A N 1
ATOM 2831 C CA . ALA A 1 352 ? -2.813 -5.951 -6.702 1.00 95.69 352 ALA A CA 1
ATOM 2832 C C . ALA A 1 352 ? -2.352 -5.206 -7.959 1.00 95.69 352 ALA A C 1
ATOM 2834 O O . ALA A 1 352 ? -3.029 -4.275 -8.387 1.00 95.69 352 ALA A O 1
ATOM 2835 N N . VAL A 1 353 ? -1.264 -5.650 -8.605 1.00 94.56 353 VAL A N 1
ATOM 2836 C CA . VAL A 1 353 ? -0.845 -5.147 -9.922 1.00 94.56 353 VAL A CA 1
ATOM 2837 C C . VAL A 1 353 ? -1.984 -5.252 -10.939 1.00 94.56 353 VAL A C 1
ATOM 2839 O O . VAL A 1 353 ? -2.134 -4.359 -11.763 1.00 94.56 353 VAL A O 1
ATOM 2842 N N . CYS A 1 354 ? -2.853 -6.261 -10.840 1.00 90.81 354 CYS A N 1
ATOM 2843 C CA . CYS A 1 354 ? -3.975 -6.451 -11.762 1.00 90.81 354 CYS A CA 1
ATOM 2844 C C . CYS A 1 354 ? -5.037 -5.341 -11.677 1.00 90.81 354 CYS A C 1
ATOM 2846 O O . CYS A 1 354 ? -5.761 -5.120 -12.649 1.00 90.81 354 CYS A O 1
ATOM 2848 N N . ALA A 1 355 ? -5.091 -4.586 -10.572 1.00 89.25 355 ALA A N 1
ATOM 2849 C CA . ALA A 1 355 ? -5.984 -3.435 -10.437 1.00 89.25 355 ALA A CA 1
ATOM 2850 C C . ALA A 1 355 ? -5.682 -2.328 -11.463 1.00 89.25 355 ALA A C 1
ATOM 2852 O O . ALA A 1 355 ? -6.568 -1.540 -11.784 1.00 89.25 355 ALA A O 1
ATOM 2853 N N . ILE A 1 356 ? -4.464 -2.291 -12.024 1.00 87.62 356 ILE A N 1
ATOM 2854 C CA . ILE A 1 356 ? -4.074 -1.299 -13.033 1.00 87.62 356 ILE A CA 1
ATOM 2855 C C . ILE A 1 356 ? -4.827 -1.455 -14.363 1.00 87.62 356 ILE A C 1
ATOM 2857 O O . ILE A 1 356 ? -4.922 -0.497 -15.120 1.00 87.62 356 ILE A O 1
ATOM 2861 N N . THR A 1 357 ? -5.399 -2.634 -14.634 1.00 85.69 357 THR A N 1
ATOM 2862 C CA . THR A 1 357 ? -6.194 -2.899 -15.851 1.00 85.69 357 THR A CA 1
ATOM 2863 C C . THR A 1 357 ? -7.502 -2.109 -15.895 1.00 85.69 357 THR A C 1
ATOM 2865 O O . THR A 1 357 ? -8.158 -2.044 -16.935 1.00 85.69 357 THR A O 1
ATOM 2868 N N . LYS A 1 358 ? -7.903 -1.514 -14.767 1.00 85.25 358 LYS A N 1
ATOM 2869 C CA . LYS A 1 358 ? -9.138 -0.744 -14.653 1.00 85.25 358 LYS A CA 1
ATOM 2870 C C . LYS A 1 358 ? -8.970 0.650 -15.217 1.00 85.25 358 LYS A C 1
ATOM 2872 O O . LYS A 1 358 ? -7.900 1.245 -15.148 1.00 85.25 358 LYS A O 1
ATOM 2877 N N . ARG A 1 359 ? -10.042 1.162 -15.820 1.00 71.69 359 ARG A N 1
ATOM 2878 C CA . ARG A 1 359 ? -9.991 2.413 -16.573 1.00 71.69 359 ARG A CA 1
ATOM 2879 C C . ARG A 1 359 ? -9.774 3.597 -15.629 1.00 71.69 359 ARG A C 1
ATOM 2881 O O . ARG A 1 359 ? -10.681 3.937 -14.871 1.00 71.69 359 ARG A O 1
ATOM 2888 N N . SER A 1 360 ? -8.621 4.260 -15.722 1.00 72.25 360 SER A N 1
ATOM 2889 C CA . SER A 1 360 ? -8.408 5.563 -15.082 1.00 72.25 360 SER A CA 1
ATOM 2890 C C . SER A 1 360 ? -9.263 6.650 -15.738 1.00 72.25 360 SER A C 1
ATOM 2892 O O . SER A 1 360 ? -9.421 6.686 -16.964 1.00 72.25 360 SER A O 1
ATOM 2894 N N . HIS A 1 361 ? -9.748 7.603 -14.938 1.00 70.62 361 HIS A N 1
ATOM 2895 C CA . HIS A 1 361 ? -10.298 8.853 -15.467 1.00 70.62 361 HIS A CA 1
ATOM 2896 C C . HIS A 1 361 ? -9.194 9.674 -16.160 1.00 70.62 361 HIS A C 1
ATOM 2898 O O . HIS A 1 361 ? -8.043 9.658 -15.719 1.00 70.62 361 HIS A O 1
ATOM 2904 N N . LYS A 1 362 ? -9.531 10.439 -17.212 1.00 68.81 362 LYS A N 1
ATOM 2905 C CA . LYS A 1 362 ? -8.557 11.279 -17.949 1.00 68.81 362 LYS A CA 1
ATOM 2906 C C . LYS A 1 362 ? -7.844 12.291 -17.049 1.00 68.81 362 LYS A C 1
ATOM 2908 O O . LYS A 1 362 ? -6.685 12.623 -17.278 1.00 68.81 362 LYS A O 1
ATOM 2913 N N . ASP A 1 363 ? -8.532 12.732 -16.001 1.00 74.31 363 ASP A N 1
ATOM 2914 C CA . ASP A 1 363 ? -8.001 13.709 -15.052 1.00 74.31 363 ASP A CA 1
ATOM 2915 C C . ASP A 1 363 ? -7.123 13.107 -13.955 1.00 74.31 363 ASP A C 1
ATOM 2917 O O . ASP A 1 363 ? -6.527 13.866 -13.193 1.00 74.31 363 ASP A O 1
ATOM 2921 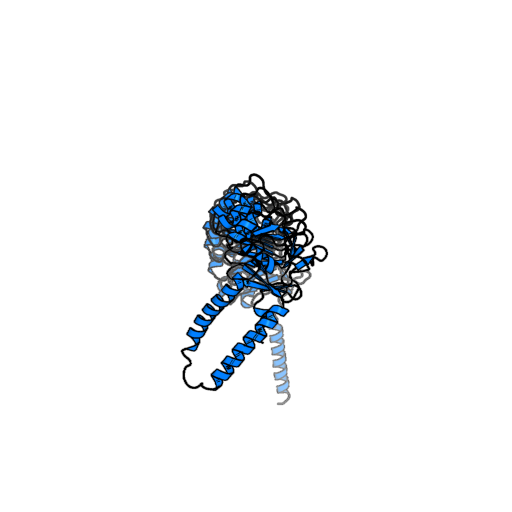N N . CYS A 1 364 ? -6.992 11.778 -13.888 1.00 79.88 364 CYS A N 1
ATOM 2922 C CA . CYS A 1 364 ? -6.138 11.124 -12.905 1.00 79.88 364 CYS A CA 1
ATOM 2923 C C . CYS A 1 364 ? -4.672 11.540 -13.100 1.00 79.88 364 CYS A C 1
ATOM 2925 O O . CYS A 1 364 ? -4.107 11.423 -14.194 1.00 79.88 364 CYS A O 1
ATOM 2927 N N . VAL A 1 365 ? -4.062 12.039 -12.023 1.00 86.88 365 VAL A N 1
ATOM 2928 C CA . VAL A 1 365 ? -2.649 12.430 -11.980 1.00 86.88 365 VAL A CA 1
ATOM 2929 C C . VAL A 1 365 ? -1.951 11.608 -10.911 1.00 86.88 365 VAL A C 1
ATOM 2931 O O . VAL A 1 365 ? -2.314 11.690 -9.741 1.00 86.88 365 VAL A O 1
ATOM 2934 N N . VAL A 1 366 ? -0.919 10.865 -11.301 1.00 90.31 366 VAL A N 1
ATOM 2935 C CA . VAL A 1 366 ? -0.073 10.080 -10.402 1.00 90.31 366 VAL A CA 1
ATOM 2936 C C . VAL A 1 366 ? 1.365 10.589 -10.507 1.00 90.31 366 VAL A C 1
ATOM 2938 O O . VAL A 1 366 ? 1.963 10.569 -11.583 1.00 90.31 366 VAL A O 1
ATOM 2941 N N . GLU A 1 367 ? 1.957 11.071 -9.415 1.00 94.00 367 GLU A N 1
ATOM 2942 C CA . GLU A 1 367 ? 3.356 11.521 -9.464 1.00 94.00 367 GLU A CA 1
ATOM 2943 C C . GLU A 1 367 ? 4.313 10.330 -9.588 1.00 94.00 367 GLU A C 1
ATOM 2945 O O . GLU A 1 367 ? 5.265 10.386 -10.359 1.00 94.00 367 GLU A O 1
ATOM 2950 N N . CYS A 1 368 ? 4.040 9.224 -8.898 1.00 95.62 368 CYS A N 1
ATOM 2951 C CA . CYS A 1 368 ? 4.823 7.998 -8.980 1.00 95.62 368 CYS A CA 1
ATOM 2952 C C . CYS A 1 368 ? 3.924 6.761 -8.971 1.00 95.62 368 CYS A C 1
ATOM 2954 O O . CYS A 1 368 ? 3.263 6.490 -7.971 1.00 95.62 368 CYS A O 1
ATOM 2956 N N . LEU A 1 369 ? 3.922 6.006 -10.071 1.00 95.19 369 LEU A N 1
ATOM 2957 C CA . LEU A 1 369 ? 3.269 4.706 -10.189 1.00 95.19 369 LEU A CA 1
ATOM 2958 C C . LEU A 1 369 ? 4.323 3.598 -10.115 1.00 95.19 369 LEU A C 1
ATOM 2960 O O . LEU A 1 369 ? 5.187 3.503 -10.986 1.00 95.19 369 LEU A O 1
ATOM 2964 N N . ARG A 1 370 ? 4.222 2.742 -9.097 1.00 97.56 370 ARG A N 1
ATOM 2965 C CA . ARG A 1 370 ? 5.092 1.585 -8.888 1.00 97.56 370 ARG A CA 1
ATOM 2966 C C . ARG A 1 370 ? 4.304 0.284 -8.971 1.00 97.56 370 ARG A C 1
ATOM 2968 O O . ARG A 1 370 ? 3.382 0.072 -8.185 1.00 97.56 370 ARG A O 1
ATOM 2975 N N . LEU A 1 371 ? 4.722 -0.616 -9.856 1.00 97.75 371 LEU A N 1
ATOM 2976 C CA . LEU A 1 371 ? 4.178 -1.970 -9.974 1.00 97.75 371 LEU A CA 1
ATOM 2977 C C . LEU A 1 371 ? 5.267 -2.997 -9.636 1.00 97.75 371 LEU A C 1
ATOM 2979 O O . LEU A 1 371 ? 6.356 -2.963 -10.211 1.00 97.75 371 LEU A O 1
ATOM 2983 N N . HIS A 1 372 ? 4.982 -3.927 -8.722 1.00 97.88 372 HIS A N 1
ATOM 2984 C CA . HIS A 1 372 ? 5.943 -4.951 -8.299 1.00 97.88 372 HIS A CA 1
ATOM 2985 C C . HIS A 1 372 ? 5.308 -6.348 -8.253 1.00 97.88 372 HIS A C 1
ATOM 2987 O O . HIS A 1 372 ? 4.485 -6.647 -7.386 1.00 97.88 372 HIS A O 1
ATOM 2993 N N . ALA A 1 373 ? 5.741 -7.232 -9.157 1.00 97.06 373 ALA A N 1
ATOM 2994 C CA . ALA A 1 373 ? 5.249 -8.608 -9.257 1.00 97.06 373 ALA A CA 1
ATOM 2995 C C . ALA A 1 373 ? 6.413 -9.609 -9.315 1.00 97.06 373 ALA A C 1
ATOM 2997 O O . ALA A 1 373 ? 6.987 -9.864 -10.368 1.00 97.06 373 ALA A O 1
ATOM 2998 N N . ASN A 1 374 ? 6.767 -10.226 -8.187 1.00 94.88 374 ASN A N 1
ATOM 2999 C CA . ASN A 1 374 ? 7.893 -11.173 -8.118 1.00 94.88 374 ASN A CA 1
ATOM 3000 C C . ASN A 1 374 ? 7.551 -12.607 -8.590 1.00 94.88 374 ASN A C 1
ATOM 3002 O O . ASN A 1 374 ? 8.441 -13.456 -8.675 1.00 94.88 374 ASN A O 1
ATOM 3006 N N . ARG A 1 375 ? 6.284 -12.890 -8.924 1.00 94.62 375 ARG A N 1
ATOM 3007 C CA . ARG A 1 375 ? 5.804 -14.167 -9.478 1.00 94.62 375 ARG A CA 1
ATOM 3008 C C . ARG A 1 375 ? 4.966 -13.943 -10.731 1.00 94.62 375 ARG A C 1
ATOM 3010 O O . ARG A 1 375 ? 4.326 -12.906 -10.867 1.00 94.62 375 ARG A O 1
ATOM 3017 N N . LYS A 1 376 ? 4.956 -14.933 -11.631 1.00 92.12 376 LYS A N 1
ATOM 3018 C CA . LYS A 1 376 ? 4.249 -14.844 -12.920 1.00 92.12 376 LYS A CA 1
ATOM 3019 C C . LYS A 1 376 ? 2.742 -14.678 -12.717 1.00 92.12 376 LYS A C 1
ATOM 3021 O O . LYS A 1 376 ? 2.122 -13.868 -13.392 1.00 92.12 376 LYS A O 1
ATOM 3026 N N . GLU A 1 377 ? 2.190 -15.412 -11.750 1.00 93.25 377 GLU A N 1
ATOM 3027 C CA . GLU A 1 377 ? 0.769 -15.389 -11.374 1.00 93.25 377 GLU A CA 1
ATOM 3028 C C . GLU A 1 377 ? 0.269 -13.985 -10.996 1.00 93.25 377 GLU A C 1
ATOM 3030 O O . GLU A 1 377 ? -0.832 -13.602 -11.371 1.00 93.25 377 GLU A O 1
ATOM 3035 N N . TYR A 1 378 ? 1.115 -13.167 -10.362 1.00 94.12 378 TYR A N 1
ATOM 3036 C CA . TYR A 1 378 ? 0.768 -11.813 -9.916 1.00 94.12 378 TYR A CA 1
ATOM 3037 C C . TYR A 1 378 ? 0.535 -10.821 -11.058 1.00 94.12 378 TYR A C 1
ATOM 3039 O O . TYR A 1 378 ? -0.224 -9.869 -10.899 1.00 94.12 378 TYR A O 1
ATOM 3047 N N . ALA A 1 379 ? 1.175 -11.040 -12.207 1.00 91.00 379 ALA A N 1
ATOM 3048 C CA . ALA A 1 379 ? 1.000 -10.211 -13.395 1.00 91.00 379 ALA A CA 1
ATOM 3049 C C . ALA A 1 379 ? 0.116 -10.884 -14.455 1.00 91.00 379 ALA A C 1
ATOM 3051 O O . ALA A 1 379 ? -0.154 -10.267 -15.478 1.00 91.00 379 ALA A O 1
ATOM 3052 N N . ALA A 1 380 ? -0.334 -12.127 -14.246 1.00 88.06 380 ALA A N 1
ATOM 3053 C CA . ALA A 1 380 ? -0.959 -12.939 -15.290 1.00 88.06 380 ALA A CA 1
ATOM 3054 C C . ALA A 1 380 ? -2.190 -12.269 -15.920 1.00 88.06 380 ALA A C 1
ATOM 3056 O O . ALA A 1 380 ? -2.289 -12.238 -17.145 1.00 88.06 380 ALA A O 1
ATOM 3057 N N . ALA A 1 381 ? -3.074 -11.673 -15.111 1.00 85.19 381 ALA A N 1
ATOM 3058 C CA . ALA A 1 381 ? -4.261 -10.991 -15.628 1.00 85.19 381 ALA A CA 1
ATOM 3059 C C . ALA A 1 381 ? -3.915 -9.720 -16.419 1.00 85.19 381 ALA A C 1
ATOM 3061 O O . ALA A 1 381 ? -4.579 -9.419 -17.404 1.00 85.19 381 ALA A O 1
ATOM 3062 N N . VAL A 1 382 ? -2.848 -9.005 -16.034 1.00 87.00 382 VAL A N 1
ATOM 3063 C CA . VAL A 1 382 ? -2.329 -7.892 -16.840 1.00 87.00 382 VAL A CA 1
ATOM 3064 C C . VAL A 1 382 ? -1.753 -8.445 -18.135 1.00 87.00 382 VAL A C 1
ATOM 3066 O O . VAL A 1 382 ? -2.208 -8.094 -19.206 1.00 87.00 382 VAL A O 1
ATOM 3069 N N . LEU A 1 383 ? -0.820 -9.393 -18.079 1.00 86.12 383 LEU A N 1
ATOM 3070 C CA . LEU A 1 383 ? -0.151 -9.941 -19.265 1.00 86.12 383 LEU A CA 1
ATOM 3071 C C . LEU A 1 383 ? -1.117 -10.568 -20.285 1.00 86.12 383 LEU A C 1
ATOM 3073 O O . LEU A 1 383 ? -0.848 -10.488 -21.481 1.00 86.12 383 LEU A O 1
ATOM 3077 N N . GLY A 1 384 ? -2.232 -11.144 -19.828 1.00 82.31 384 GLY A N 1
ATOM 3078 C CA . GLY A 1 384 ? -3.302 -11.677 -20.678 1.00 82.31 384 GLY A CA 1
ATOM 3079 C C . GLY A 1 384 ? -4.291 -10.634 -21.212 1.00 82.31 384 GLY A C 1
ATOM 3080 O O . GLY A 1 384 ? -5.209 -10.996 -21.940 1.00 82.31 384 GLY A O 1
ATOM 3081 N N . HIS A 1 385 ? -4.148 -9.357 -20.856 1.00 78.81 385 HIS A N 1
ATOM 3082 C CA . HIS A 1 385 ? -5.037 -8.298 -21.312 1.00 78.81 385 HIS A CA 1
ATOM 3083 C C . HIS A 1 385 ? -4.701 -7.879 -22.756 1.00 78.81 385 HIS A C 1
ATOM 3085 O O . HIS A 1 385 ? -3.633 -7.334 -23.041 1.00 78.81 385 HIS A O 1
ATOM 3091 N N . ASP A 1 386 ? -5.637 -8.107 -23.683 1.00 72.69 386 ASP A N 1
ATOM 3092 C CA . ASP A 1 386 ? -5.400 -7.945 -25.129 1.00 72.69 386 ASP A CA 1
ATOM 3093 C C . ASP A 1 386 ? -5.225 -6.488 -25.584 1.00 72.69 386 ASP A C 1
ATOM 3095 O O . ASP A 1 386 ? -4.578 -6.208 -26.600 1.00 72.69 386 ASP A O 1
ATOM 3099 N N . LYS A 1 387 ? -5.823 -5.539 -24.855 1.00 78.38 387 LYS A N 1
ATOM 3100 C CA . LYS A 1 387 ? -5.853 -4.117 -25.225 1.00 78.38 387 LYS A CA 1
ATOM 3101 C C . LYS A 1 387 ? -4.982 -3.284 -24.286 1.00 78.38 387 LYS A C 1
ATOM 3103 O O . LYS A 1 387 ? -5.045 -3.499 -23.078 1.00 78.38 387 LYS A O 1
ATOM 3108 N N . PRO A 1 388 ? -4.218 -2.305 -24.795 1.00 82.44 388 PRO A N 1
ATOM 3109 C CA . PRO A 1 388 ? -3.601 -1.309 -23.932 1.00 82.44 388 PRO A CA 1
ATOM 3110 C C . PRO A 1 388 ? -4.656 -0.571 -23.096 1.00 82.44 388 PRO A C 1
ATOM 3112 O O . PRO A 1 388 ? -5.773 -0.343 -23.568 1.00 82.44 388 PRO A O 1
ATOM 3115 N N . PHE A 1 389 ? -4.307 -0.187 -21.873 1.00 81.50 389 PHE A N 1
ATOM 3116 C CA . PHE A 1 389 ? -5.172 0.574 -20.972 1.00 81.50 389 PHE A CA 1
ATOM 3117 C C . PHE A 1 389 ? -4.468 1.843 -20.488 1.00 81.50 389 PHE A C 1
ATOM 3119 O O . PHE A 1 389 ? -3.244 1.908 -20.365 1.00 81.50 389 PHE A O 1
ATOM 3126 N N . CYS A 1 390 ? -5.264 2.887 -20.257 1.00 82.44 390 CYS A N 1
ATOM 3127 C CA . CYS A 1 390 ? -4.760 4.195 -19.864 1.00 82.44 390 CYS A CA 1
ATOM 3128 C C . CYS A 1 390 ? -4.583 4.271 -18.347 1.00 82.44 390 CYS A C 1
ATOM 3130 O O . CYS A 1 390 ? -5.553 4.079 -17.618 1.00 82.44 390 CYS A O 1
ATOM 3132 N N . VAL A 1 391 ? -3.377 4.620 -17.894 1.00 83.56 391 VAL A N 1
ATOM 3133 C CA . VAL A 1 391 ? -3.062 4.834 -16.467 1.00 83.56 391 VAL A CA 1
ATOM 3134 C C . VAL A 1 391 ? -3.137 6.307 -16.043 1.00 83.56 391 VAL A C 1
ATOM 3136 O O . VAL A 1 391 ? -2.777 6.654 -14.921 1.00 83.56 391 VAL A O 1
ATOM 3139 N N . GLY A 1 392 ? -3.633 7.186 -16.919 1.00 83.62 392 GLY A N 1
ATOM 3140 C CA . GLY A 1 392 ? -3.726 8.629 -16.679 1.00 83.62 392 GLY A CA 1
ATOM 3141 C C . GLY A 1 392 ? -2.410 9.367 -16.948 1.00 83.62 392 GLY A C 1
ATOM 3142 O O . GLY A 1 392 ? -1.625 8.979 -17.817 1.00 83.62 392 GLY A O 1
ATOM 3143 N N . ARG A 1 393 ? -2.183 10.474 -16.230 1.00 87.12 393 ARG A N 1
ATOM 3144 C CA . ARG A 1 393 ? -0.941 11.264 -16.291 1.00 87.12 393 ARG A CA 1
ATOM 3145 C C . ARG A 1 393 ? 0.033 10.769 -15.223 1.00 87.12 393 ARG A C 1
ATOM 3147 O O . ARG A 1 393 ? -0.248 10.932 -14.039 1.00 87.12 393 ARG A O 1
ATOM 3154 N N . VAL A 1 394 ? 1.174 10.213 -15.633 1.00 89.69 394 VAL A N 1
ATOM 3155 C CA . VAL A 1 394 ? 2.178 9.621 -14.733 1.00 89.69 394 VAL A CA 1
ATOM 3156 C C . VAL A 1 394 ? 3.529 10.317 -14.902 1.00 89.69 394 VAL A C 1
ATOM 3158 O O . VAL A 1 394 ? 4.092 10.290 -15.992 1.00 89.69 394 VAL A O 1
ATOM 3161 N N . LYS A 1 395 ? 4.081 10.915 -13.835 1.00 93.19 395 LYS A N 1
ATOM 3162 C CA . LYS A 1 395 ? 5.423 11.536 -13.907 1.00 93.19 395 LYS A CA 1
ATOM 3163 C C . LYS A 1 395 ? 6.551 10.512 -13.781 1.00 93.19 395 LYS A C 1
ATOM 3165 O O . LYS A 1 395 ? 7.529 10.591 -14.520 1.00 93.19 395 LYS A O 1
ATOM 3170 N N . ILE A 1 396 ? 6.435 9.566 -12.852 1.00 95.56 396 ILE A N 1
ATOM 3171 C CA . ILE A 1 396 ? 7.432 8.520 -12.597 1.00 95.56 396 ILE A CA 1
ATOM 3172 C C . ILE A 1 396 ? 6.758 7.154 -12.727 1.00 95.56 396 ILE A C 1
ATOM 3174 O O . ILE A 1 396 ? 5.791 6.880 -12.019 1.00 95.56 396 ILE A O 1
ATOM 3178 N N . LEU A 1 397 ? 7.282 6.297 -13.602 1.00 95.75 397 LEU A N 1
ATOM 3179 C CA . LEU A 1 397 ? 6.820 4.923 -13.798 1.00 95.75 397 LEU A CA 1
ATOM 3180 C C . LEU A 1 397 ? 7.923 3.940 -13.392 1.00 95.75 397 LEU A C 1
ATOM 3182 O O . LEU A 1 397 ? 8.986 3.923 -14.008 1.00 95.75 397 LEU A O 1
ATOM 3186 N N . GLU A 1 398 ? 7.661 3.118 -12.376 1.00 98.12 398 GLU A N 1
ATOM 3187 C CA . GLU A 1 398 ? 8.599 2.123 -11.847 1.00 98.12 398 GLU A CA 1
ATOM 3188 C C . GLU A 1 398 ? 7.997 0.713 -11.972 1.00 98.12 398 GLU A C 1
ATOM 3190 O O . GLU A 1 398 ? 6.992 0.396 -11.333 1.00 98.12 398 GLU A O 1
ATOM 3195 N N . LEU A 1 399 ? 8.607 -0.147 -12.790 1.00 97.94 399 LEU A N 1
ATOM 3196 C CA . LEU A 1 399 ? 8.160 -1.524 -13.008 1.00 97.94 399 LEU A CA 1
ATOM 3197 C C . LEU A 1 399 ? 9.237 -2.511 -12.557 1.00 97.94 399 LEU A C 1
ATOM 3199 O O . LEU A 1 399 ? 10.367 -2.491 -13.050 1.00 97.94 399 LEU A O 1
ATOM 3203 N N . TYR A 1 400 ? 8.865 -3.409 -11.649 1.00 98.19 400 TYR A N 1
ATOM 3204 C CA . TYR A 1 400 ? 9.779 -4.379 -11.057 1.00 98.19 400 TYR A CA 1
ATOM 3205 C C . TYR A 1 400 ? 9.355 -5.826 -11.332 1.00 98.19 400 TYR A C 1
ATOM 3207 O O . TYR A 1 400 ? 8.201 -6.220 -11.125 1.00 98.19 400 TYR A O 1
ATOM 3215 N N . GLU A 1 401 ? 10.332 -6.639 -11.724 1.00 97.44 401 GLU A N 1
ATOM 3216 C CA . GLU A 1 401 ? 10.206 -8.074 -11.977 1.00 97.44 401 GLU A CA 1
ATOM 3217 C C . GLU A 1 401 ? 9.120 -8.359 -13.046 1.00 97.44 401 GLU A C 1
ATOM 3219 O O . GLU A 1 401 ? 9.142 -7.717 -14.095 1.00 97.44 401 GLU A O 1
ATOM 3224 N N . TYR A 1 402 ? 8.163 -9.281 -12.851 1.00 96.38 402 TYR A N 1
ATOM 3225 C CA . TYR A 1 402 ? 7.127 -9.580 -13.865 1.00 96.38 402 TYR A CA 1
ATOM 3226 C C . TYR A 1 402 ? 6.239 -8.378 -14.223 1.00 96.38 402 TYR A C 1
ATOM 3228 O O . TYR A 1 402 ? 5.592 -8.399 -15.271 1.00 96.38 402 TYR A O 1
ATOM 3236 N N . ALA A 1 403 ? 6.218 -7.316 -13.408 1.00 96.25 403 ALA A N 1
ATOM 3237 C CA . ALA A 1 403 ? 5.488 -6.098 -13.746 1.00 96.25 403 ALA A CA 1
ATOM 3238 C C . ALA A 1 403 ? 6.097 -5.377 -14.959 1.00 96.25 403 ALA A C 1
ATOM 3240 O O . ALA A 1 403 ? 5.382 -4.661 -15.655 1.00 96.25 403 ALA A O 1
ATOM 3241 N N . VAL A 1 404 ? 7.376 -5.608 -15.275 1.00 95.81 404 VAL A N 1
ATOM 3242 C CA . VAL A 1 404 ? 8.005 -5.103 -16.506 1.00 95.81 404 VAL A CA 1
ATOM 3243 C C . VAL A 1 404 ? 7.257 -5.594 -17.751 1.00 95.81 404 VAL A C 1
ATOM 3245 O O . VAL A 1 404 ? 7.094 -4.841 -18.710 1.00 95.81 404 VAL A O 1
ATOM 3248 N N . GLY A 1 405 ? 6.702 -6.809 -17.700 1.00 92.31 405 GLY A N 1
ATOM 3249 C CA . GLY A 1 405 ? 5.853 -7.372 -18.748 1.00 92.31 405 GLY A CA 1
ATOM 3250 C C . GLY A 1 405 ? 4.589 -6.565 -19.062 1.00 92.31 405 GLY A C 1
ATOM 3251 O O . GLY A 1 405 ? 4.041 -6.712 -20.151 1.00 92.31 405 GLY A O 1
ATOM 3252 N N . SER A 1 406 ? 4.142 -5.694 -18.152 1.00 91.06 406 SER A N 1
ATOM 3253 C CA . SER A 1 406 ? 2.978 -4.830 -18.379 1.00 91.06 406 SER A CA 1
ATOM 3254 C C . SER A 1 406 ? 3.275 -3.624 -19.271 1.00 91.06 406 SER A C 1
ATOM 3256 O O . SER A 1 406 ? 2.344 -3.083 -19.861 1.00 91.06 406 SER A O 1
ATOM 3258 N N . LEU A 1 407 ? 4.547 -3.224 -19.425 1.00 91.19 407 LEU A N 1
ATOM 3259 C CA . LEU A 1 407 ? 4.941 -2.008 -20.149 1.00 91.19 407 LEU A CA 1
ATOM 3260 C C . LEU A 1 407 ? 4.290 -1.878 -21.543 1.00 91.19 407 LEU A C 1
ATOM 3262 O O . LEU A 1 407 ? 3.750 -0.812 -21.828 1.00 91.19 407 LEU A O 1
ATOM 3266 N N . PRO A 1 408 ? 4.237 -2.930 -22.388 1.00 88.19 408 PRO A N 1
ATOM 3267 C CA . PRO A 1 408 ? 3.609 -2.858 -23.711 1.00 88.19 408 PRO A CA 1
ATOM 3268 C C . PRO A 1 408 ? 2.087 -2.620 -23.711 1.00 88.19 408 PRO A C 1
ATOM 3270 O O . PRO A 1 408 ? 1.484 -2.512 -24.781 1.00 88.19 408 PRO A O 1
ATOM 3273 N N . GLN A 1 409 ? 1.438 -2.658 -22.549 1.00 86.81 409 GLN A N 1
ATOM 3274 C CA . GLN A 1 409 ? -0.002 -2.459 -22.386 1.00 86.81 409 GLN A CA 1
ATOM 3275 C C . GLN A 1 409 ? -0.334 -1.132 -21.704 1.00 86.81 409 GLN A C 1
ATOM 3277 O O . GLN A 1 409 ? -1.488 -0.711 -21.720 1.00 86.81 409 GLN A O 1
ATOM 3282 N N . LEU A 1 410 ? 0.656 -0.455 -21.122 1.00 86.81 410 LEU A N 1
ATOM 3283 C CA . LEU A 1 410 ? 0.441 0.829 -20.475 1.00 86.81 410 LEU A CA 1
ATOM 3284 C C . LEU A 1 410 ? 0.364 1.920 -21.539 1.00 86.81 410 LEU A C 1
ATOM 3286 O O . LEU A 1 410 ? 1.289 2.114 -22.322 1.00 86.81 410 LEU A O 1
ATOM 3290 N N . THR A 1 411 ? -0.743 2.654 -21.552 1.00 83.38 411 THR A N 1
ATOM 3291 C CA . THR A 1 411 ? -0.859 3.919 -22.280 1.00 83.38 411 THR A CA 1
ATOM 3292 C C . THR A 1 411 ? -0.868 5.056 -21.268 1.00 83.38 411 THR A C 1
ATOM 3294 O O . THR A 1 411 ? -1.623 5.036 -20.296 1.00 83.38 411 THR A O 1
ATOM 3297 N N . ILE A 1 412 ? -0.010 6.047 -21.477 1.00 81.19 412 ILE A N 1
ATOM 3298 C CA . ILE A 1 412 ? 0.020 7.276 -20.681 1.00 81.19 412 ILE A CA 1
ATOM 3299 C C . ILE A 1 412 ? -0.671 8.360 -21.509 1.00 81.19 412 ILE A C 1
ATOM 3301 O O . ILE A 1 412 ? -0.626 8.326 -22.737 1.00 81.19 412 ILE A O 1
ATOM 3305 N N . HIS A 1 413 ? -1.358 9.289 -20.849 1.00 80.12 413 HIS A N 1
ATOM 3306 C CA . HIS A 1 413 ? -2.032 10.396 -21.526 1.00 80.12 413 HIS A CA 1
ATOM 3307 C C . HIS A 1 413 ? -1.065 11.174 -22.449 1.00 80.12 413 HIS A C 1
ATOM 3309 O O . HIS A 1 413 ? 0.043 11.495 -22.026 1.00 80.12 413 HIS A O 1
ATOM 3315 N N . GLU A 1 414 ? -1.497 11.524 -23.667 1.00 75.31 414 GLU A N 1
ATOM 3316 C CA . GLU A 1 414 ? -0.676 12.140 -24.737 1.00 75.31 414 GLU A CA 1
ATOM 3317 C C . GLU A 1 414 ? 0.058 13.430 -24.307 1.00 75.31 414 GLU A C 1
ATOM 3319 O O . GLU A 1 414 ? 1.239 13.652 -24.594 1.00 75.31 414 GLU A O 1
ATOM 3324 N N . ASP A 1 415 ? -0.617 14.256 -23.509 1.00 78.50 415 ASP A N 1
ATOM 3325 C CA . ASP A 1 415 ? -0.054 15.500 -22.976 1.00 78.50 415 ASP A CA 1
ATOM 3326 C C . ASP A 1 415 ? 0.957 15.308 -21.830 1.00 78.50 415 ASP A C 1
ATOM 3328 O O . ASP A 1 415 ? 1.519 16.284 -21.326 1.00 78.50 415 ASP A O 1
ATOM 3332 N N . CYS A 1 416 ? 1.201 14.074 -21.386 1.00 81.94 416 CYS A N 1
ATOM 3333 C CA . CYS A 1 416 ? 2.084 13.788 -20.265 1.00 81.94 416 CYS A CA 1
ATOM 3334 C C . CYS A 1 416 ? 3.548 13.644 -20.709 1.00 81.94 416 CYS A C 1
ATOM 3336 O O . CYS A 1 416 ? 3.869 12.916 -21.645 1.00 81.94 416 CYS A O 1
ATOM 3338 N N . VAL A 1 417 ? 4.453 14.312 -19.989 1.00 84.62 417 VAL A N 1
ATOM 3339 C CA . VAL A 1 417 ? 5.895 14.043 -20.050 1.00 84.62 417 VAL A CA 1
ATOM 3340 C C . VAL A 1 417 ? 6.254 13.185 -18.849 1.00 84.62 417 VAL A C 1
ATOM 3342 O O . VAL A 1 417 ? 6.078 13.614 -17.708 1.00 84.62 417 VAL A O 1
ATOM 3345 N N . VAL A 1 418 ? 6.789 11.999 -19.105 1.00 89.81 418 VAL A N 1
ATOM 3346 C CA . VAL A 1 418 ? 7.282 11.113 -18.054 1.00 89.81 418 VAL A CA 1
ATOM 3347 C C . VAL A 1 418 ? 8.685 11.583 -17.669 1.00 89.81 418 VAL A C 1
ATOM 3349 O O . VAL A 1 418 ? 9.634 11.544 -18.452 1.00 89.81 418 VAL A O 1
ATOM 3352 N N . GLU A 1 419 ? 8.836 12.058 -16.441 1.00 93.69 419 GLU A N 1
ATOM 3353 C CA . GLU A 1 419 ? 10.119 12.503 -15.904 1.00 93.69 419 GLU A CA 1
ATOM 3354 C C . GLU A 1 419 ? 11.088 11.327 -15.735 1.00 93.69 419 GLU A C 1
ATOM 3356 O O . GLU A 1 419 ? 12.284 11.484 -15.987 1.00 93.69 419 GLU A O 1
ATOM 3361 N N . ARG A 1 420 ? 10.592 10.142 -15.349 1.00 95.56 420 ARG A N 1
ATOM 3362 C CA . ARG A 1 420 ? 11.420 8.942 -15.170 1.00 95.56 420 ARG A CA 1
ATOM 3363 C C . ARG A 1 420 ? 10.676 7.648 -15.489 1.00 95.56 420 ARG A C 1
ATOM 3365 O O . ARG A 1 420 ? 9.610 7.395 -14.936 1.00 95.56 420 ARG A O 1
ATOM 3372 N N . LEU A 1 421 ? 11.306 6.809 -16.302 1.00 95.50 421 LEU A N 1
ATOM 3373 C CA . LEU A 1 421 ? 10.978 5.400 -16.479 1.00 95.50 421 LEU A CA 1
ATOM 3374 C C . LEU A 1 421 ? 12.065 4.544 -15.823 1.00 95.50 421 LEU A C 1
ATOM 3376 O O . LEU A 1 421 ? 13.230 4.629 -16.212 1.00 95.50 421 LEU A O 1
ATOM 3380 N N . GLU A 1 422 ? 11.688 3.709 -14.861 1.00 98.12 422 GLU A N 1
ATOM 3381 C CA . GLU A 1 422 ? 12.579 2.750 -14.210 1.00 98.12 422 GLU A CA 1
ATOM 3382 C C . GLU A 1 422 ? 12.060 1.325 -14.399 1.00 98.12 422 GLU A C 1
ATOM 3384 O O . GLU A 1 422 ? 10.944 1.001 -13.997 1.00 98.12 422 GLU A O 1
ATOM 3389 N N . LEU A 1 423 ? 12.885 0.465 -14.997 1.00 98.44 423 LEU A N 1
ATOM 3390 C CA . LEU A 1 423 ? 12.597 -0.955 -15.179 1.00 98.44 423 LEU A CA 1
ATOM 3391 C C . LEU A 1 423 ? 13.689 -1.778 -14.498 1.00 98.44 423 LEU A C 1
ATOM 3393 O O . LEU A 1 423 ? 14.879 -1.544 -14.715 1.00 98.44 423 LEU A O 1
ATOM 3397 N N . SER A 1 424 ? 13.302 -2.774 -13.708 1.00 98.25 424 SER A N 1
ATOM 3398 C CA . SER A 1 424 ? 14.255 -3.651 -13.027 1.00 98.25 424 SER A CA 1
ATOM 3399 C C . SER A 1 424 ? 13.782 -5.093 -13.052 1.00 98.25 424 SER A C 1
ATOM 3401 O O . SER A 1 424 ? 12.657 -5.390 -12.657 1.00 98.25 424 SER A O 1
ATOM 3403 N N . ALA A 1 425 ? 14.639 -5.989 -13.538 1.00 97.81 425 ALA A N 1
ATOM 3404 C CA . ALA A 1 425 ? 14.322 -7.404 -13.670 1.00 97.81 425 ALA A CA 1
ATOM 3405 C C . ALA A 1 425 ? 15.542 -8.265 -13.341 1.00 97.81 425 ALA A C 1
ATOM 3407 O O . ALA A 1 425 ? 16.494 -8.335 -14.114 1.00 97.81 425 ALA A O 1
ATOM 3408 N N . LYS A 1 426 ? 15.507 -8.994 -12.225 1.00 96.38 426 LYS A N 1
ATOM 3409 C CA . LYS A 1 426 ? 16.652 -9.810 -11.774 1.00 96.38 426 LYS A CA 1
ATOM 3410 C C . LYS A 1 426 ? 16.816 -11.139 -12.514 1.00 96.38 426 LYS A C 1
ATOM 3412 O O . LYS A 1 426 ? 17.815 -11.828 -12.324 1.00 96.38 426 LYS A O 1
ATOM 3417 N N . ARG A 1 427 ? 15.824 -11.552 -13.307 1.00 95.06 427 ARG A N 1
ATOM 3418 C CA . ARG A 1 427 ? 15.799 -12.827 -14.043 1.00 95.06 427 ARG A CA 1
ATOM 3419 C C . ARG A 1 427 ? 15.203 -12.634 -15.435 1.00 95.06 427 ARG A C 1
ATOM 3421 O O . ARG A 1 427 ? 14.259 -11.865 -15.585 1.00 95.06 427 ARG A O 1
ATOM 3428 N N . ASN A 1 428 ? 15.670 -13.419 -16.408 1.00 93.38 428 ASN A N 1
ATOM 3429 C CA . ASN A 1 428 ? 15.188 -13.385 -17.796 1.00 93.38 428 ASN A CA 1
ATOM 3430 C C . ASN A 1 428 ? 13.660 -13.553 -17.910 1.00 93.38 428 ASN A C 1
ATOM 3432 O O . ASN A 1 428 ? 12.983 -12.808 -18.611 1.00 93.38 428 ASN A O 1
ATOM 3436 N N . GLN A 1 429 ? 13.088 -14.481 -17.138 1.00 94.19 429 GLN A N 1
ATOM 3437 C CA . GLN A 1 429 ? 11.648 -14.771 -17.153 1.00 94.19 429 GLN A CA 1
ATOM 3438 C C . GLN A 1 429 ? 10.748 -13.538 -16.931 1.00 94.19 429 GLN A C 1
ATOM 3440 O O . GLN A 1 429 ? 9.606 -13.535 -17.374 1.00 94.19 429 GLN A O 1
ATOM 3445 N N . TYR A 1 430 ? 11.248 -12.497 -16.256 1.00 95.44 430 TYR A N 1
ATOM 3446 C CA . TYR A 1 430 ? 10.492 -11.277 -15.967 1.00 95.44 430 TYR A CA 1
ATOM 3447 C C . TYR A 1 430 ? 10.298 -10.374 -17.189 1.00 95.44 430 TYR A C 1
ATOM 3449 O O . TYR A 1 430 ? 9.325 -9.628 -17.245 1.00 95.44 430 TYR A O 1
ATOM 3457 N N . VAL A 1 431 ? 11.200 -10.458 -18.170 1.00 94.19 431 VAL A N 1
ATOM 3458 C CA . VAL A 1 431 ? 11.148 -9.668 -19.410 1.00 94.19 431 VAL A CA 1
ATOM 3459 C C . VAL A 1 431 ? 10.695 -10.487 -20.616 1.00 94.19 431 VAL A C 1
ATOM 3461 O O . VAL A 1 431 ? 10.396 -9.908 -21.656 1.00 94.19 431 VAL A O 1
ATOM 3464 N N . ALA A 1 432 ? 10.589 -11.813 -20.477 1.00 92.25 432 ALA A N 1
ATOM 3465 C CA . ALA A 1 432 ? 10.239 -12.735 -21.557 1.00 92.25 432 ALA A CA 1
ATOM 3466 C C . ALA A 1 432 ? 8.982 -12.306 -22.332 1.00 92.25 432 ALA A C 1
ATOM 3468 O O . ALA A 1 432 ? 9.028 -12.228 -23.552 1.00 92.25 432 ALA A O 1
ATOM 3469 N N . ALA A 1 433 ? 7.908 -11.906 -21.641 1.00 88.75 433 ALA A N 1
ATOM 3470 C CA . ALA A 1 433 ? 6.666 -11.464 -22.288 1.00 88.75 433 ALA A CA 1
ATOM 3471 C C . ALA A 1 433 ? 6.848 -10.223 -23.188 1.00 88.75 433 ALA A C 1
ATOM 3473 O O . ALA A 1 433 ? 6.179 -10.085 -24.211 1.00 88.75 433 ALA A O 1
ATOM 3474 N N . VAL A 1 434 ? 7.758 -9.317 -22.816 1.00 90.56 434 VAL A N 1
ATOM 3475 C CA . VAL A 1 434 ? 8.089 -8.124 -23.610 1.00 90.56 434 VAL A CA 1
ATOM 3476 C C . VAL A 1 434 ? 8.908 -8.532 -24.834 1.00 90.56 434 VAL A C 1
ATOM 3478 O O . VAL A 1 434 ? 8.565 -8.192 -25.966 1.00 90.56 434 VAL A O 1
ATOM 3481 N N . LEU A 1 435 ? 9.937 -9.353 -24.611 1.00 89.12 435 LEU A N 1
ATOM 3482 C CA . LEU A 1 435 ? 10.822 -9.852 -25.661 1.00 89.12 435 LEU A CA 1
ATOM 3483 C C . LEU A 1 435 ? 10.074 -10.682 -26.717 1.00 89.12 435 LEU A C 1
ATOM 3485 O O . LEU A 1 435 ? 10.227 -10.416 -27.906 1.00 89.12 435 LEU A O 1
ATOM 3489 N N . GLU A 1 436 ? 9.208 -11.604 -26.292 1.00 87.25 436 GLU A N 1
ATOM 3490 C CA . GLU A 1 436 ? 8.388 -12.467 -27.156 1.00 87.25 436 GLU A CA 1
ATOM 3491 C C . GLU A 1 436 ? 7.403 -11.680 -28.023 1.00 87.25 436 GLU A C 1
ATOM 3493 O O . GLU A 1 436 ? 7.146 -12.055 -29.167 1.00 87.25 436 GLU A O 1
ATOM 3498 N N . ARG A 1 437 ? 6.855 -10.570 -27.509 1.00 81.56 437 ARG A N 1
ATOM 3499 C CA . ARG A 1 437 ? 5.920 -9.742 -28.281 1.00 81.56 437 ARG A CA 1
ATOM 3500 C C . ARG A 1 437 ? 6.608 -9.105 -29.487 1.00 81.56 437 ARG A C 1
ATOM 3502 O O . ARG A 1 437 ? 5.939 -8.871 -30.491 1.00 81.56 437 ARG A O 1
ATOM 3509 N N . GLY A 1 438 ? 7.903 -8.792 -29.376 1.00 73.25 438 GLY A N 1
ATOM 3510 C CA . GLY A 1 438 ? 8.739 -8.257 -30.458 1.00 73.25 438 GLY A CA 1
ATOM 3511 C C . GLY A 1 438 ? 8.265 -6.926 -31.059 1.00 73.25 438 GLY A C 1
ATOM 3512 O O . GLY A 1 438 ? 8.771 -6.510 -32.097 1.00 73.25 438 GLY A O 1
ATOM 3513 N N . LYS A 1 439 ? 7.274 -6.268 -30.446 1.00 78.56 439 LYS A N 1
ATOM 3514 C CA . LYS A 1 439 ? 6.705 -5.002 -30.919 1.00 78.56 439 LYS A CA 1
ATOM 3515 C C . LYS A 1 439 ? 7.444 -3.835 -30.282 1.00 78.56 439 LYS A C 1
ATOM 3517 O O . LYS A 1 439 ? 7.711 -3.862 -29.084 1.00 78.56 439 LYS A O 1
ATOM 3522 N N . GLU A 1 440 ? 7.704 -2.801 -31.076 1.00 80.25 440 GLU A N 1
ATOM 3523 C CA . GLU A 1 440 ? 8.217 -1.530 -30.565 1.00 80.25 440 GLU A CA 1
ATOM 3524 C C . GLU A 1 440 ? 7.246 -0.939 -29.530 1.00 80.25 440 GLU A C 1
ATOM 3526 O O . GLU A 1 440 ? 6.035 -0.858 -29.752 1.00 80.25 440 GLU A O 1
ATOM 3531 N N . ILE A 1 441 ? 7.799 -0.509 -28.400 1.00 83.12 441 ILE A N 1
ATOM 3532 C CA . ILE A 1 441 ? 7.116 0.203 -27.327 1.00 83.12 441 ILE A CA 1
ATOM 3533 C C . ILE A 1 441 ? 7.447 1.678 -27.512 1.00 83.12 441 ILE A C 1
ATOM 3535 O O . ILE A 1 441 ? 8.584 2.106 -27.301 1.00 83.12 441 ILE A O 1
ATOM 3539 N N . SER A 1 442 ? 6.453 2.457 -27.926 1.00 74.44 442 SER A N 1
ATOM 3540 C CA . SER A 1 442 ? 6.633 3.897 -28.097 1.00 74.44 442 SER A CA 1
ATOM 3541 C C . SER A 1 442 ? 6.617 4.585 -26.740 1.00 74.44 442 SER A C 1
ATOM 3543 O O . SER A 1 442 ? 5.643 4.497 -25.996 1.00 74.44 442 SER A O 1
ATOM 3545 N N . ILE A 1 443 ? 7.716 5.265 -26.423 1.00 71.44 443 ILE A N 1
ATOM 3546 C CA . ILE A 1 443 ? 7.859 6.087 -25.227 1.00 71.44 443 ILE A CA 1
ATOM 3547 C C . ILE A 1 443 ? 8.040 7.519 -25.720 1.00 71.44 443 ILE A C 1
ATOM 3549 O O . ILE A 1 443 ? 9.152 8.020 -25.870 1.00 71.44 443 ILE A O 1
ATOM 3553 N N . GLU A 1 444 ? 6.927 8.162 -26.053 1.00 63.53 444 GLU A N 1
ATOM 3554 C CA . GLU A 1 444 ? 6.942 9.376 -26.873 1.00 63.53 444 GLU A CA 1
ATOM 3555 C C . GLU A 1 444 ? 7.618 10.568 -26.167 1.00 63.53 444 GLU A C 1
ATOM 3557 O O . GLU A 1 444 ? 8.087 11.485 -26.839 1.00 63.53 444 GLU A O 1
ATOM 3562 N N . ARG A 1 445 ? 7.697 10.573 -24.821 1.00 76.38 445 ARG A N 1
ATOM 3563 C CA . ARG A 1 445 ? 8.147 11.732 -24.018 1.00 76.38 445 ARG A CA 1
ATOM 3564 C C . ARG A 1 445 ? 8.745 11.352 -22.648 1.00 76.38 445 ARG A C 1
ATOM 3566 O O . ARG A 1 445 ? 8.237 11.798 -21.618 1.00 76.38 445 ARG A O 1
ATOM 3573 N N . VAL A 1 446 ? 9.811 10.542 -22.603 1.00 87.12 446 VAL A N 1
ATOM 3574 C CA . VAL A 1 446 ? 10.556 10.265 -21.349 1.00 87.12 446 VAL A CA 1
ATOM 3575 C C . VAL A 1 446 ? 11.841 11.084 -21.250 1.00 87.12 446 VAL A C 1
ATOM 3577 O O . VAL A 1 446 ? 12.668 11.058 -22.157 1.00 87.12 446 VAL A O 1
ATOM 3580 N N . ARG A 1 447 ? 12.051 11.749 -20.106 1.00 91.00 447 ARG A N 1
ATOM 3581 C CA . ARG A 1 447 ? 13.303 12.468 -19.805 1.00 91.00 447 ARG A CA 1
ATOM 3582 C C . ARG A 1 447 ? 14.421 11.554 -19.309 1.00 91.00 447 ARG A C 1
ATOM 3584 O O . ARG A 1 447 ? 15.559 11.701 -19.742 1.00 91.00 447 ARG A O 1
ATOM 3591 N N . ASN A 1 448 ? 14.123 10.627 -18.398 1.00 94.38 448 ASN A N 1
ATOM 3592 C CA . ASN A 1 448 ? 15.124 9.757 -17.774 1.00 94.38 448 ASN A CA 1
ATOM 3593 C C . ASN A 1 448 ? 14.729 8.280 -17.898 1.00 94.38 448 ASN A C 1
ATOM 3595 O O . ASN A 1 448 ? 13.634 7.909 -17.483 1.00 94.38 448 ASN A O 1
ATOM 3599 N N . ILE A 1 449 ? 15.622 7.436 -18.421 1.00 95.88 449 ILE A N 1
ATOM 3600 C CA . ILE A 1 449 ? 15.407 5.989 -18.593 1.00 95.88 449 ILE A CA 1
ATOM 3601 C C . ILE A 1 449 ? 16.452 5.226 -17.783 1.00 95.88 449 ILE A C 1
ATOM 3603 O O . ILE A 1 449 ? 17.649 5.324 -18.066 1.00 95.88 449 ILE A O 1
ATOM 3607 N N . TRP A 1 450 ? 16.004 4.455 -16.794 1.00 98.19 450 TRP A N 1
ATOM 3608 C CA . TRP A 1 450 ? 16.849 3.637 -15.924 1.00 98.19 450 TRP A CA 1
ATOM 3609 C C . TRP A 1 450 ? 16.492 2.158 -16.070 1.00 98.19 450 TRP A C 1
ATOM 3611 O O . TRP A 1 450 ? 15.385 1.749 -15.726 1.00 98.19 450 TRP A O 1
ATOM 3621 N N . LEU A 1 451 ? 17.431 1.351 -16.569 1.00 98.31 451 LEU A N 1
ATOM 3622 C CA . LEU A 1 451 ? 17.236 -0.085 -16.776 1.00 98.31 451 LEU A CA 1
ATOM 3623 C C . LEU A 1 451 ? 18.235 -0.888 -15.940 1.00 98.31 451 LEU A C 1
ATOM 3625 O O . LEU A 1 451 ? 19.449 -0.687 -16.042 1.00 98.31 451 LEU A O 1
ATOM 3629 N N . TRP A 1 452 ? 17.717 -1.824 -15.146 1.00 98.38 452 TRP A N 1
ATOM 3630 C CA . TRP A 1 452 ? 18.498 -2.668 -14.246 1.00 98.38 452 TRP A CA 1
ATOM 3631 C C . TRP A 1 452 ? 18.380 -4.153 -14.607 1.00 98.38 452 TRP A C 1
ATOM 3633 O O . TRP A 1 452 ? 17.288 -4.693 -14.801 1.00 98.38 452 TRP A O 1
ATOM 3643 N N . ASP A 1 453 ? 19.529 -4.822 -14.642 1.00 98.06 453 ASP A N 1
ATOM 3644 C CA . ASP A 1 453 ? 19.690 -6.243 -14.929 1.00 98.06 453 ASP A CA 1
ATOM 3645 C C . ASP A 1 453 ? 19.026 -6.653 -16.255 1.00 98.06 453 ASP A C 1
ATOM 3647 O O . ASP A 1 453 ? 19.317 -6.045 -17.284 1.00 98.06 453 ASP A O 1
ATOM 3651 N N . TYR A 1 454 ? 18.167 -7.676 -16.284 1.00 97.38 454 TYR A N 1
ATOM 3652 C CA . TYR A 1 454 ? 17.535 -8.152 -17.522 1.00 97.38 454 TYR A CA 1
ATOM 3653 C C . TYR A 1 454 ? 16.617 -7.113 -18.170 1.00 97.38 454 TYR A C 1
ATOM 3655 O O . TYR A 1 454 ? 16.313 -7.239 -19.352 1.00 97.38 454 TYR A O 1
ATOM 3663 N N . ALA A 1 455 ? 16.214 -6.054 -17.457 1.00 97.50 455 ALA A N 1
ATOM 3664 C CA . ALA A 1 455 ? 15.445 -4.970 -18.061 1.00 97.50 455 ALA A CA 1
ATOM 3665 C C . ALA A 1 455 ? 16.238 -4.238 -19.156 1.00 97.50 455 ALA A C 1
ATOM 3667 O O . ALA A 1 455 ? 15.640 -3.683 -20.074 1.00 97.50 455 ALA A O 1
ATOM 3668 N N . VAL A 1 456 ? 17.577 -4.298 -19.119 1.00 96.94 456 VAL A N 1
ATOM 3669 C CA . VAL A 1 456 ? 18.439 -3.793 -20.198 1.00 96.94 456 VAL A CA 1
ATOM 3670 C C . VAL A 1 456 ? 18.125 -4.477 -21.534 1.00 96.94 456 VAL A C 1
ATOM 3672 O O . VAL A 1 456 ? 18.212 -3.834 -22.577 1.00 96.94 456 VAL A O 1
ATOM 3675 N N . SER A 1 457 ? 17.673 -5.737 -21.512 1.00 94.44 457 SER A N 1
ATOM 3676 C CA . SER A 1 457 ? 17.295 -6.487 -22.718 1.00 94.44 457 SER A CA 1
ATOM 3677 C C . SER A 1 457 ? 16.097 -5.907 -23.471 1.00 94.44 457 SER A C 1
ATOM 3679 O O . SER A 1 457 ? 15.923 -6.206 -24.647 1.00 94.44 457 SER A O 1
ATOM 3681 N N . ILE A 1 458 ? 15.292 -5.054 -22.832 1.00 93.06 458 ILE A N 1
ATOM 3682 C CA . ILE A 1 458 ? 14.124 -4.415 -23.455 1.00 93.06 458 ILE A CA 1
ATOM 3683 C C . ILE A 1 458 ? 14.521 -3.165 -24.246 1.00 93.06 458 ILE A C 1
ATOM 3685 O O . ILE A 1 458 ? 13.757 -2.718 -25.096 1.00 93.06 458 ILE A O 1
ATOM 3689 N N . LEU A 1 459 ? 15.718 -2.612 -24.019 1.00 92.06 459 LEU A N 1
ATOM 3690 C CA . LEU A 1 459 ? 16.148 -1.358 -24.637 1.00 92.06 459 LEU A CA 1
ATOM 3691 C C . LEU A 1 459 ? 15.961 -1.305 -26.169 1.00 92.06 459 LEU A C 1
ATOM 3693 O O . LEU A 1 459 ? 15.449 -0.287 -26.627 1.00 92.06 459 LEU A O 1
ATOM 3697 N N . PRO A 1 460 ? 16.270 -2.357 -26.961 1.00 89.81 460 PRO A N 1
ATOM 3698 C CA . PRO A 1 460 ? 16.048 -2.332 -28.411 1.00 89.81 460 PRO A CA 1
ATOM 3699 C C . PRO A 1 460 ? 14.579 -2.165 -28.823 1.00 89.81 460 PRO A C 1
ATOM 3701 O O . PRO A 1 460 ? 14.298 -1.725 -29.932 1.00 89.81 460 PRO A O 1
ATOM 3704 N N . GLN A 1 461 ? 13.636 -2.515 -27.945 1.00 88.25 461 GLN A N 1
ATOM 3705 C CA . GLN A 1 461 ? 12.204 -2.359 -28.193 1.00 88.25 461 GLN A CA 1
ATOM 3706 C C . GLN A 1 461 ? 11.682 -0.982 -27.781 1.00 88.25 461 GLN A C 1
ATOM 3708 O O . GLN A 1 461 ? 10.556 -0.635 -28.131 1.00 88.25 461 GLN A O 1
ATOM 3713 N N . LEU A 1 462 ? 12.460 -0.194 -27.034 1.00 87.88 462 LEU A N 1
ATOM 3714 C CA . LEU A 1 462 ? 12.058 1.140 -26.607 1.00 87.88 462 LEU A CA 1
ATOM 3715 C C . LEU A 1 462 ? 12.304 2.136 -27.739 1.00 87.88 462 LEU A C 1
ATOM 3717 O O . LEU A 1 462 ? 13.441 2.506 -28.029 1.00 87.88 462 LEU A O 1
ATOM 3721 N N . LYS A 1 463 ? 11.227 2.612 -28.363 1.00 80.06 463 LYS A N 1
ATOM 3722 C CA . LYS A 1 463 ? 11.316 3.640 -29.396 1.00 80.06 463 LYS A CA 1
ATOM 3723 C C . LYS A 1 463 ? 11.351 5.021 -28.752 1.00 80.06 463 LYS A C 1
ATOM 3725 O O . LYS A 1 463 ? 10.325 5.541 -28.312 1.00 80.06 463 LYS A O 1
ATOM 3730 N N . ILE A 1 464 ? 12.540 5.613 -28.740 1.00 72.50 464 ILE A N 1
ATOM 3731 C CA . ILE A 1 464 ? 12.760 7.023 -28.411 1.00 72.50 464 ILE A CA 1
ATOM 3732 C C . ILE A 1 464 ? 12.578 7.805 -29.718 1.00 72.50 464 ILE A C 1
ATOM 3734 O O . ILE A 1 464 ? 13.329 7.599 -30.672 1.00 72.50 464 ILE A O 1
ATOM 3738 N N . HIS A 1 465 ? 11.537 8.638 -29.810 1.00 63.47 465 HIS A N 1
ATOM 3739 C CA . HIS A 1 465 ? 11.240 9.398 -31.032 1.00 63.47 465 HIS A CA 1
ATOM 3740 C C . HIS A 1 465 ? 12.427 10.303 -31.417 1.00 63.47 465 HIS A C 1
ATOM 3742 O O . HIS A 1 465 ? 13.071 10.866 -30.536 1.00 63.47 465 HIS A O 1
ATOM 3748 N N . GLY A 1 466 ? 12.704 10.474 -32.717 1.00 53.88 466 GLY A N 1
ATOM 3749 C CA . GLY A 1 466 ? 13.890 11.201 -33.212 1.00 53.88 466 GLY A CA 1
ATOM 3750 C C . GLY A 1 466 ? 13.977 12.666 -32.759 1.00 53.88 466 GLY A C 1
ATOM 3751 O O . GLY A 1 466 ? 15.067 13.181 -32.517 1.00 53.88 466 GLY A O 1
ATOM 3752 N N . ASP A 1 467 ? 12.825 13.307 -32.558 1.00 60.38 467 ASP A N 1
ATOM 3753 C CA . ASP A 1 467 ? 12.735 14.670 -32.022 1.00 60.38 467 ASP A CA 1
ATOM 3754 C C . ASP A 1 467 ? 12.882 14.738 -30.492 1.00 60.38 467 ASP A C 1
ATOM 3756 O O . ASP A 1 467 ? 13.202 15.798 -29.949 1.00 60.38 467 ASP A O 1
ATOM 3760 N N . GLY A 1 468 ? 12.690 13.618 -29.793 1.00 65.06 468 GLY A N 1
ATOM 3761 C CA . GLY A 1 468 ? 12.809 13.519 -28.343 1.00 65.06 468 GLY A CA 1
ATOM 3762 C C . GLY A 1 468 ? 14.269 13.529 -27.892 1.00 65.06 468 GLY A C 1
ATOM 3763 O O . GLY A 1 468 ? 15.104 12.782 -28.397 1.00 65.06 468 GLY A O 1
ATOM 3764 N N . GLU A 1 469 ? 14.587 14.382 -26.923 1.00 79.50 469 GLU A N 1
ATOM 3765 C CA . GLU A 1 469 ? 15.887 14.399 -26.255 1.00 79.50 469 GLU A CA 1
ATOM 3766 C C . GLU A 1 469 ? 15.760 13.745 -24.873 1.00 79.50 469 GLU A C 1
ATOM 3768 O O . GLU A 1 469 ? 14.989 14.204 -24.028 1.00 79.50 469 GLU A O 1
ATOM 3773 N N . VAL A 1 470 ? 16.524 12.676 -24.637 1.00 89.75 470 VAL A N 1
ATOM 3774 C CA . VAL A 1 470 ? 16.617 12.012 -23.332 1.00 89.75 470 VAL A CA 1
ATOM 3775 C C . VAL A 1 470 ? 17.670 12.728 -22.488 1.00 89.75 470 VAL A C 1
ATOM 3777 O O . VAL A 1 470 ? 18.843 12.820 -22.853 1.00 89.75 470 VAL A O 1
ATOM 3780 N N . GLU A 1 471 ? 17.273 13.229 -21.323 1.00 93.81 471 GLU A N 1
ATOM 3781 C CA . GLU A 1 471 ? 18.181 13.891 -20.383 1.00 93.81 471 GLU A CA 1
ATOM 3782 C C . GLU A 1 471 ? 19.178 12.900 -19.770 1.00 93.81 471 GLU A C 1
ATOM 3784 O O . GLU A 1 471 ? 20.357 13.233 -19.619 1.00 93.81 471 GLU A O 1
ATOM 3789 N N . SER A 1 472 ? 18.732 11.682 -19.437 1.00 95.38 472 SER A N 1
ATOM 3790 C CA . SER A 1 472 ? 19.595 10.642 -18.866 1.00 95.38 472 SER A CA 1
ATOM 3791 C C . SER A 1 472 ? 19.194 9.225 -19.273 1.00 95.38 472 SER A C 1
ATOM 3793 O O . SER A 1 472 ? 18.075 8.788 -19.006 1.00 95.38 472 SER A O 1
ATOM 3795 N N . LEU A 1 473 ? 20.140 8.477 -19.844 1.00 95.69 473 LEU A N 1
ATOM 3796 C CA . LEU A 1 473 ? 20.055 7.033 -20.063 1.00 95.69 473 LEU A CA 1
ATOM 3797 C C . LEU A 1 473 ? 21.035 6.325 -19.120 1.00 95.69 473 LEU A C 1
ATOM 3799 O O . LEU A 1 473 ? 22.252 6.486 -19.236 1.00 95.69 473 LEU A O 1
ATOM 3803 N N . SER A 1 474 ? 20.518 5.540 -18.175 1.00 98.19 474 SER A N 1
ATOM 3804 C CA . SER A 1 474 ? 21.334 4.779 -17.223 1.00 98.19 474 SER A CA 1
ATOM 3805 C C . SER A 1 474 ? 21.036 3.289 -17.311 1.00 98.19 474 SER A C 1
ATOM 3807 O O . SER A 1 474 ? 19.911 2.863 -17.062 1.00 98.19 474 SER A O 1
ATOM 3809 N N . LEU A 1 475 ? 22.057 2.497 -17.636 1.00 98.44 475 LEU A N 1
ATOM 3810 C CA . LEU A 1 475 ? 21.963 1.044 -17.745 1.00 98.44 475 LEU A CA 1
ATOM 3811 C C . LEU A 1 475 ? 22.895 0.385 -16.735 1.00 98.44 475 LEU A C 1
ATOM 3813 O O . LEU A 1 475 ? 24.079 0.724 -16.650 1.00 98.44 475 LEU A O 1
ATOM 3817 N N . HIS A 1 476 ? 22.387 -0.600 -16.007 1.00 98.25 476 HIS A N 1
ATOM 3818 C CA . HIS A 1 476 ? 23.189 -1.424 -15.115 1.00 98.25 476 HIS A CA 1
ATOM 3819 C C . HIS A 1 476 ? 22.895 -2.898 -15.348 1.00 98.25 476 HIS A C 1
ATOM 3821 O O . HIS A 1 476 ? 21.743 -3.308 -15.305 1.00 98.25 476 HIS A O 1
ATOM 3827 N N . ALA A 1 477 ? 23.939 -3.705 -15.520 1.00 97.75 477 ALA A N 1
ATOM 3828 C CA . ALA A 1 477 ? 23.804 -5.154 -15.580 1.00 97.75 477 ALA A CA 1
ATOM 3829 C C . ALA A 1 477 ? 24.852 -5.832 -14.697 1.00 97.75 477 ALA A C 1
ATOM 3831 O O . ALA A 1 477 ? 26.058 -5.655 -14.897 1.00 97.75 477 ALA A O 1
ATOM 3832 N N . SER A 1 478 ? 24.388 -6.627 -13.733 1.00 95.75 478 SER A N 1
ATOM 3833 C CA . SER A 1 478 ? 25.255 -7.392 -12.831 1.00 95.75 478 SER A CA 1
ATOM 3834 C C . SER A 1 478 ? 25.901 -8.624 -13.486 1.00 95.75 478 SER A C 1
ATOM 3836 O O . SER A 1 478 ? 27.041 -8.957 -13.147 1.00 95.75 478 SER A O 1
ATOM 3838 N N . GLY A 1 479 ? 25.222 -9.257 -14.450 1.00 94.69 479 GLY A N 1
ATOM 3839 C CA . GLY A 1 479 ? 25.675 -10.444 -15.185 1.00 94.69 479 GLY A CA 1
ATOM 3840 C C . GLY A 1 479 ? 25.740 -10.235 -16.701 1.00 94.69 479 GLY A C 1
ATOM 3841 O O . GLY A 1 479 ? 25.094 -9.337 -17.241 1.00 94.69 479 GLY A O 1
ATOM 3842 N N . LYS A 1 480 ? 26.521 -11.068 -17.402 1.00 94.31 480 LYS A N 1
ATOM 3843 C CA . LYS A 1 480 ? 26.643 -11.025 -18.876 1.00 94.31 480 LYS A CA 1
ATOM 3844 C C . LYS A 1 480 ? 25.349 -11.466 -19.564 1.00 94.31 480 LYS A C 1
ATOM 3846 O O . LYS A 1 480 ? 24.987 -10.969 -20.620 1.00 94.31 480 LYS A O 1
ATOM 3851 N N . GLU A 1 481 ? 24.636 -12.380 -18.924 1.00 94.75 481 GLU A N 1
ATOM 3852 C CA . GLU A 1 481 ? 23.356 -12.932 -19.338 1.00 94.75 481 GLU A CA 1
ATOM 3853 C C . GLU A 1 481 ? 22.252 -11.867 -19.399 1.00 94.75 481 GLU A C 1
ATOM 3855 O O . GLU A 1 481 ? 21.369 -11.952 -20.245 1.00 94.75 481 GLU A O 1
ATOM 3860 N N . ASN A 1 482 ? 22.358 -10.810 -18.587 1.00 95.69 482 ASN A N 1
ATOM 3861 C CA . ASN A 1 482 ? 21.398 -9.703 -18.548 1.00 95.69 482 ASN A CA 1
ATOM 3862 C C 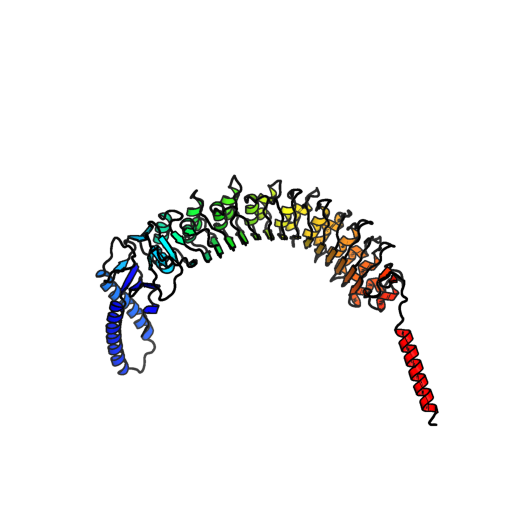. ASN A 1 482 ? 21.380 -8.873 -19.845 1.00 95.69 482 ASN A C 1
ATOM 3864 O O . ASN A 1 482 ? 20.401 -8.177 -20.116 1.00 95.69 482 ASN A O 1
ATOM 3868 N N . VAL A 1 483 ? 22.474 -8.911 -20.616 1.00 94.81 483 VAL A N 1
ATOM 3869 C CA . VAL A 1 483 ? 22.656 -8.152 -21.866 1.00 94.81 483 VAL A CA 1
ATOM 3870 C C . VAL A 1 483 ? 22.727 -9.049 -23.099 1.00 94.81 483 VAL A C 1
ATOM 3872 O O . VAL A 1 483 ? 22.779 -8.531 -24.210 1.00 94.81 483 VAL A O 1
ATOM 3875 N N . ALA A 1 484 ? 22.713 -10.376 -22.928 1.00 92.88 484 ALA A N 1
ATOM 3876 C CA . ALA A 1 484 ? 22.898 -11.335 -24.016 1.00 92.88 484 ALA A CA 1
ATOM 3877 C C . ALA A 1 484 ? 21.896 -11.112 -25.158 1.00 92.88 484 ALA A C 1
ATOM 3879 O O . ALA A 1 484 ? 22.311 -10.971 -26.302 1.00 92.88 484 ALA A O 1
ATOM 3880 N N . ALA A 1 485 ? 20.612 -10.929 -24.833 1.00 90.31 485 ALA A N 1
ATOM 3881 C CA . ALA A 1 485 ? 19.570 -10.672 -25.829 1.00 90.31 485 ALA A CA 1
ATOM 3882 C C . ALA A 1 485 ? 19.804 -9.382 -26.641 1.00 90.31 485 ALA A C 1
ATOM 3884 O O . ALA A 1 485 ? 19.427 -9.313 -27.807 1.00 90.31 485 ALA A O 1
ATOM 3885 N N . VAL A 1 486 ? 20.446 -8.363 -26.054 1.00 92.62 486 VAL A N 1
ATOM 3886 C CA . VAL A 1 486 ? 20.794 -7.128 -26.778 1.00 92.62 486 VAL A CA 1
ATOM 3887 C C . VAL A 1 486 ? 21.977 -7.352 -27.712 1.00 92.62 486 VAL A C 1
ATOM 3889 O O . VAL A 1 486 ? 21.986 -6.851 -28.830 1.00 92.62 486 VAL A O 1
ATOM 3892 N N . LEU A 1 487 ? 22.982 -8.102 -27.262 1.00 90.88 487 LEU A N 1
ATOM 3893 C CA . LEU A 1 487 ? 24.191 -8.373 -28.043 1.00 90.88 487 LEU A CA 1
ATOM 3894 C C . LEU A 1 487 ? 23.934 -9.360 -29.191 1.00 90.88 487 LEU A C 1
ATOM 3896 O O . LEU A 1 487 ? 24.552 -9.248 -30.248 1.00 90.88 487 LEU A O 1
ATOM 3900 N N . GLU A 1 488 ? 22.991 -10.282 -29.005 1.00 89.00 488 GLU A N 1
ATOM 3901 C CA . GLU A 1 488 ? 22.487 -11.190 -30.042 1.00 89.00 488 GLU A CA 1
ATOM 3902 C C . GLU A 1 488 ? 21.555 -10.487 -31.039 1.00 89.00 488 GLU A C 1
ATOM 3904 O O . GLU A 1 488 ? 21.257 -11.040 -32.096 1.00 89.00 488 GLU A O 1
ATOM 3909 N N . HIS A 1 489 ? 21.115 -9.258 -30.747 1.00 81.69 489 HIS A N 1
ATOM 3910 C CA . HIS A 1 489 ? 20.293 -8.491 -31.671 1.00 81.69 489 HIS A CA 1
ATOM 3911 C C . HIS A 1 489 ? 21.075 -8.211 -32.967 1.00 81.69 489 HIS A C 1
ATOM 3913 O O . HIS A 1 489 ? 22.188 -7.667 -32.945 1.00 81.69 489 HIS A O 1
ATOM 3919 N N . GLU A 1 490 ? 20.502 -8.618 -34.105 1.00 77.56 490 GLU A N 1
ATOM 3920 C CA . GLU A 1 490 ? 21.183 -8.597 -35.409 1.00 77.56 490 GLU A CA 1
ATOM 3921 C C . GLU A 1 490 ? 21.538 -7.182 -35.868 1.00 77.56 490 GLU A C 1
ATOM 3923 O O . GLU A 1 490 ? 22.550 -6.979 -36.536 1.00 77.56 490 GLU A O 1
ATOM 3928 N N . ARG A 1 491 ? 20.702 -6.200 -35.520 1.00 81.88 491 ARG A N 1
ATOM 3929 C CA . ARG A 1 491 ? 20.844 -4.812 -35.960 1.00 81.88 491 ARG A CA 1
ATOM 3930 C C . ARG A 1 491 ? 21.193 -3.914 -34.789 1.00 81.88 491 ARG A C 1
ATOM 3932 O O . ARG A 1 491 ? 20.754 -4.134 -33.665 1.00 81.88 491 ARG A O 1
ATOM 3939 N N . GLU A 1 492 ? 21.948 -2.865 -35.077 1.00 85.75 492 GLU A N 1
ATOM 3940 C CA . GLU A 1 492 ? 22.059 -1.744 -34.155 1.00 85.75 492 GLU A CA 1
ATOM 3941 C C . GLU A 1 492 ? 20.689 -1.082 -33.961 1.00 85.75 492 GLU A C 1
ATOM 3943 O O . GLU A 1 492 ? 19.880 -1.007 -34.893 1.00 85.75 492 GLU A O 1
ATOM 3948 N N . PHE A 1 493 ? 20.440 -0.566 -32.760 1.00 86.06 493 PHE A N 1
ATOM 3949 C CA . PHE A 1 493 ? 19.223 0.175 -32.438 1.00 86.06 493 PHE A CA 1
ATOM 3950 C C . PHE A 1 493 ? 19.553 1.621 -32.070 1.00 86.06 493 PHE A C 1
ATOM 3952 O O . PHE A 1 493 ? 20.597 1.931 -31.495 1.00 86.06 493 PHE A O 1
ATOM 3959 N N . CYS A 1 494 ? 18.651 2.532 -32.429 1.00 85.69 494 CYS A N 1
ATOM 3960 C CA . CYS A 1 494 ? 18.836 3.955 -32.182 1.00 85.69 494 CYS A CA 1
ATOM 3961 C C . CYS A 1 494 ? 18.380 4.317 -30.768 1.00 85.69 494 CYS A C 1
ATOM 3963 O O . CYS A 1 494 ? 17.234 4.048 -30.417 1.00 85.69 494 CYS A O 1
ATOM 3965 N N . VAL A 1 495 ? 19.234 4.987 -29.994 1.00 86.38 495 VAL A N 1
ATOM 3966 C CA . VAL A 1 495 ? 18.860 5.551 -28.680 1.00 86.38 495 VAL A CA 1
ATOM 3967 C C . VAL A 1 495 ? 18.493 7.042 -28.749 1.00 86.38 495 VAL A C 1
ATOM 3969 O O . VAL A 1 495 ? 18.262 7.671 -27.720 1.00 86.38 495 VAL A O 1
ATOM 3972 N N . GLY A 1 496 ? 18.424 7.612 -29.957 1.00 85.75 496 GLY A N 1
ATOM 3973 C CA . GLY A 1 496 ? 18.071 9.015 -30.186 1.00 85.75 496 GLY A CA 1
ATOM 3974 C C . GLY A 1 496 ? 19.151 9.997 -29.719 1.00 85.75 496 GLY A C 1
ATOM 3975 O O . GLY A 1 496 ? 20.350 9.697 -29.760 1.00 85.75 496 GLY A O 1
ATOM 3976 N N . ARG A 1 497 ? 18.721 11.196 -29.305 1.00 88.12 497 ARG A N 1
ATOM 3977 C CA . ARG A 1 497 ? 19.580 12.206 -28.666 1.00 88.12 497 ARG A CA 1
ATOM 3978 C C . ARG A 1 497 ? 19.587 11.992 -27.156 1.00 88.12 497 ARG A C 1
ATOM 3980 O O . ARG A 1 497 ? 18.528 11.903 -26.539 1.00 88.12 497 ARG A O 1
ATOM 3987 N N . VAL A 1 498 ? 20.777 11.932 -26.564 1.00 91.25 498 VAL A N 1
ATOM 3988 C CA . VAL A 1 498 ? 20.983 11.662 -25.135 1.00 91.25 498 VAL A CA 1
ATOM 3989 C C . VAL A 1 498 ? 21.974 12.677 -24.576 1.00 91.25 498 VAL A C 1
ATOM 3991 O O . VAL A 1 498 ? 23.100 12.751 -25.064 1.00 91.25 498 VAL A O 1
ATOM 3994 N N . LYS A 1 499 ? 21.604 13.422 -23.527 1.00 94.19 499 LYS A N 1
ATOM 3995 C CA . LYS A 1 499 ? 22.532 14.353 -22.853 1.00 94.19 499 LYS A CA 1
ATOM 3996 C C . LYS A 1 499 ? 23.521 13.621 -21.957 1.00 94.19 499 LYS A C 1
ATOM 3998 O O . LYS A 1 499 ? 24.722 13.873 -22.023 1.00 94.19 499 LYS A O 1
ATOM 4003 N N . ASN A 1 500 ? 23.023 12.725 -21.107 1.00 96.50 500 ASN A N 1
ATOM 4004 C CA . ASN A 1 500 ? 23.831 11.999 -20.133 1.00 96.50 500 ASN A CA 1
ATOM 4005 C C . ASN A 1 500 ? 23.649 10.494 -20.303 1.00 96.50 500 ASN A C 1
ATOM 4007 O O . ASN A 1 500 ? 22.537 9.986 -20.203 1.00 96.50 500 ASN A O 1
ATOM 4011 N N . MET A 1 501 ? 24.742 9.767 -20.509 1.00 97.06 501 MET A N 1
ATOM 4012 C CA . MET A 1 501 ? 24.720 8.311 -20.618 1.00 97.06 501 MET A CA 1
ATOM 4013 C C . MET A 1 501 ? 25.648 7.680 -19.579 1.00 97.06 501 MET A C 1
ATOM 4015 O O . MET A 1 501 ? 26.831 8.020 -19.494 1.00 97.06 501 MET A O 1
ATOM 4019 N N . SER A 1 502 ? 25.117 6.754 -18.777 1.00 98.12 502 SER A N 1
ATOM 4020 C CA . SER A 1 502 ? 25.891 5.971 -17.809 1.00 98.12 502 SER A CA 1
ATOM 4021 C C . SER A 1 502 ? 25.639 4.483 -18.007 1.00 98.12 502 SER A C 1
ATOM 4023 O O . SER A 1 502 ? 24.548 3.990 -17.735 1.00 98.12 502 SER A O 1
ATOM 4025 N N . LEU A 1 503 ? 26.670 3.760 -18.442 1.00 98.25 503 LEU A N 1
ATOM 4026 C CA . LEU A 1 503 ? 26.635 2.308 -18.589 1.00 98.25 503 LEU A CA 1
ATOM 4027 C C . LEU A 1 503 ? 27.503 1.680 -17.500 1.00 98.25 503 LEU A C 1
ATOM 4029 O O . LEU A 1 503 ? 28.679 2.027 -17.357 1.00 98.25 503 LEU A O 1
ATOM 4033 N N . ARG A 1 504 ? 26.920 0.776 -16.708 1.00 98.06 504 ARG A N 1
ATOM 4034 C CA . ARG A 1 504 ? 27.582 0.163 -15.552 1.00 98.06 504 ARG A CA 1
ATOM 4035 C C . ARG A 1 504 ? 27.545 -1.359 -15.589 1.00 98.06 504 ARG A C 1
ATOM 4037 O O . ARG A 1 504 ? 26.541 -1.965 -15.962 1.00 98.06 504 ARG A O 1
ATOM 4044 N N . GLY A 1 505 ? 28.606 -1.994 -15.103 1.00 97.38 505 GLY A N 1
ATOM 4045 C CA . GLY A 1 505 ? 28.677 -3.457 -15.081 1.00 97.38 505 GLY A CA 1
ATOM 4046 C C . GLY A 1 505 ? 28.797 -4.025 -16.496 1.00 97.38 505 GLY A C 1
ATOM 4047 O O . GLY A 1 505 ? 29.472 -3.430 -17.328 1.00 97.38 505 GLY A O 1
ATOM 4048 N N . TYR A 1 506 ? 28.130 -5.142 -16.788 1.00 96.88 506 TYR A N 1
ATOM 4049 C CA . TYR A 1 506 ? 28.086 -5.729 -18.135 1.00 96.88 506 TYR A CA 1
ATOM 4050 C C . TYR A 1 506 ? 27.277 -4.896 -19.144 1.00 96.88 506 TYR A C 1
ATOM 4052 O O . TYR A 1 506 ? 27.392 -5.123 -20.346 1.00 96.88 506 TYR A O 1
ATOM 4060 N N . ALA A 1 507 ? 26.521 -3.887 -18.690 1.00 97.44 507 ALA A N 1
ATOM 4061 C CA . ALA A 1 507 ? 25.760 -3.005 -19.575 1.00 97.44 507 ALA A CA 1
ATOM 4062 C C . ALA A 1 507 ? 26.662 -2.134 -20.455 1.00 97.44 507 ALA A C 1
ATOM 4064 O O . ALA A 1 507 ? 26.199 -1.613 -21.463 1.00 97.44 507 ALA A O 1
ATOM 4065 N N . VAL A 1 508 ? 27.952 -2.009 -20.120 1.00 96.75 508 VAL A N 1
ATOM 4066 C CA . VAL A 1 508 ? 28.928 -1.332 -20.983 1.00 96.75 508 VAL A CA 1
ATOM 4067 C C . VAL A 1 508 ? 28.969 -1.960 -22.375 1.00 96.75 508 VAL A C 1
ATOM 4069 O O . VAL A 1 508 ? 29.022 -1.217 -23.344 1.00 96.75 508 VAL A O 1
ATOM 4072 N N . CYS A 1 509 ? 28.850 -3.290 -22.495 1.00 94.81 509 CYS A N 1
ATOM 4073 C CA . CYS A 1 509 ? 28.877 -3.977 -23.789 1.00 94.81 509 CYS A CA 1
ATOM 4074 C C . CYS A 1 509 ? 27.714 -3.584 -24.699 1.00 94.81 509 CYS A C 1
ATOM 4076 O O . CYS A 1 509 ? 27.841 -3.702 -25.907 1.00 94.81 509 CYS A O 1
ATOM 4078 N N . VAL A 1 510 ? 26.600 -3.088 -24.152 1.00 95.25 510 VAL A N 1
ATOM 4079 C CA . VAL A 1 510 ? 25.443 -2.685 -24.963 1.00 95.25 510 VAL A CA 1
ATOM 4080 C C . VAL A 1 510 ? 25.801 -1.560 -25.935 1.00 95.25 510 VAL A C 1
ATOM 4082 O O . VAL A 1 510 ? 25.192 -1.462 -26.996 1.00 95.25 510 VAL A O 1
ATOM 4085 N N . VAL A 1 511 ? 26.825 -0.755 -25.623 1.00 94.19 511 VAL A N 1
ATOM 4086 C CA . VAL A 1 511 ? 27.291 0.326 -26.500 1.00 94.19 511 VAL A CA 1
ATOM 4087 C C . VAL A 1 511 ? 27.689 -0.164 -27.896 1.00 94.19 511 VAL A C 1
ATOM 4089 O O . VAL A 1 511 ? 27.551 0.594 -28.845 1.00 94.19 511 VAL A O 1
ATOM 4092 N N . THR A 1 512 ? 28.114 -1.426 -28.052 1.00 93.00 512 THR A N 1
ATOM 4093 C CA . THR A 1 512 ? 28.506 -1.988 -29.359 1.00 93.00 512 THR A CA 1
ATOM 4094 C C . THR A 1 512 ? 27.322 -2.203 -30.303 1.00 93.00 512 THR A C 1
ATOM 4096 O O . THR A 1 512 ? 27.511 -2.473 -31.482 1.00 93.00 512 THR A O 1
ATOM 4099 N N . LYS A 1 513 ? 26.089 -2.087 -29.795 1.00 93.25 513 LYS A N 1
ATOM 4100 C CA . LYS A 1 513 ? 24.841 -2.232 -30.557 1.00 93.25 513 LYS A CA 1
ATOM 4101 C C . LYS A 1 513 ? 24.028 -0.941 -30.621 1.00 93.25 513 LYS A C 1
ATOM 4103 O O . LYS A 1 513 ? 22.929 -0.934 -31.173 1.00 93.25 513 LYS A O 1
ATOM 4108 N N . MET A 1 514 ? 24.533 0.139 -30.031 1.00 90.75 514 MET A N 1
ATOM 4109 C CA . MET A 1 514 ? 23.839 1.419 -29.994 1.00 90.75 514 MET A CA 1
ATOM 4110 C C . MET A 1 514 ? 24.248 2.293 -31.171 1.00 90.75 514 MET A C 1
ATOM 4112 O O . MET A 1 514 ? 25.430 2.518 -31.403 1.00 90.75 514 MET A O 1
ATOM 4116 N N . ARG A 1 515 ? 23.253 2.904 -31.809 1.00 87.81 515 ARG A N 1
ATOM 4117 C CA . ARG A 1 515 ? 23.440 4.057 -32.684 1.00 87.81 515 ARG A CA 1
ATOM 4118 C C . ARG A 1 515 ? 22.928 5.311 -31.988 1.00 87.81 515 ARG A C 1
ATOM 4120 O O . ARG A 1 515 ? 21.770 5.376 -31.568 1.00 87.81 515 ARG A O 1
ATOM 4127 N N . ILE A 1 516 ? 23.785 6.316 -31.880 1.00 85.00 516 ILE A N 1
ATOM 4128 C CA . ILE A 1 516 ? 23.438 7.635 -31.344 1.00 85.00 516 ILE A CA 1
ATOM 4129 C C . ILE A 1 516 ? 23.149 8.566 -32.525 1.00 85.00 516 ILE A C 1
ATOM 4131 O O . ILE A 1 516 ? 23.757 8.431 -33.585 1.00 85.00 516 ILE A O 1
ATOM 4135 N N . HIS A 1 517 ? 22.189 9.479 -32.370 1.00 85.00 517 HIS A N 1
ATOM 4136 C CA . HIS A 1 517 ? 21.869 10.449 -33.418 1.00 85.00 517 HIS A CA 1
ATOM 4137 C C . HIS A 1 517 ? 23.099 11.308 -33.773 1.00 85.00 517 HIS A C 1
ATOM 4139 O O . HIS A 1 517 ? 23.808 11.757 -32.874 1.00 85.00 517 HIS A O 1
ATOM 4145 N N . GLU A 1 518 ? 23.332 11.574 -35.062 1.00 79.62 518 GLU A N 1
ATOM 4146 C CA . GLU A 1 518 ? 24.527 12.286 -35.559 1.00 79.62 518 GLU A CA 1
ATOM 4147 C C . GLU A 1 518 ? 24.694 13.690 -34.952 1.00 79.62 518 GLU A C 1
ATOM 4149 O O . GLU A 1 518 ? 25.782 14.069 -34.521 1.00 79.62 518 GLU A O 1
ATOM 4154 N N . ASP A 1 519 ? 23.585 14.418 -34.798 1.00 83.94 519 ASP A N 1
ATOM 4155 C CA . ASP A 1 519 ? 23.554 15.742 -34.162 1.00 83.94 519 ASP A CA 1
ATOM 4156 C C . ASP A 1 519 ? 23.626 15.724 -32.623 1.00 83.94 519 ASP A C 1
ATOM 4158 O O . ASP A 1 519 ? 23.451 16.758 -31.971 1.00 83.94 519 ASP A O 1
ATOM 4162 N N . ASN A 1 520 ? 23.853 14.568 -31.995 1.00 89.06 520 ASN A N 1
ATOM 4163 C CA . ASN A 1 520 ? 23.906 14.487 -30.541 1.00 89.06 520 ASN A CA 1
ATOM 4164 C C . ASN A 1 520 ? 25.227 15.047 -29.992 1.00 89.06 520 ASN A C 1
ATOM 4166 O O . ASN A 1 520 ? 26.319 14.632 -30.380 1.00 89.06 520 ASN A O 1
ATOM 4170 N N . THR A 1 521 ? 25.128 15.953 -29.018 1.00 91.56 521 THR A N 1
ATOM 4171 C CA . THR A 1 521 ? 26.274 16.403 -28.218 1.00 91.56 521 THR A CA 1
ATOM 4172 C C . THR A 1 521 ? 26.047 16.028 -26.758 1.00 91.56 521 THR A C 1
ATOM 4174 O O . THR A 1 521 ? 25.345 16.732 -26.035 1.00 91.56 521 THR A O 1
ATOM 4177 N N . MET A 1 522 ? 26.661 14.930 -26.312 1.00 93.94 522 MET A N 1
ATOM 4178 C CA . MET A 1 522 ? 26.539 14.459 -24.931 1.00 93.94 522 MET A CA 1
ATOM 4179 C C . MET A 1 522 ? 27.229 15.417 -23.960 1.00 93.94 522 MET A C 1
ATOM 4181 O O . MET A 1 522 ? 28.388 15.799 -24.140 1.00 93.94 522 MET A O 1
ATOM 4185 N N . GLU A 1 523 ? 26.553 15.747 -22.866 1.00 95.44 523 GLU A N 1
ATOM 4186 C CA . GLU A 1 523 ? 27.155 16.426 -21.724 1.00 95.44 523 GLU A CA 1
ATOM 4187 C C . GLU A 1 523 ? 28.028 15.481 -20.899 1.00 95.44 523 GLU A C 1
ATOM 4189 O O . GLU A 1 523 ? 29.070 15.906 -20.399 1.00 95.44 523 GLU A O 1
ATOM 4194 N N . SER A 1 524 ? 27.628 14.210 -20.781 1.00 95.94 524 SER A N 1
ATOM 4195 C CA . SER A 1 524 ? 28.332 13.196 -19.997 1.00 95.94 524 SER A CA 1
ATOM 4196 C C . SER A 1 524 ? 28.197 11.805 -20.608 1.00 95.94 524 SER A C 1
ATOM 4198 O O . SER A 1 524 ? 27.095 11.360 -20.920 1.00 95.94 524 SER A O 1
ATOM 4200 N N . PHE A 1 525 ? 29.319 11.094 -20.715 1.00 97.25 525 PHE A N 1
ATOM 4201 C CA . PHE A 1 525 ? 29.383 9.699 -21.141 1.00 97.25 525 PHE A CA 1
ATOM 4202 C C . PHE A 1 525 ? 30.287 8.925 -20.181 1.00 97.25 525 PHE A C 1
ATOM 4204 O O . PHE A 1 525 ? 31.488 9.201 -20.074 1.00 97.25 525 PHE A O 1
ATOM 4211 N N . VAL A 1 526 ? 29.700 7.978 -19.449 1.00 97.75 526 VAL A N 1
ATOM 4212 C CA . VAL A 1 526 ? 30.366 7.229 -18.379 1.00 97.75 526 VAL A CA 1
ATOM 4213 C C . VAL A 1 526 ? 30.290 5.734 -18.659 1.00 97.75 526 VAL A C 1
ATOM 4215 O O . VAL A 1 526 ? 29.198 5.166 -18.681 1.00 97.75 526 VAL A O 1
ATOM 4218 N N . LEU A 1 527 ? 31.456 5.095 -18.777 1.00 97.31 527 LEU A N 1
ATOM 4219 C CA . LEU A 1 527 ? 31.597 3.639 -18.774 1.00 97.31 527 LEU A CA 1
ATOM 4220 C C . LEU A 1 527 ? 32.245 3.199 -17.460 1.00 97.31 527 LEU A C 1
ATOM 4222 O O . LEU A 1 527 ? 33.428 3.453 -17.232 1.00 97.31 527 LEU A O 1
ATOM 4226 N N . ASP A 1 528 ? 31.474 2.535 -16.602 1.00 95.88 528 ASP A N 1
ATOM 4227 C CA . ASP A 1 528 ? 31.937 2.060 -15.296 1.00 95.88 528 ASP A CA 1
ATOM 4228 C C . ASP A 1 528 ? 31.854 0.532 -15.203 1.00 95.88 528 ASP A C 1
ATOM 4230 O O . ASP A 1 528 ? 30.788 -0.080 -15.104 1.00 95.88 528 ASP A O 1
ATOM 4234 N N . GLY A 1 529 ? 33.013 -0.113 -15.238 1.00 91.62 529 GLY A N 1
ATOM 4235 C CA . GLY A 1 529 ? 33.112 -1.559 -15.202 1.00 91.62 529 GLY A CA 1
ATOM 4236 C C . GLY A 1 529 ? 34.479 -2.022 -14.730 1.00 91.62 529 GLY A C 1
ATOM 4237 O O . GLY A 1 529 ? 35.464 -1.289 -14.742 1.00 91.62 529 GLY A O 1
ATOM 4238 N N . ARG A 1 530 ? 34.546 -3.286 -14.311 1.00 90.56 530 ARG A N 1
ATOM 4239 C CA . ARG A 1 530 ? 35.814 -3.986 -14.099 1.00 90.56 530 ARG A CA 1
ATOM 4240 C C . ARG A 1 530 ? 36.288 -4.537 -15.440 1.00 90.56 530 ARG A C 1
ATOM 4242 O O . ARG A 1 530 ? 35.468 -4.763 -16.322 1.00 90.56 530 ARG A O 1
ATOM 4249 N N . ARG A 1 531 ? 37.576 -4.869 -15.561 1.00 87.94 531 ARG A N 1
ATOM 4250 C CA . ARG A 1 531 ? 38.178 -5.430 -16.790 1.00 87.94 531 ARG A CA 1
ATOM 4251 C C . ARG A 1 531 ? 37.332 -6.528 -17.456 1.00 87.94 531 ARG A C 1
ATOM 4253 O O . ARG A 1 531 ? 37.132 -6.493 -18.660 1.00 87.94 531 ARG A O 1
ATOM 4260 N N . LYS A 1 532 ? 36.763 -7.451 -16.667 1.00 91.62 532 LYS A N 1
ATOM 4261 C CA . LYS A 1 532 ? 35.898 -8.539 -17.167 1.00 91.62 532 LYS A CA 1
ATOM 4262 C C . LYS A 1 532 ? 34.626 -8.063 -17.890 1.00 91.62 532 LYS A C 1
ATOM 4264 O O . LYS A 1 532 ? 34.127 -8.774 -18.756 1.00 91.62 532 LYS A O 1
ATOM 4269 N N . HIS A 1 533 ? 34.100 -6.891 -17.528 1.00 94.56 533 HIS A N 1
ATOM 4270 C CA . HIS A 1 533 ? 32.885 -6.328 -18.118 1.00 94.56 533 HIS A CA 1
ATOM 4271 C C . HIS A 1 533 ? 33.128 -5.752 -19.514 1.00 94.56 533 HIS A C 1
ATOM 4273 O O . HIS A 1 533 ? 32.179 -5.612 -20.263 1.00 94.56 533 HIS A O 1
ATOM 4279 N N . PHE A 1 534 ? 34.374 -5.430 -19.868 1.00 93.31 534 PHE A N 1
ATOM 4280 C CA . PHE A 1 534 ? 34.712 -4.815 -21.151 1.00 93.31 534 PHE A CA 1
ATOM 4281 C C . PHE A 1 534 ? 35.080 -5.818 -22.246 1.00 93.31 534 PHE A C 1
ATOM 4283 O O . PHE A 1 534 ? 35.481 -5.396 -23.323 1.00 93.31 534 PHE A O 1
ATOM 4290 N N . SER A 1 535 ? 34.969 -7.124 -21.985 1.00 89.12 535 SER A N 1
ATOM 4291 C CA . SER A 1 535 ? 35.347 -8.182 -22.937 1.00 89.12 535 SER A CA 1
ATOM 4292 C C . SER A 1 535 ? 34.736 -7.962 -24.323 1.00 89.12 535 SER A C 1
ATOM 4294 O O . SER A 1 535 ? 35.489 -7.869 -25.284 1.00 89.12 535 SER A O 1
ATOM 4296 N N . GLY A 1 536 ? 33.422 -7.726 -24.401 1.00 87.88 536 GLY A N 1
ATOM 4297 C CA . GLY A 1 536 ? 32.743 -7.475 -25.678 1.00 87.88 536 GLY A CA 1
ATOM 4298 C C . GLY A 1 536 ? 33.221 -6.218 -26.414 1.00 87.88 536 GLY A C 1
ATOM 4299 O O . GLY A 1 536 ? 33.324 -6.235 -27.626 1.00 87.88 536 GLY A O 1
ATOM 4300 N N . ILE A 1 537 ? 33.591 -5.143 -25.706 1.00 93.12 537 ILE A N 1
ATOM 4301 C CA . ILE A 1 537 ? 34.128 -3.928 -26.352 1.00 93.12 537 ILE A CA 1
ATOM 4302 C C . ILE A 1 537 ? 35.578 -4.129 -26.809 1.00 93.12 537 ILE A C 1
ATOM 4304 O O . ILE A 1 537 ? 36.011 -3.564 -27.807 1.00 93.12 537 ILE A O 1
ATOM 4308 N N . LEU A 1 538 ? 36.368 -4.898 -26.059 1.00 91.44 538 LEU A N 1
ATOM 4309 C CA . LEU A 1 538 ? 37.775 -5.135 -26.384 1.00 91.44 538 LEU A CA 1
ATOM 4310 C C . LEU A 1 538 ? 37.951 -6.011 -27.632 1.00 91.44 538 LEU A C 1
ATOM 4312 O O . LEU A 1 538 ? 38.995 -5.912 -28.277 1.00 91.44 538 LEU A O 1
ATOM 4316 N N . GLU A 1 539 ? 36.949 -6.831 -27.951 1.00 90.31 539 GLU A N 1
ATOM 4317 C CA . GLU A 1 539 ? 36.873 -7.646 -29.169 1.00 90.31 539 GLU A CA 1
ATOM 4318 C C . GLU A 1 539 ? 36.583 -6.811 -30.425 1.00 90.31 539 GLU A C 1
ATOM 4320 O O . GLU A 1 539 ? 36.930 -7.230 -31.528 1.00 90.31 539 GLU A O 1
ATOM 4325 N N . GLU A 1 540 ? 36.025 -5.610 -30.265 1.00 91.56 540 GLU A N 1
ATOM 4326 C CA . GLU A 1 540 ? 35.727 -4.720 -31.382 1.00 91.56 540 GLU A CA 1
ATOM 4327 C C . GLU A 1 540 ? 36.992 -4.131 -32.024 1.00 91.56 540 GLU A C 1
ATOM 4329 O O . GLU A 1 540 ? 38.054 -3.977 -31.402 1.00 91.56 540 GLU A O 1
ATOM 4334 N N . GLY A 1 541 ? 36.874 -3.748 -33.296 1.00 91.19 541 GLY A N 1
ATOM 4335 C CA . GLY A 1 541 ? 37.920 -3.013 -34.006 1.00 91.19 541 GLY A CA 1
ATOM 4336 C C . GLY A 1 541 ? 38.199 -1.648 -33.367 1.00 91.19 541 GLY A C 1
ATOM 4337 O O . GLY A 1 541 ? 37.363 -1.086 -32.658 1.00 91.19 541 GLY A O 1
ATOM 4338 N N . ASP A 1 542 ? 39.376 -1.083 -33.615 1.00 91.38 542 ASP A N 1
ATOM 4339 C CA . ASP A 1 542 ? 39.662 0.281 -33.164 1.00 91.38 542 ASP A CA 1
ATOM 4340 C C . ASP A 1 542 ? 38.760 1.288 -33.900 1.00 91.38 542 ASP A C 1
ATOM 4342 O O . ASP A 1 542 ? 38.534 1.172 -35.105 1.00 91.38 542 ASP A O 1
ATOM 4346 N N . SER A 1 543 ? 38.239 2.285 -33.176 1.00 90.25 543 SER A N 1
ATOM 4347 C CA . SER A 1 543 ? 37.312 3.311 -33.697 1.00 90.25 543 SER A CA 1
ATOM 4348 C C . SER A 1 543 ? 36.067 2.760 -34.421 1.00 90.25 543 SER A C 1
ATOM 4350 O O . SER A 1 543 ? 35.586 3.372 -35.382 1.00 90.25 543 SER A O 1
ATOM 4352 N N . SER A 1 544 ? 35.569 1.602 -33.984 1.00 90.50 544 SER A N 1
ATOM 4353 C CA . SER A 1 544 ? 34.399 0.921 -34.558 1.00 90.50 544 SER A CA 1
ATOM 4354 C C . SER A 1 544 ? 33.074 1.348 -33.920 1.00 90.50 544 SER A C 1
ATOM 4356 O O . SER A 1 544 ? 32.042 1.275 -34.575 1.00 90.50 544 SER A O 1
ATOM 4358 N N . ILE A 1 545 ? 33.097 1.827 -32.672 1.00 90.94 545 ILE A N 1
ATOM 4359 C CA . ILE A 1 545 ? 31.893 2.208 -31.921 1.00 90.94 545 ILE A CA 1
ATOM 4360 C C . ILE A 1 545 ? 31.674 3.719 -32.031 1.00 90.94 545 ILE A C 1
ATOM 4362 O O . ILE A 1 545 ? 32.430 4.498 -31.446 1.00 90.94 545 ILE A O 1
ATOM 4366 N N . GLU A 1 546 ? 30.632 4.136 -32.745 1.00 90.12 546 GLU A N 1
ATOM 4367 C CA . GLU A 1 546 ? 30.317 5.547 -32.992 1.00 90.12 546 GLU A CA 1
ATOM 4368 C C . GLU A 1 546 ? 29.558 6.186 -31.818 1.00 90.12 546 GLU A C 1
ATOM 4370 O O . GLU A 1 546 ? 28.456 5.764 -31.470 1.00 90.12 546 GLU A O 1
ATOM 4375 N N . LEU A 1 547 ? 30.120 7.241 -31.217 1.00 88.50 547 LEU A N 1
ATOM 4376 C CA . LEU A 1 547 ? 29.477 7.978 -30.119 1.00 88.50 547 LEU A CA 1
ATOM 4377 C C . LEU A 1 547 ? 29.156 9.441 -30.449 1.00 88.50 547 LEU A C 1
ATOM 4379 O O . LEU A 1 547 ? 28.406 10.080 -29.709 1.00 88.50 547 LEU A O 1
ATOM 4383 N N . GLY A 1 548 ? 29.728 9.990 -31.524 1.00 88.75 548 GLY A N 1
ATOM 4384 C CA . GLY A 1 548 ? 29.550 11.393 -31.899 1.00 88.75 548 GLY A CA 1
ATOM 4385 C C . GLY A 1 548 ? 30.268 12.370 -30.957 1.00 88.75 548 GLY A C 1
ATOM 4386 O O . GLY A 1 548 ? 31.408 12.146 -30.539 1.00 88.75 548 GLY A O 1
ATOM 4387 N N . ARG A 1 549 ? 29.630 13.506 -30.646 1.00 92.94 549 ARG A N 1
ATOM 4388 C CA . ARG A 1 549 ? 30.254 14.618 -29.904 1.00 92.94 549 ARG A CA 1
ATOM 4389 C C . ARG A 1 549 ? 30.005 14.501 -28.400 1.00 92.94 549 ARG A C 1
ATOM 4391 O O . ARG A 1 549 ? 28.880 14.273 -27.964 1.00 92.94 549 ARG A O 1
ATOM 4398 N N . ILE A 1 550 ? 31.041 14.714 -27.586 1.00 94.38 550 ILE A N 1
ATOM 4399 C CA . ILE A 1 550 ? 30.969 14.599 -26.119 1.00 94.38 550 ILE A CA 1
ATOM 4400 C C . ILE A 1 550 ? 31.715 15.761 -25.458 1.00 94.38 550 ILE A C 1
ATOM 4402 O O . ILE A 1 550 ? 32.851 16.073 -25.811 1.00 94.38 550 ILE A O 1
ATOM 4406 N N . ARG A 1 551 ? 31.129 16.395 -24.440 1.00 93.88 551 ARG A N 1
ATOM 4407 C CA . ARG A 1 551 ? 31.822 17.434 -23.666 1.00 93.88 551 ARG A CA 1
ATOM 4408 C C . ARG A 1 551 ? 33.008 16.841 -22.906 1.00 93.88 551 ARG A C 1
ATOM 4410 O O . ARG A 1 551 ? 32.851 15.920 -22.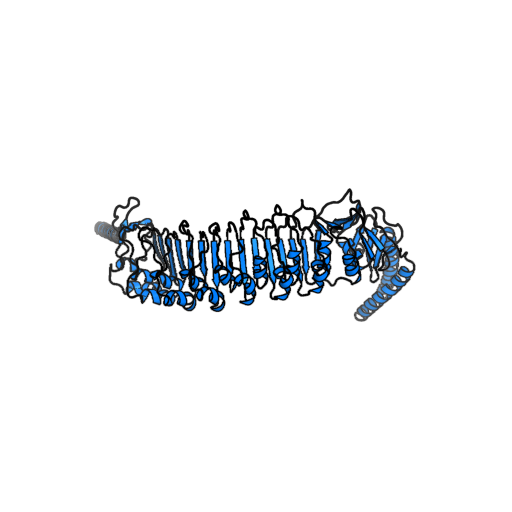104 1.00 93.88 551 ARG A O 1
ATOM 4417 N N . ARG A 1 552 ? 34.195 17.442 -23.058 1.00 90.81 552 ARG A N 1
ATOM 4418 C CA . ARG A 1 552 ? 35.456 16.971 -22.440 1.00 90.81 552 ARG A CA 1
ATOM 4419 C C . ARG A 1 552 ? 35.345 16.720 -20.930 1.00 90.81 552 ARG A C 1
ATOM 4421 O O . ARG A 1 552 ? 35.953 15.785 -20.421 1.00 90.81 552 ARG A O 1
ATOM 4428 N N . ARG A 1 553 ? 34.576 17.541 -20.204 1.00 88.88 553 ARG A N 1
ATOM 4429 C CA . ARG A 1 553 ? 34.395 17.413 -18.743 1.00 88.88 553 ARG A CA 1
ATOM 4430 C C . ARG A 1 553 ? 33.548 16.202 -18.329 1.00 88.88 553 ARG A C 1
ATOM 4432 O O . ARG A 1 553 ? 33.692 15.737 -17.201 1.00 88.88 553 ARG A O 1
ATOM 4439 N N . GLY A 1 554 ? 32.687 15.703 -19.212 1.00 91.31 554 GLY A N 1
ATOM 4440 C CA . GLY A 1 554 ? 31.791 14.580 -18.940 1.00 91.31 554 GLY A CA 1
ATOM 4441 C C . GLY A 1 554 ? 32.252 13.241 -19.513 1.00 91.31 554 GLY A C 1
ATOM 4442 O O . GLY A 1 554 ? 31.589 12.235 -19.289 1.00 91.31 554 GLY A O 1
ATOM 4443 N N . PHE A 1 555 ? 33.384 13.193 -20.221 1.00 95.38 555 PHE A N 1
ATOM 4444 C CA . PHE A 1 555 ? 33.908 11.956 -20.800 1.00 95.38 555 PHE A CA 1
ATOM 4445 C C . PHE A 1 555 ? 34.697 11.133 -19.769 1.00 95.38 555 PHE A C 1
ATOM 4447 O O . PHE A 1 555 ? 35.864 11.409 -19.473 1.00 95.38 555 PHE A O 1
ATOM 4454 N N . LYS A 1 556 ? 34.057 10.101 -19.208 1.00 95.56 556 LYS A N 1
ATOM 4455 C CA . LYS A 1 556 ? 34.626 9.205 -18.189 1.00 95.56 556 LYS A CA 1
ATOM 4456 C C . LYS A 1 556 ? 34.679 7.773 -18.715 1.00 95.56 556 LYS A C 1
ATOM 4458 O O . LYS A 1 556 ? 33.840 6.937 -18.391 1.00 95.56 556 LYS A O 1
ATOM 4463 N N . VAL A 1 557 ? 35.702 7.506 -19.522 1.00 95.06 557 VAL A N 1
ATOM 4464 C CA . VAL A 1 557 ? 35.965 6.191 -20.123 1.00 95.06 557 VAL A CA 1
ATOM 4465 C C . VAL A 1 557 ? 37.369 5.701 -19.746 1.00 95.06 557 VAL A C 1
ATOM 4467 O O . VAL A 1 557 ? 38.329 6.487 -19.865 1.00 95.06 557 VAL A O 1
ATOM 4470 N N . PRO A 1 558 ? 37.527 4.430 -19.312 1.00 93.31 558 PRO A N 1
ATOM 4471 C CA . PRO A 1 558 ? 38.835 3.824 -19.072 1.00 93.31 558 PRO A CA 1
ATOM 4472 C C . PRO A 1 558 ? 39.742 3.908 -20.302 1.00 93.31 558 PRO A C 1
ATOM 4474 O O . PRO A 1 558 ? 39.294 3.695 -21.425 1.00 93.31 558 PRO A O 1
ATOM 4477 N N . ARG A 1 559 ? 41.033 4.203 -20.100 1.00 89.31 559 ARG A N 1
ATOM 4478 C CA . ARG A 1 559 ? 41.986 4.453 -21.202 1.00 89.31 559 ARG A CA 1
ATOM 4479 C C . ARG A 1 559 ? 42.051 3.316 -22.223 1.00 89.31 559 ARG A C 1
ATOM 4481 O O . ARG A 1 559 ? 42.091 3.595 -23.411 1.00 89.31 559 ARG A O 1
ATOM 4488 N N . GLU A 1 560 ? 42.006 2.071 -21.756 1.00 88.75 560 GLU A N 1
ATOM 4489 C CA . GLU A 1 560 ? 42.053 0.857 -22.589 1.00 88.75 560 GLU A CA 1
ATOM 4490 C C . GLU A 1 560 ? 40.884 0.764 -23.585 1.00 88.75 560 GLU A C 1
ATOM 4492 O O . GLU A 1 560 ? 41.013 0.136 -24.630 1.00 88.75 560 GLU A O 1
ATOM 4497 N N . ILE A 1 561 ? 39.758 1.413 -23.275 1.00 94.31 561 ILE A N 1
ATOM 4498 C CA . ILE A 1 561 ? 38.534 1.373 -24.081 1.00 94.31 561 ILE A CA 1
ATOM 4499 C C . ILE A 1 561 ? 38.473 2.520 -25.086 1.00 94.31 561 ILE A C 1
ATOM 4501 O O . ILE A 1 561 ? 37.843 2.384 -26.126 1.00 94.31 561 ILE A O 1
ATOM 4505 N N . ARG A 1 562 ? 39.163 3.637 -24.828 1.00 93.50 562 ARG A N 1
ATOM 4506 C CA . ARG A 1 562 ? 39.084 4.839 -25.676 1.00 93.50 562 ARG A CA 1
ATOM 4507 C C . ARG A 1 562 ? 39.439 4.570 -27.135 1.00 93.50 562 ARG A C 1
ATOM 4509 O O . ARG A 1 562 ? 38.752 5.077 -28.005 1.00 93.50 562 ARG A O 1
ATOM 4516 N N . GLN A 1 563 ? 40.439 3.725 -27.393 1.00 92.38 563 GLN A N 1
ATOM 4517 C CA . GLN A 1 563 ? 40.859 3.367 -28.756 1.00 92.38 563 GLN A CA 1
ATOM 4518 C C . GLN A 1 563 ? 39.775 2.634 -29.568 1.00 92.38 563 GLN A C 1
ATOM 4520 O O . GLN A 1 563 ? 39.818 2.637 -30.795 1.00 92.38 563 GLN A O 1
ATOM 4525 N N . LYS A 1 564 ? 38.790 2.022 -28.897 1.00 95.19 564 LYS A N 1
ATOM 4526 C CA . LYS A 1 564 ? 37.667 1.311 -29.529 1.00 95.19 564 LYS A CA 1
ATOM 4527 C C . LYS A 1 564 ? 36.534 2.246 -29.954 1.00 95.19 564 LYS A C 1
ATOM 4529 O O . LYS A 1 564 ? 35.718 1.880 -30.792 1.00 95.19 564 LYS A O 1
ATOM 4534 N N . LEU A 1 565 ? 36.496 3.455 -29.398 1.00 93.38 565 LEU A N 1
ATOM 4535 C CA . LEU A 1 565 ? 35.415 4.415 -29.589 1.00 93.38 565 LEU A CA 1
ATOM 4536 C C . LEU A 1 565 ? 35.801 5.465 -30.637 1.00 93.38 565 LEU A C 1
ATOM 4538 O O . LEU A 1 565 ? 36.908 5.998 -30.599 1.00 93.38 565 LEU A O 1
ATOM 4542 N N . ARG A 1 566 ? 34.864 5.828 -31.515 1.00 92.31 566 ARG A N 1
ATOM 4543 C CA . ARG A 1 566 ? 34.937 7.029 -32.351 1.00 92.31 566 ARG A CA 1
ATOM 4544 C C . ARG A 1 566 ? 34.107 8.140 -31.716 1.00 92.31 566 ARG A C 1
ATOM 4546 O O . ARG A 1 566 ? 32.893 8.021 -31.569 1.00 92.31 566 ARG A O 1
ATOM 4553 N N . TYR A 1 567 ? 34.778 9.211 -31.304 1.00 91.75 567 TYR A N 1
ATOM 4554 C CA . TYR A 1 567 ? 34.152 10.362 -30.658 1.00 91.75 567 TYR A CA 1
ATOM 4555 C C . TYR A 1 567 ? 34.927 11.649 -30.928 1.00 91.75 567 TYR A C 1
ATOM 4557 O O . TYR A 1 567 ? 36.141 11.635 -31.133 1.00 91.75 567 TYR A O 1
ATOM 4565 N N . THR A 1 568 ? 34.225 12.773 -30.817 1.00 92.25 568 THR A N 1
ATOM 4566 C CA . THR A 1 568 ? 34.810 14.114 -30.855 1.00 92.25 568 THR A CA 1
ATOM 4567 C C . THR A 1 568 ? 34.611 14.787 -29.506 1.00 92.25 568 THR A C 1
ATOM 4569 O O . THR A 1 568 ? 33.479 15.006 -29.069 1.00 92.25 568 THR A O 1
ATOM 4572 N N . LEU A 1 569 ? 35.705 15.147 -28.830 1.00 93.00 569 LEU A N 1
ATOM 4573 C CA . LEU A 1 569 ? 35.611 15.938 -27.605 1.00 93.00 569 LEU A CA 1
ATOM 4574 C C . LEU A 1 569 ? 35.372 17.408 -27.938 1.00 93.00 569 LEU A C 1
ATOM 4576 O O . LEU A 1 569 ? 36.072 17.983 -28.767 1.00 93.00 569 LEU A O 1
ATOM 4580 N N . VAL A 1 570 ? 34.425 18.032 -27.242 1.00 92.69 570 VAL A N 1
ATOM 4581 C CA . VAL A 1 570 ? 34.125 19.463 -27.381 1.00 92.69 570 VAL A CA 1
ATOM 4582 C C . VAL A 1 570 ? 34.239 20.215 -26.053 1.00 92.69 570 VAL A C 1
ATOM 4584 O O . VAL A 1 570 ? 34.089 19.636 -24.969 1.00 92.69 570 VAL A O 1
ATOM 4587 N N . ASP A 1 571 ? 34.535 21.512 -26.121 1.00 89.38 571 ASP A N 1
ATOM 4588 C CA . ASP A 1 571 ? 34.506 22.424 -24.976 1.00 89.38 571 ASP A CA 1
ATOM 4589 C C . ASP A 1 571 ? 33.072 22.862 -24.603 1.00 89.38 571 ASP A C 1
ATOM 4591 O O . ASP A 1 571 ? 32.079 22.380 -25.150 1.00 89.38 571 ASP A O 1
ATOM 4595 N N . GLY A 1 572 ? 32.942 23.771 -23.629 1.00 80.38 572 GLY A N 1
ATOM 4596 C CA . GLY A 1 572 ? 31.637 24.287 -23.195 1.00 80.38 572 GLY A CA 1
ATOM 4597 C C . GLY A 1 572 ? 30.893 25.112 -24.256 1.00 80.38 572 GLY A C 1
ATOM 4598 O O . GLY A 1 572 ? 29.678 25.251 -24.147 1.00 80.38 572 GLY A O 1
ATOM 4599 N N . GLY A 1 573 ? 31.601 25.627 -25.268 1.00 78.50 573 GLY A N 1
ATOM 4600 C CA . GLY A 1 573 ? 31.045 26.346 -26.416 1.00 78.50 573 GLY A CA 1
ATOM 4601 C C . GLY A 1 573 ? 30.825 25.460 -27.647 1.00 78.50 573 GLY A C 1
ATOM 4602 O O . GLY A 1 573 ? 30.451 25.973 -28.698 1.00 78.50 573 GLY A O 1
ATOM 4603 N N . GLY A 1 574 ? 31.063 24.148 -27.538 1.00 77.38 574 GLY A N 1
ATOM 4604 C CA . GLY A 1 574 ? 30.883 23.187 -28.624 1.00 77.38 574 GLY A CA 1
ATOM 4605 C C . GLY A 1 574 ? 32.040 23.126 -29.626 1.00 77.38 574 GLY A C 1
ATOM 4606 O O . GLY A 1 574 ? 31.912 22.424 -30.630 1.00 77.38 574 GLY A O 1
ATOM 4607 N N . LYS A 1 575 ? 33.164 23.810 -29.381 1.00 85.81 575 LYS A N 1
ATOM 4608 C CA . LYS A 1 575 ? 34.346 23.732 -30.252 1.00 85.81 575 LYS A CA 1
ATOM 4609 C C . LYS A 1 575 ? 35.121 22.455 -29.974 1.00 85.81 575 LYS A C 1
ATOM 4611 O O . LYS A 1 575 ? 35.276 22.068 -28.817 1.00 85.81 575 LYS A O 1
ATOM 4616 N N . GLU A 1 576 ? 35.613 21.819 -31.030 1.00 86.25 576 GLU A N 1
ATOM 4617 C CA . GLU A 1 576 ? 36.437 20.620 -30.907 1.00 86.25 576 GLU A CA 1
ATOM 4618 C C . GLU A 1 576 ? 37.708 20.918 -30.113 1.00 86.25 576 GLU A C 1
ATOM 4620 O O . GLU A 1 576 ? 38.387 21.924 -30.326 1.00 86.25 576 GLU A O 1
ATOM 4625 N N . VAL A 1 577 ? 38.024 20.030 -29.178 1.00 83.94 577 VAL A N 1
ATOM 4626 C CA . VAL A 1 577 ? 39.254 20.075 -28.399 1.00 83.94 577 VAL A CA 1
ATOM 4627 C C . VAL A 1 577 ? 40.015 18.786 -28.645 1.00 83.94 577 VAL A C 1
ATOM 4629 O O . VAL A 1 577 ? 39.487 17.695 -28.444 1.00 83.94 577 VAL A O 1
ATOM 4632 N N . GLY A 1 578 ? 41.272 18.907 -29.074 1.00 66.75 578 GLY A N 1
ATOM 4633 C CA . GLY A 1 578 ? 42.143 17.746 -29.213 1.00 66.75 578 GLY A CA 1
ATOM 4634 C C . GLY A 1 578 ? 42.278 17.010 -27.879 1.00 66.75 578 GLY A C 1
ATOM 4635 O O . GLY A 1 578 ? 42.291 17.632 -26.809 1.00 66.75 578 GLY A O 1
ATOM 4636 N N . GLU A 1 579 ? 42.401 15.683 -27.928 1.00 59.97 579 GLU A N 1
ATOM 4637 C CA . GLU A 1 579 ? 42.892 14.944 -26.773 1.00 59.97 579 GLU A CA 1
ATOM 4638 C C . GLU A 1 579 ? 44.307 15.439 -26.476 1.00 59.97 579 GLU A C 1
ATOM 4640 O O . GLU A 1 579 ? 45.264 15.110 -27.176 1.00 59.97 579 GLU A O 1
ATOM 4645 N N . GLU A 1 580 ? 44.464 16.274 -25.446 1.00 46.41 580 GLU A N 1
ATOM 4646 C CA . GLU A 1 580 ? 45.789 16.547 -24.910 1.00 46.41 580 GLU A CA 1
ATOM 4647 C C . GLU A 1 580 ? 46.366 15.208 -24.458 1.00 46.41 580 GLU A C 1
ATOM 4649 O O . GLU A 1 580 ? 46.010 14.669 -23.407 1.00 46.41 580 GLU A O 1
ATOM 4654 N N . ASN A 1 581 ? 47.264 14.664 -25.275 1.00 40.62 581 ASN A N 1
ATOM 4655 C CA . ASN A 1 581 ? 48.158 13.587 -24.910 1.00 40.62 581 ASN A CA 1
ATOM 4656 C C . ASN A 1 581 ? 49.027 14.075 -23.744 1.00 40.62 581 ASN A C 1
ATOM 4658 O O . ASN A 1 581 ? 50.170 14.497 -23.923 1.00 40.62 581 ASN A O 1
ATOM 4662 N N . ILE A 1 582 ? 48.502 13.978 -22.518 1.00 43.22 582 ILE A N 1
ATOM 4663 C CA . ILE A 1 582 ? 49.232 14.221 -21.261 1.00 43.22 582 ILE A CA 1
ATOM 4664 C C . ILE A 1 582 ? 50.524 13.371 -21.224 1.00 43.22 582 ILE A C 1
ATOM 4666 O O . ILE A 1 582 ? 51.494 13.710 -20.550 1.00 43.22 582 ILE A O 1
ATOM 4670 N N . PHE A 1 583 ? 50.580 12.297 -22.019 1.00 40.06 583 PHE A N 1
ATOM 4671 C CA . PHE A 1 583 ? 51.743 11.437 -22.188 1.00 40.06 583 PHE A CA 1
ATOM 4672 C C . PHE A 1 583 ? 52.928 12.093 -22.923 1.00 40.06 583 PHE A C 1
ATOM 4674 O O . PHE A 1 583 ? 54.075 11.862 -22.538 1.00 40.06 583 PHE A O 1
ATOM 4681 N N . LEU A 1 584 ? 52.691 12.941 -23.934 1.00 42.78 584 LEU A N 1
ATOM 4682 C CA . LEU A 1 584 ? 53.783 13.593 -24.672 1.00 42.78 584 LEU A CA 1
ATOM 4683 C C . LEU A 1 584 ? 54.449 14.686 -23.836 1.00 42.78 584 LEU A C 1
ATOM 4685 O O . LEU A 1 584 ? 55.671 14.764 -23.804 1.00 42.78 584 LEU A O 1
ATOM 4689 N N . ARG A 1 585 ? 53.680 15.461 -23.062 1.00 41.47 585 ARG A N 1
ATOM 4690 C CA . ARG A 1 585 ? 54.249 16.526 -22.221 1.00 41.47 585 ARG A CA 1
ATOM 4691 C C . ARG A 1 585 ? 55.147 15.972 -21.107 1.00 41.47 585 ARG A C 1
ATOM 4693 O O . ARG A 1 585 ? 56.191 16.555 -20.842 1.00 41.47 585 ARG A O 1
ATOM 4700 N N . ASN A 1 586 ? 54.805 14.814 -20.530 1.00 47.41 586 ASN A N 1
ATOM 4701 C CA . ASN A 1 586 ? 55.630 14.162 -19.506 1.00 47.41 586 ASN A CA 1
ATOM 4702 C C . ASN A 1 586 ? 56.859 13.448 -20.074 1.00 47.41 586 ASN A C 1
ATOM 4704 O O . ASN A 1 586 ? 57.899 13.480 -19.426 1.00 47.41 586 ASN A O 1
ATOM 4708 N N . LYS A 1 587 ? 56.791 12.847 -21.272 1.00 48.56 587 LYS A N 1
ATOM 4709 C CA . LYS A 1 587 ? 57.988 12.285 -21.921 1.00 48.56 587 LYS A CA 1
ATOM 4710 C C . LYS A 1 587 ? 58.950 13.375 -22.364 1.00 48.56 587 LYS A C 1
ATOM 4712 O O . LYS A 1 587 ? 60.135 13.234 -22.108 1.00 48.56 587 LYS A O 1
ATOM 4717 N N . THR A 1 588 ? 58.468 14.465 -22.956 1.00 51.78 588 THR A N 1
ATOM 4718 C CA . THR A 1 588 ? 59.337 15.580 -23.352 1.00 51.78 588 THR A CA 1
ATOM 4719 C C . THR A 1 588 ? 59.901 16.297 -22.126 1.00 51.78 588 THR A C 1
ATOM 4721 O O . THR A 1 588 ? 61.087 16.595 -22.110 1.00 51.78 588 THR A O 1
ATOM 4724 N N . ALA A 1 589 ? 59.118 16.486 -21.056 1.00 54.19 589 ALA A N 1
ATOM 4725 C CA . ALA A 1 589 ? 59.627 17.032 -19.795 1.00 54.19 589 ALA A CA 1
ATOM 4726 C C . ALA A 1 589 ? 60.644 16.099 -19.113 1.00 54.19 589 ALA A C 1
ATOM 4728 O O . ALA A 1 589 ? 61.667 16.579 -18.641 1.00 54.19 589 ALA A O 1
ATOM 4729 N N . MET A 1 590 ? 60.421 14.778 -19.116 1.00 57.88 590 MET A N 1
ATOM 4730 C CA . MET A 1 590 ? 61.397 13.788 -18.633 1.00 57.88 590 MET A CA 1
ATOM 4731 C C . MET A 1 590 ? 62.651 13.737 -19.502 1.00 57.88 590 MET A C 1
ATOM 4733 O O . MET A 1 590 ? 63.740 13.629 -18.959 1.00 57.88 590 MET A O 1
ATOM 4737 N N . LEU A 1 591 ? 62.529 13.843 -20.828 1.00 65.50 591 LEU A N 1
ATOM 4738 C CA . LEU A 1 591 ? 63.670 13.865 -21.745 1.00 65.50 591 LEU A CA 1
ATOM 4739 C C . LEU A 1 591 ? 64.489 15.149 -21.569 1.00 65.50 591 LEU A C 1
ATOM 4741 O O . LEU A 1 591 ? 65.711 15.095 -21.568 1.00 65.50 591 LEU A O 1
ATOM 4745 N N . VAL A 1 592 ? 63.828 16.292 -21.357 1.00 69.62 592 VAL A N 1
ATOM 4746 C CA . VAL A 1 592 ? 64.478 17.575 -21.048 1.00 69.62 592 VAL A CA 1
ATOM 4747 C C . VAL A 1 592 ? 65.143 17.534 -19.671 1.00 69.62 592 VAL A C 1
ATOM 4749 O O . VAL A 1 592 ? 66.267 18.006 -19.540 1.00 69.62 592 VAL A O 1
ATOM 4752 N N . LEU A 1 593 ? 64.512 16.921 -18.663 1.00 67.38 593 LEU A N 1
ATOM 4753 C CA . LEU A 1 593 ? 65.112 16.731 -17.339 1.00 67.38 593 LEU A CA 1
ATOM 4754 C C . LEU A 1 593 ? 66.318 15.779 -17.405 1.00 67.38 593 LEU A C 1
ATOM 4756 O O . LEU A 1 593 ? 67.355 16.061 -16.815 1.00 67.38 593 LEU A O 1
ATOM 4760 N N . PHE A 1 594 ? 66.214 14.691 -18.172 1.00 69.88 594 PHE A N 1
ATOM 4761 C CA . PHE A 1 594 ? 67.295 13.729 -18.388 1.00 69.88 594 PHE A CA 1
ATOM 4762 C C . PHE A 1 594 ? 68.469 14.366 -19.142 1.00 69.88 594 PHE A C 1
ATOM 4764 O O . PHE A 1 594 ? 69.610 14.245 -18.711 1.00 69.88 594 PHE A O 1
ATOM 4771 N N . LEU A 1 595 ? 68.202 15.137 -20.202 1.00 72.69 595 LEU A N 1
ATOM 4772 C CA . LEU A 1 595 ? 69.228 15.895 -20.922 1.00 72.69 595 LEU A CA 1
ATOM 4773 C C . LEU A 1 595 ? 69.861 16.983 -20.043 1.00 72.69 595 LEU A C 1
ATOM 4775 O O . LEU A 1 595 ? 71.076 17.143 -20.075 1.00 72.69 595 LEU A O 1
ATOM 4779 N N . ALA A 1 596 ? 69.087 17.690 -19.214 1.00 67.94 596 ALA A N 1
ATOM 4780 C CA . ALA A 1 596 ? 69.622 18.683 -18.280 1.00 67.94 596 ALA A CA 1
ATOM 4781 C C . ALA A 1 596 ? 70.533 18.053 -17.209 1.00 67.94 596 ALA A C 1
ATOM 4783 O O . ALA A 1 596 ? 71.557 18.639 -16.859 1.00 67.94 596 ALA A O 1
ATOM 4784 N N . ILE A 1 597 ? 70.202 16.847 -16.733 1.00 69.19 597 ILE A N 1
ATOM 4785 C CA . ILE A 1 597 ? 71.036 16.069 -15.803 1.00 69.19 597 ILE A CA 1
ATOM 4786 C C . ILE A 1 597 ? 72.308 15.559 -16.498 1.00 69.19 597 ILE A C 1
ATOM 4788 O O . ILE A 1 597 ? 73.388 15.619 -15.913 1.00 69.19 597 ILE A O 1
ATOM 4792 N N . CYS A 1 598 ? 72.224 15.112 -17.755 1.00 63.34 598 CYS A N 1
ATOM 4793 C CA . CYS A 1 598 ? 73.396 14.695 -18.532 1.00 63.34 598 CYS A CA 1
ATOM 4794 C C . CYS A 1 598 ? 74.333 15.872 -18.867 1.00 63.34 598 CYS A C 1
ATOM 4796 O O . CYS A 1 598 ? 75.549 15.723 -18.809 1.00 63.34 598 CYS A O 1
ATOM 4798 N N . PHE A 1 599 ? 73.800 17.059 -19.173 1.00 60.12 599 PHE A N 1
ATOM 4799 C CA . PHE A 1 599 ? 74.622 18.243 -19.458 1.00 60.12 599 PHE A CA 1
ATOM 4800 C C . PHE A 1 599 ? 75.235 18.876 -18.201 1.00 60.12 599 PHE A C 1
ATOM 4802 O O . PHE A 1 599 ? 76.315 19.461 -18.288 1.00 60.12 599 PHE A O 1
ATOM 4809 N N . SER A 1 600 ? 74.602 18.752 -17.028 1.00 55.62 600 SER A N 1
ATOM 4810 C CA . SER A 1 600 ? 75.189 19.233 -15.769 1.00 55.62 600 SER A CA 1
ATOM 4811 C C . SER A 1 600 ? 76.333 18.342 -15.272 1.00 55.62 600 SER A C 1
ATOM 4813 O O . SER A 1 600 ? 77.277 18.849 -14.671 1.00 55.62 600 SER A O 1
ATOM 4815 N N . SER A 1 601 ? 76.302 17.043 -15.588 1.00 50.34 601 SER A N 1
ATOM 4816 C CA . SER A 1 601 ? 77.354 16.085 -15.219 1.00 50.34 601 SER A CA 1
ATOM 4817 C C . SER A 1 601 ? 78.580 16.108 -16.147 1.00 50.34 601 SER A C 1
ATOM 4819 O O . SER A 1 601 ? 79.662 15.725 -15.717 1.00 50.34 601 SER A O 1
ATOM 4821 N N . TYR A 1 602 ? 78.468 16.658 -17.362 1.00 49.25 602 TYR A N 1
ATOM 4822 C CA . TYR A 1 602 ? 79.609 16.887 -18.268 1.00 49.25 602 TYR A CA 1
ATOM 4823 C C . TYR A 1 602 ? 80.419 18.159 -17.971 1.00 49.25 602 TYR A C 1
ATOM 4825 O O . TYR A 1 602 ? 81.450 18.384 -18.591 1.00 49.25 602 TYR A O 1
ATOM 4833 N N . ARG A 1 603 ? 79.967 19.012 -17.045 1.00 47.00 603 ARG A N 1
ATOM 4834 C CA . ARG A 1 603 ? 80.677 20.246 -16.660 1.00 47.00 603 ARG A CA 1
ATOM 4835 C C . ARG A 1 603 ? 81.575 20.077 -15.425 1.00 47.00 603 ARG A C 1
ATOM 4837 O O . ARG A 1 603 ? 82.064 21.073 -14.898 1.00 47.00 603 ARG A O 1
ATOM 4844 N N . TRP A 1 604 ? 81.748 18.839 -14.956 1.00 45.16 604 TRP A N 1
ATOM 4845 C CA . TRP A 1 604 ? 82.508 18.466 -13.752 1.00 45.16 604 TRP A CA 1
ATOM 4846 C C . TRP A 1 604 ? 83.493 17.297 -13.980 1.00 45.16 604 TRP A C 1
ATOM 4848 O O . TRP A 1 604 ? 83.966 16.685 -13.023 1.00 45.16 604 TRP A O 1
ATOM 4858 N N . LEU A 1 605 ? 83.802 17.015 -15.247 1.00 38.00 605 LEU A N 1
ATOM 4859 C CA . LEU A 1 605 ? 84.901 16.190 -15.760 1.00 38.00 605 LEU A CA 1
ATOM 4860 C C . LEU A 1 605 ? 85.614 17.027 -16.822 1.00 38.00 605 LEU A C 1
ATOM 4862 O O . LEU A 1 605 ? 86.860 16.968 -16.866 1.00 38.00 605 LEU A O 1
#

Sequence (605 aa):
MIDLAHESFAKHGDRFFLEESGGVLIVSEALLKKEHVDIQKKRWFLFSRIQEVLEVAKQRVFDDIKQKELERHGEVSALLTQLQTPARFSPTHDLPSEAVLLTNQTTVTLSNIEISERLFFVLLGKTKITVGENFSITEHIDNEDCIREHSMARNSPVWLGRNEAVSRLALENIERMPPSSIGCVLGRFSLYNTDLINIVPKLRIHEAHGVGFLWLYTERKEHVAGILKDDQMFCVGGTETIWLGGYAVGVITKTRIREDCEVEKLILYTKEKEHVAVVLGQEKPFCVGRVKKMFFRDYAVCVITKIRAHKDCEFESLWLAASKEDHVAAVLEQEEMFFVGRVGRMELQEHAVCAITKRSHKDCVVECLRLHANRKEYAAAVLGHDKPFCVGRVKILELYEYAVGSLPQLTIHEDCVVERLELSAKRNQYVAAVLERGKEISIERVRNIWLWDYAVSILPQLKIHGDGEVESLSLHASGKENVAAVLEHEREFCVGRVKNMSLRGYAVCVVTKMRIHEDNTMESFVLDGRRKHFSGILEEGDSSIELGRIRRRGFKVPREIRQKLRYTLVDGGGKEVGEENIFLRNKTAMLVLFLAICFSSYRWL

Secondary structure (DSSP, 8-state):
---GGGT-SEEETTEEEEEETTEEEEEEHHHHHHHHHHHHHHHHHHHHHHTT--SS-TTSHHHHHHHHHHHHHHHHHHHHTTSB--SEE---SS--SS-EEEETT-EEEE-SEEEEHHHHHHHHHHSEEEE-TTEEEE---TTSBSEEEGGG---PEEEEEE-SPPPHHHHHHHHHSPTT-EEEEEEEEEEES-GGGGGGGGEEE-TTS-EEEEEEEES-SHHHHHHHH----EE--SEEEEEEEEGGGGGGGTEE--TT-EEEEEEEEES-SGGGHHHHT-SS-EE--EEEEEEEEEGGGGGGGGEE--TT-EEEEEEEEESSGGGGHHHHT-SB-S--SEEEEEEEEEGGGGGGGSB--TT-EEEEEEEEESSHHHHHHHHT--S-EE--EEEEEEEEEGGGGGGGGEE--TT--EEEEEEEESSGGGTHHHHHH---EE-TTEEEEEEEEGGGGGGGGEE--TTPEEEEEEEEESSSHHHHHHHT-SS-EE--EEEEEEEEEGGGGGGGGEE--TT-EESEEEEE--GGGGHHHHTSPTT-EEEEEEEGGGEE--HHHHTTEEEEEE-TTS-B-----HHHHHHHHHHHHHHHHHHHHTT--

Radius of gyration: 37.9 Å; chains: 1; bounding box: 113×52×106 Å

Foldseek 3Di:
DPDCLVQFLADADQWGWHQDPFFIKIAGVVVVVVVVVVVVVVVVVVVVVPVVDDDDDPDVVVVVVVVVVVVVCVVVVVVVVVADADQEDEDDSDDDNGMHGHAQNYEYEFEQKEFEPSVVLRCLQGYAYDFDYQAEYAHDDRPDHGMDGSVPDPLHADAADDPDEGHPSSLVNLLPADFQRYEHAHEEHAYEAYLCLSNQRNHNHDQVHEHAYAHDEHQDLNSCVSQLPDPAAHERHQYAEYAYEHLRLLNLVRYDYDQQHEYAEYHYDYQDLVSCPNLLPDPAADEPHQYQEYHYEALSLLSLVRHQDDLAREHAYYHYEHQDLVSCVNLVPDQAQSDRYEYAEYEAEFLSLLSQQHAYDQNYHYAAYAYYHQDLNSCVNLLPDPAAHENHAYQHYAAEFLSCLNQQRYDYDPPHAHAEYHYEHQDLVSCVNLVVVVAAREPAHYQEYHYYFLSLLNQLSHDHDQPYAHAEYEYEHQDLVSCVNLVPPPAAGEPHAYQEYEQEELSLLSLLRYDYDQPHAHAADAYYYDPVSCVNLLPADFQNREDEHYEPVRYHDDPSNNRSHDYFYAHPVRHTDDPPPPVVVVVVVVVVVVVVVVVVVVVVD